Protein AF-A0A0X3P5H5-F1 (afdb_monomer_lite)

InterPro domains:
  IPR002921 Fungal lipase-type domain [PF01764] (223-357)
  IPR029058 Alpha/Beta hydrolase fold [G3DSA:3.40.50.1820] (111-381)
  IPR029058 Alpha/Beta hydrolase fold [SSF53474] (199-366)
  IPR052214 Diacylglycerol Lipase-Related [PTHR45792] (22-577)

Organism: Schistocephalus solidus (NCBI:txid70667)

Radius of gyration: 25.14 Å; chains: 1; bounding box: 70×56×68 Å

Secondary structure (DSSP, 8-state):
-HHHHHHHHHHHHHHHT-----TTHHHHHHHHHHHHHHHHHHHTT----HHHHHHHHHHHHHHHHHHTTT-SSB-HHHHHHHEEE--SSTT------TTS-HHHHHHHHTTSHHHHHHHHHHHHHTTTHHHHHHHSTT-HHHHHHHHTT--TTSPPP-SEEE-SSS------S-TTSTTHHHHHHHHHHH---GGGEEEEE---STT---EEEEEETTTTEEEEEE----SHHHHHHHH---EEESSTGGGGS-GGGS-EEEHHHHHHHHHHHHHHHHHTHHHHHHHHSTTPPEEEEEETHHHHHHHHHHHHHTTT-TT-EEEEES--TTSB-HHHHHHHTTTEEEEEETT-SGGG--HHHHHHHHHHHHHHHHH--S-HHHHHHHHHHHHHHHHH-TTS--TTTT-GGGTS-HHHHHHHHS-BTHHHHTSTTTHHHHTTGGG--S-BSB---B-SS--BTTB-B-TTTTS-B-PPPSS-TTT---SS----HHHHHHHSTT-BS-SSEEEEE-BSSPPP-TTPPPP--TT--PPPEEEEE-GGGGSS----TTHHHHTSHHHHHHHHHHHHHHHH-TTB---PPPTT-TT---PPPTT-B--GGGGSGGG-SEEEE-------

Foldseek 3Di:
DLVVQLVVQLVVLVVQADDPDDPCVVVSSVLSSQLSNAVSQLPVFAPDDPLLLVLLLLLLLVLLCVLAPNDLFAALALQLVFWAFDCQAQLDDDDDPPPDFLLVCCLRHVRHLVNVLLLLLLQQLLVFPVSLCVQCPPPPVSVVQLQVQEDQVFDADAQWFAALAQATTTHYNDCPGHCNRSRSRSCLLNVDDRSQWGIFHCDPDALEFGWTWGQDPVSLATEIETHADDGSNNVSLVSQQFKDFLDPVLVVDDPVPGKIFGPSLSSSLVVVLCVCVVVVSVVSNCVVPVRHAYEYEYAESSLLSQQSNQVVCCVVRVSYAYERELFAFQTTAPVSQVVCQSHYEYEAERQAQRLQDDLQQVQQSVLLSLQLSLLDPDDSVCLVVQQVQVVVCCVVPVPDPPVPRNPPVVRDDPVSSVCSNWPACVSQCPGPSNVLQVVQQVVDDQADRTFPFADPDDRRLQHGGDLVRLHHHHTGGSDHPVVPPDPPDRNYSRSSCVSRPSGFRHYQYKYKGFYPAANDDPPDDGDDDVQAGDQIAIERDDSSSSNHNSSHPCNVVSSNSQVVSQNSLSLVCCSVQVQFGFGRGRSRCSVPHGDTDPPDTDDPRCVDSSNRRYIYGDDDPPPD

Structure (mmCIF, N/CA/C/O backbone):
data_AF-A0A0X3P5H5-F1
#
_entry.id   AF-A0A0X3P5H5-F1
#
loop_
_atom_site.group_PDB
_atom_site.id
_atom_site.type_symbol
_atom_site.label_atom_id
_atom_site.label_alt_id
_atom_site.label_comp_id
_atom_site.label_asym_id
_atom_site.label_entity_id
_atom_site.label_seq_id
_atom_site.pdbx_PDB_ins_code
_atom_site.Cartn_x
_atom_site.Cartn_y
_atom_site.Cartn_z
_atom_site.occupancy
_atom_site.B_iso_or_equiv
_atom_site.auth_seq_id
_atom_site.auth_comp_id
_atom_site.auth_asym_id
_atom_site.auth_atom_id
_atom_site.pdbx_PDB_model_num
ATOM 1 N N . MET A 1 1 ? 37.372 -1.721 -7.064 1.00 61.34 1 MET A N 1
ATOM 2 C CA . MET A 1 1 ? 36.160 -0.915 -7.361 1.00 61.34 1 MET A CA 1
ATOM 3 C C . MET A 1 1 ? 35.028 -1.168 -6.368 1.00 61.34 1 MET A C 1
ATOM 5 O O . MET A 1 1 ? 34.572 -0.209 -5.760 1.00 61.34 1 MET A O 1
ATOM 9 N N . ARG A 1 2 ? 34.621 -2.424 -6.125 1.00 68.12 2 ARG A N 1
ATOM 10 C CA . ARG A 1 2 ? 33.544 -2.767 -5.174 1.00 68.12 2 ARG A CA 1
ATOM 11 C C . ARG A 1 2 ? 33.754 -2.261 -3.745 1.00 68.12 2 ARG A C 1
ATOM 13 O O . ARG A 1 2 ? 32.843 -1.664 -3.180 1.00 68.12 2 ARG A O 1
ATOM 20 N N . SER A 1 3 ? 34.965 -2.417 -3.206 1.00 74.19 3 SER A N 1
ATOM 21 C CA . SER A 1 3 ? 35.340 -1.876 -1.889 1.00 74.19 3 SER A CA 1
ATOM 22 C C . SER A 1 3 ? 35.204 -0.342 -1.815 1.00 74.19 3 SER A C 1
ATOM 24 O O . SER A 1 3 ? 34.553 0.168 -0.909 1.00 74.19 3 SER A O 1
ATOM 26 N N . LEU A 1 4 ? 35.684 0.394 -2.829 1.00 78.31 4 LEU A N 1
ATOM 27 C CA . LEU A 1 4 ? 35.549 1.860 -2.907 1.00 78.31 4 LEU A CA 1
ATOM 28 C C . LEU A 1 4 ? 34.082 2.313 -3.016 1.00 78.31 4 LEU A C 1
ATOM 30 O O . LEU A 1 4 ? 33.678 3.279 -2.372 1.00 78.31 4 LEU A O 1
ATOM 34 N N . SER A 1 5 ? 33.273 1.609 -3.817 1.00 77.56 5 SER A N 1
ATOM 35 C CA . SER A 1 5 ? 31.833 1.876 -3.935 1.00 77.56 5 SER A CA 1
ATOM 36 C C . SER A 1 5 ? 31.109 1.609 -2.610 1.00 77.56 5 SER A C 1
ATOM 38 O O . SER A 1 5 ? 30.337 2.450 -2.149 1.00 77.56 5 SER A O 1
ATOM 40 N N . LYS A 1 6 ? 31.433 0.499 -1.930 1.00 80.56 6 LYS A N 1
ATOM 41 C CA . LYS A 1 6 ? 30.914 0.186 -0.591 1.00 80.56 6 LYS A CA 1
ATOM 42 C C . LYS A 1 6 ? 31.295 1.279 0.406 1.00 80.56 6 LYS A C 1
ATOM 44 O O . LYS A 1 6 ? 30.422 1.781 1.097 1.00 80.56 6 LYS A O 1
ATOM 49 N N . GLU A 1 7 ? 32.556 1.707 0.445 1.00 83.56 7 GLU A N 1
ATOM 50 C CA . GLU A 1 7 ? 33.015 2.783 1.334 1.00 83.56 7 GLU A CA 1
ATOM 51 C C . GLU A 1 7 ? 32.267 4.103 1.077 1.00 83.56 7 GLU A C 1
ATOM 53 O O . GLU A 1 7 ? 31.836 4.771 2.022 1.00 83.56 7 GLU A O 1
ATOM 58 N N . LYS A 1 8 ? 32.052 4.460 -0.197 1.00 84.56 8 LYS A N 1
ATOM 59 C CA . LYS A 1 8 ? 31.248 5.626 -0.590 1.00 84.56 8 LYS A CA 1
ATOM 60 C C . LYS A 1 8 ? 29.822 5.523 -0.044 1.00 84.56 8 LYS A C 1
ATOM 62 O O . LYS A 1 8 ? 29.358 6.464 0.599 1.00 84.56 8 LYS A O 1
ATOM 67 N N . TRP A 1 9 ? 29.141 4.397 -0.260 1.00 82.88 9 TRP A N 1
ATOM 68 C CA . TRP A 1 9 ? 27.774 4.190 0.226 1.00 82.88 9 TRP A CA 1
ATOM 69 C C . TRP A 1 9 ? 27.691 4.153 1.753 1.00 82.88 9 TRP A C 1
ATOM 71 O O . TRP A 1 9 ? 26.794 4.775 2.315 1.00 82.88 9 TRP A O 1
ATOM 81 N N . THR A 1 10 ? 28.665 3.549 2.436 1.00 84.25 10 THR A N 1
ATOM 82 C CA . THR A 1 10 ? 28.774 3.584 3.901 1.00 84.25 10 THR A CA 1
ATOM 83 C C . THR A 1 10 ? 28.864 5.020 4.421 1.00 84.25 10 THR A C 1
ATOM 85 O O . THR A 1 10 ? 28.178 5.364 5.382 1.00 84.25 10 THR A O 1
ATOM 88 N N . LYS A 1 11 ? 29.659 5.892 3.781 1.00 84.06 11 LYS A N 1
ATOM 89 C CA . LYS A 1 11 ? 29.758 7.316 4.159 1.00 84.06 11 LYS A CA 1
ATOM 90 C C . LYS A 1 11 ? 28.444 8.067 3.927 1.00 84.06 11 LYS A C 1
ATOM 92 O O . LYS A 1 11 ? 28.026 8.829 4.797 1.00 84.06 11 LYS A O 1
ATOM 97 N N . VAL A 1 12 ? 27.787 7.843 2.785 1.00 82.19 12 VAL A N 1
ATOM 98 C CA . VAL A 1 12 ? 26.499 8.477 2.443 1.00 82.19 12 VAL A CA 1
ATOM 99 C C . VAL A 1 12 ? 25.408 8.072 3.437 1.00 82.19 12 VAL A C 1
ATOM 101 O O . VAL A 1 12 ? 24.757 8.936 4.022 1.00 82.19 12 VAL A O 1
ATOM 104 N N . LEU A 1 13 ? 25.253 6.771 3.688 1.00 81.06 13 LEU A N 1
ATOM 105 C CA . LEU A 1 13 ? 24.275 6.242 4.641 1.00 81.06 13 LEU A CA 1
ATOM 106 C C . LEU A 1 13 ? 24.602 6.675 6.076 1.00 81.06 13 LEU A C 1
ATOM 108 O O . LEU A 1 13 ? 23.718 7.109 6.807 1.00 81.06 13 LEU A O 1
ATOM 112 N N . GLY A 1 14 ? 25.877 6.653 6.472 1.00 79.75 14 GLY A N 1
ATOM 113 C CA . GLY A 1 14 ? 26.310 7.132 7.786 1.00 79.75 14 GLY A CA 1
ATOM 114 C C . GLY A 1 14 ? 25.994 8.614 8.024 1.00 79.75 14 GLY A C 1
ATOM 115 O O . GLY A 1 14 ? 25.640 8.997 9.139 1.00 79.75 14 GLY A O 1
ATOM 116 N N . ALA A 1 15 ? 26.066 9.453 6.984 1.00 78.25 15 ALA A N 1
ATOM 117 C CA . ALA A 1 15 ? 25.670 10.858 7.066 1.00 78.25 15 ALA A CA 1
ATOM 118 C C . ALA A 1 15 ? 24.147 11.035 7.199 1.00 78.25 15 ALA A C 1
ATOM 120 O O . ALA A 1 15 ? 23.707 11.892 7.965 1.00 78.25 15 ALA A O 1
ATOM 121 N N . PHE A 1 16 ? 23.360 10.207 6.506 1.00 70.56 16 PHE A N 1
ATOM 122 C CA . PHE A 1 16 ? 21.892 10.219 6.539 1.00 70.56 16 PHE A CA 1
ATOM 123 C C . PHE A 1 16 ? 21.307 9.803 7.904 1.00 70.56 16 PHE A C 1
ATOM 125 O O . PHE A 1 16 ? 20.221 10.233 8.286 1.00 70.56 16 PHE A O 1
ATOM 132 N N . VAL A 1 17 ? 22.039 8.986 8.668 1.00 67.25 17 VAL A N 1
ATOM 133 C CA . VAL A 1 17 ? 21.551 8.324 9.894 1.00 67.25 17 VAL A CA 1
ATOM 134 C C . VAL A 1 17 ? 21.927 9.074 11.180 1.00 67.25 17 VAL A C 1
ATOM 136 O O . VAL A 1 17 ? 21.569 8.629 12.269 1.00 67.25 17 VAL A O 1
ATOM 139 N N . LYS A 1 18 ? 22.630 10.215 11.103 1.00 60.31 18 LYS A N 1
ATOM 140 C CA . LYS A 1 18 ? 23.108 10.948 12.292 1.00 60.31 18 LYS A CA 1
ATOM 141 C C . LYS A 1 18 ? 21.967 11.260 13.274 1.00 60.31 18 LYS A C 1
ATOM 143 O O . LYS A 1 18 ? 21.222 12.214 13.090 1.00 60.31 18 LYS A O 1
ATOM 148 N N . ASN A 1 19 ? 21.885 10.466 14.344 1.00 56.72 19 ASN A N 1
ATOM 149 C CA . ASN A 1 19 ? 21.015 10.678 15.496 1.00 56.72 19 ASN A CA 1
ATOM 150 C C . ASN A 1 19 ? 21.761 10.230 16.778 1.00 56.72 19 ASN A C 1
ATOM 152 O O . ASN A 1 19 ? 22.368 9.157 16.771 1.00 56.72 19 ASN A O 1
ATOM 156 N N . PRO A 1 20 ? 21.754 11.019 17.868 1.00 43.41 20 PRO A N 1
ATOM 157 C CA . PRO A 1 20 ? 22.744 10.937 18.952 1.00 43.41 20 PRO A CA 1
ATOM 158 C C . PRO A 1 20 ? 22.491 9.881 20.052 1.00 43.41 20 PRO A C 1
ATOM 160 O O . PRO A 1 20 ? 23.192 9.898 21.062 1.00 43.41 20 PRO A O 1
ATOM 163 N N . LYS A 1 21 ? 21.517 8.965 19.923 1.00 52.59 21 LYS A N 1
ATOM 164 C CA . LYS A 1 21 ? 21.195 7.998 20.999 1.00 52.59 21 LYS A CA 1
ATOM 165 C C . LYS A 1 21 ? 21.976 6.678 20.870 1.00 52.59 21 LYS A C 1
ATOM 167 O O . LYS A 1 21 ? 21.910 6.007 19.843 1.00 52.59 21 LYS A O 1
ATOM 172 N N . ALA A 1 22 ? 22.681 6.306 21.943 1.00 50.50 22 ALA A N 1
ATOM 173 C CA . ALA A 1 22 ? 23.657 5.209 22.002 1.00 50.50 22 ALA A CA 1
ATOM 174 C C . ALA A 1 22 ? 23.068 3.782 21.934 1.00 50.50 22 ALA A C 1
ATOM 176 O O . ALA A 1 22 ? 23.772 2.847 21.563 1.00 50.50 22 ALA A O 1
ATOM 177 N N . THR A 1 23 ? 21.783 3.590 22.246 1.00 51.12 23 THR A N 1
ATOM 178 C CA . THR A 1 23 ? 21.167 2.275 22.539 1.00 51.12 23 THR A CA 1
ATOM 179 C C . THR A 1 23 ? 20.949 1.333 21.343 1.00 51.12 23 THR A C 1
ATOM 181 O O . THR A 1 23 ? 20.267 0.328 21.476 1.00 51.12 23 THR A O 1
ATOM 184 N N . SER A 1 24 ? 21.507 1.620 20.167 1.00 60.88 24 SER A N 1
ATOM 185 C CA . SER A 1 24 ? 21.408 0.746 18.976 1.00 60.88 24 SER A CA 1
ATOM 186 C C . SER A 1 24 ? 22.557 0.962 17.984 1.00 60.88 24 SER A C 1
ATOM 188 O O . SER A 1 24 ? 22.427 0.708 16.789 1.00 60.88 24 SER A O 1
ATOM 190 N N . GLN A 1 25 ? 23.683 1.511 18.448 1.00 71.19 25 GLN A N 1
ATOM 191 C CA . GLN A 1 25 ? 24.720 2.007 17.546 1.00 71.19 25 GLN A CA 1
ATOM 192 C C . GLN A 1 25 ? 25.409 0.889 16.748 1.00 71.19 25 GLN A C 1
ATOM 194 O O . GLN A 1 25 ? 25.756 1.112 15.589 1.00 71.19 25 GLN A O 1
ATOM 199 N N . ASP A 1 26 ? 25.576 -0.299 17.328 1.00 78.19 26 ASP A N 1
ATOM 200 C CA . ASP A 1 26 ? 26.258 -1.410 16.659 1.00 78.19 26 ASP A CA 1
ATOM 201 C C . ASP A 1 26 ? 25.353 -2.124 15.648 1.00 78.19 26 ASP A C 1
ATOM 203 O O . ASP A 1 26 ? 25.764 -2.296 14.500 1.00 78.19 26 ASP A O 1
ATOM 207 N N . ASP A 1 27 ? 24.088 -2.384 15.992 1.00 79.19 27 ASP A N 1
ATOM 208 C CA . ASP A 1 27 ? 23.087 -2.897 15.043 1.00 79.19 27 ASP A CA 1
ATOM 209 C C . ASP A 1 27 ? 22.894 -1.952 13.850 1.00 79.19 27 ASP A C 1
ATOM 211 O O . ASP A 1 27 ? 22.804 -2.388 12.701 1.00 79.19 27 ASP A O 1
ATOM 215 N N . LYS A 1 28 ? 22.885 -0.635 14.103 1.00 81.00 28 LYS A N 1
ATOM 216 C CA . LYS A 1 28 ? 22.827 0.380 13.042 1.00 81.00 28 LYS A CA 1
ATOM 217 C C . LYS A 1 28 ? 24.059 0.342 12.142 1.00 81.00 28 LYS A C 1
ATOM 219 O O . LYS A 1 28 ? 23.919 0.450 10.927 1.00 81.00 28 LYS A O 1
ATOM 224 N N . LYS A 1 29 ? 25.268 0.214 12.703 1.00 83.19 29 LYS A N 1
ATOM 225 C CA . LYS A 1 29 ? 26.504 0.107 11.905 1.00 83.19 29 LYS A CA 1
ATOM 226 C C . LYS A 1 29 ? 26.495 -1.151 11.038 1.00 83.19 29 LYS A C 1
ATOM 228 O O . LYS A 1 29 ? 26.856 -1.061 9.866 1.00 83.19 29 LYS A O 1
ATOM 233 N N . ALA A 1 30 ? 26.065 -2.285 11.594 1.00 83.94 30 ALA A N 1
ATOM 234 C CA . ALA A 1 30 ? 25.925 -3.537 10.857 1.00 83.94 30 ALA A CA 1
ATOM 235 C C . ALA A 1 30 ? 24.938 -3.377 9.689 1.00 83.94 30 ALA A C 1
ATOM 237 O O . ALA A 1 30 ? 25.303 -3.623 8.539 1.00 83.94 30 ALA A O 1
ATOM 238 N N . ALA A 1 31 ? 23.751 -2.823 9.958 1.00 83.69 31 ALA A N 1
ATOM 239 C CA . ALA A 1 31 ? 22.741 -2.535 8.944 1.00 83.69 31 ALA A CA 1
ATOM 240 C C . ALA A 1 31 ? 23.253 -1.608 7.830 1.00 83.69 31 ALA A C 1
ATOM 242 O O . ALA A 1 31 ? 23.069 -1.886 6.647 1.00 83.69 31 ALA A O 1
ATOM 243 N N . VAL A 1 32 ? 23.945 -0.520 8.186 1.00 84.75 32 VAL A N 1
ATOM 244 C CA . VAL A 1 32 ? 24.563 0.385 7.204 1.00 84.75 32 VAL A CA 1
ATOM 245 C C . VAL A 1 32 ? 25.577 -0.361 6.333 1.00 84.75 32 VAL A C 1
ATOM 247 O O . VAL A 1 32 ? 25.612 -0.144 5.123 1.00 84.75 32 VAL A O 1
ATOM 250 N N . GLY A 1 33 ? 26.377 -1.256 6.918 1.00 84.12 33 GLY A N 1
ATOM 251 C CA . GLY A 1 33 ? 27.329 -2.088 6.183 1.00 84.12 33 GLY A CA 1
ATOM 252 C C . GLY A 1 33 ? 26.662 -3.052 5.195 1.00 84.12 33 GLY A C 1
ATOM 253 O O . GLY A 1 33 ? 27.142 -3.191 4.066 1.00 84.12 33 GLY A O 1
ATOM 254 N N . GLU A 1 34 ? 25.553 -3.679 5.595 1.00 84.88 34 GLU A N 1
ATOM 255 C CA . GLU A 1 34 ? 24.737 -4.575 4.762 1.00 84.88 34 GLU A CA 1
ATOM 256 C C . GLU A 1 34 ? 24.092 -3.837 3.577 1.00 84.88 34 GLU A C 1
ATOM 258 O O . GLU A 1 34 ? 24.212 -4.263 2.422 1.00 84.88 34 GLU A O 1
ATOM 263 N N . ILE A 1 35 ? 23.463 -2.688 3.840 1.00 83.38 35 ILE A N 1
ATOM 264 C CA . ILE A 1 35 ? 22.815 -1.867 2.808 1.00 83.38 35 ILE A CA 1
ATOM 265 C C . ILE A 1 35 ? 23.863 -1.313 1.840 1.00 83.38 35 ILE A C 1
ATOM 267 O O . ILE A 1 35 ? 23.686 -1.390 0.624 1.00 83.38 35 ILE A O 1
ATOM 271 N N . ALA A 1 36 ? 24.987 -0.804 2.354 1.00 84.00 36 ALA A N 1
ATOM 272 C CA . ALA A 1 36 ? 26.075 -0.299 1.522 1.00 84.00 36 ALA A CA 1
ATOM 273 C C . ALA A 1 36 ? 26.652 -1.387 0.606 1.00 84.00 36 ALA A C 1
ATOM 275 O O . ALA A 1 36 ? 26.975 -1.104 -0.547 1.00 84.00 36 ALA A O 1
ATOM 276 N N . ALA A 1 37 ? 26.768 -2.628 1.093 1.00 84.06 37 ALA A N 1
ATOM 277 C CA . ALA A 1 37 ? 27.202 -3.758 0.276 1.00 84.06 37 ALA A CA 1
ATOM 278 C C . ALA A 1 37 ? 26.205 -4.061 -0.856 1.00 84.06 37 ALA A C 1
ATOM 280 O O . ALA A 1 37 ? 26.624 -4.201 -2.005 1.00 84.06 37 ALA A O 1
ATOM 281 N N . SER A 1 38 ? 24.904 -4.063 -0.555 1.00 83.56 38 SER A N 1
ATOM 282 C CA . SER A 1 38 ? 23.839 -4.324 -1.534 1.00 83.56 38 SER A CA 1
ATOM 283 C C . SER A 1 38 ? 23.739 -3.230 -2.601 1.00 83.56 38 SER A C 1
ATOM 285 O O . SER A 1 38 ? 23.683 -3.531 -3.791 1.00 83.56 38 SER A O 1
ATOM 287 N N . LEU A 1 39 ? 23.779 -1.953 -2.198 1.00 82.44 39 LEU A N 1
ATOM 288 C CA . LEU A 1 39 ? 23.779 -0.810 -3.122 1.00 82.44 39 LEU A CA 1
ATOM 289 C C . LEU A 1 39 ? 25.034 -0.778 -3.991 1.00 82.44 39 LEU A C 1
ATOM 291 O O . LEU A 1 39 ? 24.958 -0.461 -5.176 1.00 82.44 39 LEU A O 1
ATOM 295 N N . SER A 1 40 ? 26.183 -1.117 -3.403 1.00 82.81 40 SER A N 1
ATOM 296 C CA . SER A 1 40 ? 27.431 -1.267 -4.141 1.00 82.81 40 SER A CA 1
ATOM 297 C C . SER A 1 40 ? 27.272 -2.338 -5.221 1.00 82.81 40 SER A C 1
ATOM 299 O O . SER A 1 40 ? 27.496 -2.035 -6.386 1.00 82.81 40 SER A O 1
ATOM 301 N N . ASP A 1 41 ? 26.796 -3.538 -4.869 1.00 80.31 41 ASP A N 1
ATOM 302 C CA . ASP A 1 41 ? 26.561 -4.643 -5.813 1.00 80.31 41 ASP A CA 1
ATOM 303 C C . ASP A 1 41 ? 25.579 -4.268 -6.937 1.00 80.31 41 ASP A C 1
ATOM 305 O O . ASP A 1 41 ? 25.861 -4.527 -8.099 1.00 80.31 41 ASP A O 1
ATOM 309 N N . TYR A 1 42 ? 24.467 -3.601 -6.613 1.00 81.06 42 TYR A N 1
ATOM 310 C CA . TYR A 1 42 ? 23.442 -3.212 -7.589 1.00 81.06 42 TYR A CA 1
ATOM 311 C C . TYR A 1 42 ? 23.918 -2.153 -8.600 1.00 81.06 42 TYR A C 1
ATOM 313 O O . TYR A 1 42 ? 23.543 -2.191 -9.773 1.00 81.06 42 TYR A O 1
ATOM 321 N N . LEU A 1 43 ? 24.733 -1.191 -8.151 1.00 76.44 43 LEU A N 1
ATOM 322 C CA . LEU A 1 43 ? 25.130 -0.021 -8.947 1.00 76.44 43 LEU A CA 1
ATOM 323 C C . LEU A 1 43 ? 26.506 -0.147 -9.615 1.00 76.44 43 LEU A C 1
ATOM 325 O O . LEU A 1 43 ? 26.868 0.723 -10.400 1.00 76.44 43 LEU A O 1
ATOM 329 N N . LEU A 1 44 ? 27.285 -1.186 -9.308 1.00 70.44 44 LEU A N 1
ATOM 330 C CA . LEU A 1 44 ? 28.630 -1.380 -9.869 1.00 70.44 44 LEU A CA 1
ATOM 331 C C . LEU A 1 44 ? 28.639 -1.763 -11.350 1.00 70.44 44 LEU A C 1
ATOM 333 O O . LEU A 1 44 ? 29.638 -1.525 -12.023 1.00 70.44 44 LEU A O 1
ATOM 337 N N . ASP A 1 45 ? 27.562 -2.374 -11.834 1.00 64.50 45 ASP A N 1
ATOM 338 C CA . ASP A 1 45 ? 27.589 -3.120 -13.094 1.00 64.50 45 ASP A CA 1
ATOM 339 C C . ASP A 1 45 ? 27.250 -2.282 -14.335 1.00 64.50 45 ASP A C 1
ATOM 341 O O . ASP A 1 45 ? 27.391 -2.779 -15.449 1.00 64.50 45 ASP A O 1
ATOM 345 N N . LEU A 1 46 ? 26.780 -1.040 -14.170 1.00 67.12 46 LEU A N 1
ATOM 346 C CA . LEU A 1 46 ? 26.268 -0.223 -15.273 1.00 67.12 46 LEU A CA 1
ATOM 347 C C . LEU A 1 46 ? 26.958 1.142 -15.316 1.00 67.12 46 LEU A C 1
ATOM 349 O O . LEU A 1 46 ? 26.785 1.959 -14.411 1.00 67.12 46 LEU A O 1
ATOM 353 N N . ASP A 1 47 ? 27.696 1.406 -16.395 1.00 73.69 47 ASP A N 1
ATOM 354 C CA . ASP A 1 47 ? 28.271 2.725 -16.687 1.00 73.69 47 ASP A CA 1
ATOM 355 C C . ASP A 1 47 ? 27.187 3.662 -17.249 1.00 73.69 47 ASP A C 1
ATOM 357 O O . ASP A 1 47 ? 27.123 3.951 -18.443 1.00 73.69 47 ASP A O 1
ATOM 361 N N . ILE A 1 48 ? 26.247 4.055 -16.384 1.00 78.75 48 ILE A N 1
ATOM 362 C CA . ILE A 1 48 ? 25.111 4.922 -16.724 1.00 78.75 48 ILE A CA 1
ATOM 363 C C . ILE A 1 48 ? 25.170 6.234 -15.948 1.00 78.75 48 ILE A C 1
ATOM 365 O O . ILE A 1 48 ? 25.379 6.268 -14.733 1.00 78.75 48 ILE A O 1
ATOM 369 N N . THR A 1 49 ? 24.926 7.348 -16.638 1.00 86.25 49 THR A N 1
ATOM 370 C CA . THR A 1 49 ? 24.835 8.659 -15.989 1.00 86.25 49 THR A CA 1
ATOM 371 C C . THR A 1 49 ? 23.431 8.883 -15.408 1.00 86.25 49 THR A C 1
ATOM 373 O O . THR A 1 49 ? 22.453 8.311 -15.898 1.00 86.25 49 THR A O 1
ATOM 376 N N . PRO A 1 50 ? 23.251 9.795 -14.430 1.00 86.38 50 PRO A N 1
ATOM 377 C CA . PRO A 1 50 ? 21.918 10.152 -13.923 1.00 86.38 50 PRO A CA 1
ATOM 378 C C . PRO A 1 50 ? 20.941 10.597 -15.019 1.00 86.38 50 PRO A C 1
ATOM 380 O O . PRO A 1 50 ? 19.737 10.363 -14.949 1.00 86.38 50 PRO A O 1
ATOM 383 N N . SER A 1 51 ? 21.473 11.230 -16.064 1.00 89.00 51 SER A N 1
ATOM 384 C CA . SER A 1 51 ? 20.679 11.676 -17.204 1.00 89.00 51 SER A CA 1
ATOM 385 C C . SER A 1 51 ? 20.294 10.533 -18.158 1.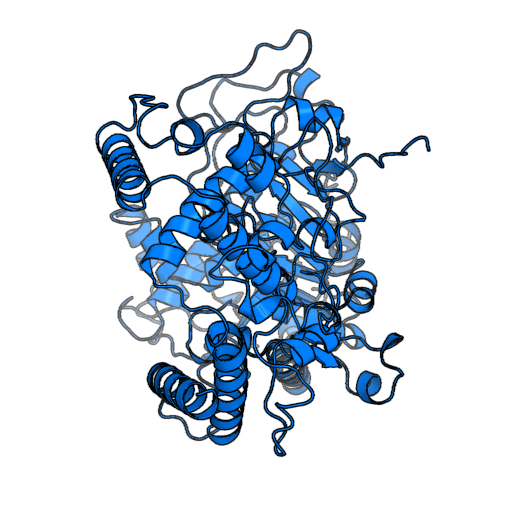00 89.00 51 SER A C 1
ATOM 387 O O . SER A 1 51 ? 19.274 10.652 -18.832 1.00 89.00 51 SER A O 1
ATOM 389 N N . ASP A 1 52 ? 21.040 9.420 -18.186 1.00 90.62 52 ASP A N 1
ATOM 390 C CA . ASP A 1 52 ? 20.615 8.186 -18.870 1.00 90.62 52 ASP A CA 1
ATOM 391 C C . ASP A 1 52 ? 19.507 7.492 -18.088 1.00 90.62 52 ASP A C 1
ATOM 393 O O . ASP A 1 52 ? 18.513 7.088 -18.678 1.00 90.62 52 ASP A O 1
ATOM 397 N N . ILE A 1 53 ? 19.611 7.448 -16.754 1.00 90.12 53 ILE A N 1
ATOM 398 C CA . ILE A 1 53 ? 18.540 6.919 -15.899 1.00 90.12 53 ILE A CA 1
ATOM 399 C C . ILE A 1 53 ? 17.235 7.679 -16.155 1.00 90.12 53 ILE A C 1
ATOM 401 O O . ILE A 1 53 ? 16.197 7.066 -16.384 1.00 90.12 53 ILE A O 1
ATOM 405 N N . LEU A 1 54 ? 17.283 9.015 -16.171 1.00 89.94 54 LEU A N 1
ATOM 406 C CA . LEU A 1 54 ? 16.103 9.840 -16.431 1.00 89.94 54 L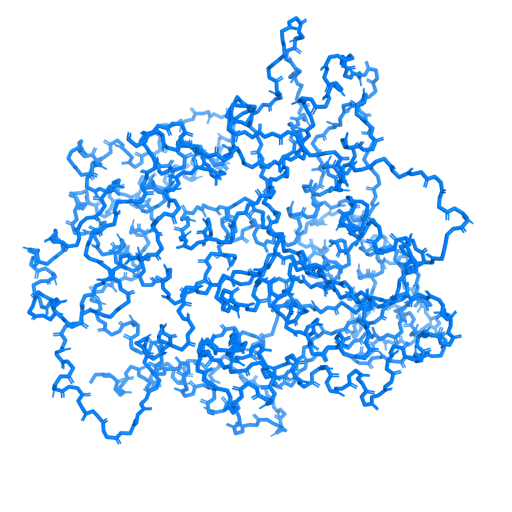EU A CA 1
ATOM 407 C C . LEU A 1 54 ? 15.513 9.598 -17.830 1.00 89.94 54 LEU A C 1
ATOM 409 O O . LEU A 1 54 ? 14.297 9.460 -17.968 1.00 89.94 54 LEU A O 1
ATOM 413 N N . MET A 1 55 ? 16.363 9.505 -18.858 1.00 91.56 55 MET A N 1
ATOM 414 C CA . MET A 1 55 ? 15.932 9.174 -20.220 1.00 91.56 55 MET A CA 1
ATOM 415 C C . MET A 1 55 ? 15.284 7.786 -20.283 1.00 91.56 55 MET A C 1
ATOM 417 O O . MET A 1 55 ? 14.189 7.644 -20.825 1.00 91.56 55 MET A O 1
ATOM 421 N N . GLY A 1 56 ? 15.925 6.786 -19.676 1.00 93.44 56 GLY A N 1
ATOM 422 C CA . GLY A 1 56 ? 15.413 5.427 -19.558 1.00 93.44 56 GLY A CA 1
ATOM 423 C C . GLY A 1 56 ? 14.052 5.401 -18.874 1.00 93.44 56 GLY A C 1
ATOM 424 O O . GLY A 1 56 ? 13.115 4.829 -19.415 1.00 93.44 56 GLY A O 1
ATOM 425 N N . LEU A 1 57 ? 13.877 6.109 -17.756 1.00 92.81 57 LEU A N 1
ATOM 426 C CA . LEU A 1 57 ? 12.584 6.216 -17.073 1.00 92.81 57 LEU A CA 1
ATOM 427 C C . LEU A 1 57 ? 11.497 6.853 -17.952 1.00 92.81 57 LEU A C 1
ATOM 429 O O . LEU A 1 57 ? 10.353 6.407 -17.904 1.00 92.81 57 LEU A O 1
ATOM 433 N N . PHE A 1 58 ? 11.816 7.841 -18.795 1.00 91.88 58 PHE A N 1
ATOM 434 C CA . PHE A 1 58 ? 10.841 8.372 -19.756 1.00 91.88 58 PHE A CA 1
ATOM 435 C C . PHE A 1 58 ? 10.440 7.350 -20.825 1.00 91.88 58 PHE A C 1
ATOM 437 O O . PHE A 1 58 ? 9.260 7.280 -21.177 1.00 91.88 58 PHE A O 1
ATOM 444 N N . ILE A 1 59 ? 11.386 6.544 -21.312 1.00 94.50 59 ILE A N 1
ATOM 445 C CA . ILE A 1 59 ? 11.108 5.455 -22.258 1.00 94.50 59 ILE A CA 1
ATOM 446 C C . ILE A 1 59 ? 10.276 4.361 -21.588 1.00 94.50 59 ILE A C 1
ATOM 448 O O . ILE A 1 59 ? 9.254 3.938 -22.126 1.00 94.50 59 ILE A O 1
ATOM 452 N N . LEU A 1 60 ? 10.643 3.961 -20.372 1.00 95.56 60 LEU A N 1
ATOM 453 C CA . LEU A 1 60 ? 9.912 2.962 -19.600 1.00 95.56 60 LEU A CA 1
ATOM 454 C C . LEU A 1 60 ? 8.525 3.441 -19.175 1.00 95.56 60 LEU A C 1
ATOM 456 O O . LEU A 1 60 ? 7.615 2.626 -19.037 1.00 95.56 60 LEU A O 1
ATOM 460 N N . GLN A 1 61 ? 8.324 4.749 -19.013 1.00 93.19 61 GLN A N 1
ATOM 461 C CA . GLN A 1 61 ? 6.993 5.313 -18.820 1.00 93.19 61 GLN A CA 1
ATOM 462 C C . GLN A 1 61 ? 6.117 5.093 -20.057 1.00 93.19 61 GLN A C 1
ATOM 464 O O . GLN A 1 61 ? 4.949 4.725 -19.930 1.00 93.19 61 GLN A O 1
ATOM 469 N N . TRP A 1 62 ? 6.669 5.303 -21.257 1.00 93.00 62 TRP A N 1
ATOM 470 C CA . TRP A 1 62 ? 5.965 4.991 -22.499 1.00 93.00 62 TRP A CA 1
ATOM 471 C C . TRP A 1 62 ? 5.687 3.484 -22.615 1.00 93.00 62 TRP A C 1
ATOM 473 O O . TRP A 1 62 ? 4.544 3.114 -22.872 1.00 93.00 62 TRP A O 1
ATOM 483 N N . GLN A 1 63 ? 6.678 2.626 -22.337 1.00 94.88 63 GLN A N 1
ATOM 484 C CA . GLN A 1 63 ? 6.525 1.161 -22.320 1.00 94.88 63 GLN A CA 1
ATOM 485 C C . GLN A 1 63 ? 5.402 0.727 -21.371 1.00 94.88 63 GLN A C 1
ATOM 487 O O . GLN A 1 63 ? 4.492 0.009 -21.775 1.00 94.88 63 GLN A O 1
ATOM 492 N N . SER A 1 64 ? 5.433 1.206 -20.125 1.00 94.81 64 SER A N 1
ATOM 493 C CA . SER A 1 64 ? 4.446 0.875 -19.092 1.00 94.81 64 SER A CA 1
ATOM 494 C C . SER A 1 64 ? 3.029 1.244 -19.532 1.00 94.81 64 SER A C 1
ATOM 496 O O . SER A 1 64 ? 2.098 0.471 -19.327 1.00 94.81 64 SER A O 1
ATOM 498 N N . LEU A 1 65 ? 2.872 2.385 -20.213 1.00 92.19 65 LEU A N 1
ATOM 499 C CA . LEU A 1 65 ? 1.593 2.793 -20.785 1.00 92.19 65 LEU A CA 1
ATOM 500 C C . LEU A 1 65 ? 1.130 1.840 -21.900 1.00 92.19 65 LEU A C 1
ATOM 502 O O . LEU A 1 65 ? -0.052 1.517 -21.958 1.00 92.19 65 LEU A O 1
ATOM 506 N N . GLN A 1 66 ? 2.029 1.359 -22.767 1.00 93.31 66 GLN A N 1
ATOM 507 C CA . GLN A 1 66 ? 1.681 0.372 -23.804 1.00 93.31 66 GLN A CA 1
ATOM 508 C C . GLN A 1 66 ? 1.313 -0.998 -23.216 1.00 93.31 66 GLN A C 1
ATOM 510 O O . GLN A 1 66 ? 0.421 -1.687 -23.729 1.00 93.31 66 GLN A O 1
ATOM 515 N N . TRP A 1 67 ? 1.974 -1.393 -22.128 1.00 93.69 67 TRP A N 1
ATOM 516 C CA . TRP A 1 67 ? 1.653 -2.615 -21.400 1.00 93.69 67 TRP A CA 1
ATOM 517 C C . TRP A 1 67 ? 0.245 -2.553 -20.818 1.00 93.69 67 TRP A C 1
ATOM 519 O O . TRP A 1 67 ? -0.523 -3.482 -21.025 1.00 93.69 67 TRP A O 1
ATOM 529 N N . THR A 1 68 ? -0.157 -1.437 -20.210 1.00 91.88 68 THR A N 1
ATOM 530 C CA . THR A 1 68 ? -1.486 -1.289 -19.590 1.00 91.88 68 THR A CA 1
ATOM 531 C C . THR A 1 68 ? -2.590 -0.821 -20.548 1.00 91.88 68 THR A C 1
ATOM 533 O O . THR A 1 68 ? -3.618 -0.323 -20.093 1.00 91.88 68 THR A O 1
ATOM 536 N N . GLY A 1 69 ? -2.407 -0.954 -21.867 1.00 86.56 69 GLY A N 1
ATOM 537 C CA . GLY A 1 69 ? -3.453 -0.658 -22.861 1.00 86.56 69 GLY A CA 1
ATOM 538 C C . GLY A 1 69 ? -3.618 0.822 -23.224 1.00 86.56 69 GLY A C 1
ATOM 539 O O . GLY A 1 69 ? -4.683 1.245 -23.666 1.00 86.56 69 GLY A O 1
ATOM 540 N N . GLY A 1 70 ? -2.579 1.635 -23.033 1.00 84.00 70 GLY A N 1
ATOM 541 C CA . GLY A 1 70 ? -2.535 3.033 -23.468 1.00 84.00 70 GLY A CA 1
ATOM 542 C C . GLY A 1 70 ? -3.135 4.037 -22.479 1.00 84.00 70 GLY A C 1
ATOM 543 O O . GLY A 1 70 ? -3.108 5.239 -22.741 1.00 84.00 70 GLY A O 1
ATOM 544 N N . LYS A 1 71 ? -3.674 3.573 -21.344 1.00 82.62 71 LYS A N 1
ATOM 545 C CA . LYS A 1 71 ? -4.305 4.404 -20.309 1.00 82.62 71 LYS A CA 1
ATOM 546 C C . LYS A 1 71 ? -3.796 4.023 -18.916 1.00 82.62 71 LYS A C 1
ATOM 548 O O . LYS A 1 71 ? -3.426 2.879 -18.663 1.00 82.62 71 LYS A O 1
ATOM 553 N N . SER A 1 72 ? -3.808 4.996 -18.006 1.00 76.44 72 SER A N 1
ATOM 554 C CA . SER A 1 72 ? -3.481 4.820 -16.579 1.00 76.44 72 SER A CA 1
ATOM 555 C C . SER A 1 72 ? -4.703 4.552 -15.696 1.00 76.44 72 SER A C 1
ATOM 557 O O . SER A 1 72 ? -4.576 4.368 -14.488 1.00 76.44 72 SER A O 1
ATOM 559 N N . VAL A 1 73 ? -5.886 4.530 -16.305 1.00 87.31 73 VAL A N 1
ATOM 560 C CA . VAL A 1 73 ? -7.171 4.196 -15.689 1.00 87.31 73 VAL A CA 1
ATOM 561 C C . VAL A 1 73 ? -7.778 3.013 -16.434 1.00 87.31 73 VAL A C 1
ATOM 563 O O . VAL A 1 73 ? -7.468 2.790 -17.608 1.00 87.31 73 VAL A O 1
ATOM 566 N N . VAL A 1 74 ? -8.625 2.246 -15.759 1.00 91.06 74 VAL A N 1
ATOM 567 C CA . VAL A 1 74 ? -9.269 1.069 -16.349 1.00 91.06 74 VAL A CA 1
ATOM 568 C C . VAL A 1 74 ? -10.409 1.518 -17.262 1.00 91.06 74 VAL A C 1
ATOM 570 O O . VAL A 1 74 ? -11.180 2.408 -16.909 1.00 91.06 74 VAL A O 1
ATOM 573 N N . ASN A 1 75 ? -10.521 0.904 -18.439 1.00 91.81 75 ASN A N 1
ATOM 574 C CA . ASN A 1 75 ? -11.676 1.122 -19.301 1.00 91.81 75 ASN A CA 1
ATOM 575 C C . ASN A 1 75 ? -12.919 0.499 -18.651 1.00 91.81 75 ASN A C 1
ATOM 577 O O . ASN A 1 75 ? -12.903 -0.696 -18.352 1.00 91.81 75 ASN A O 1
ATOM 581 N N . ALA A 1 76 ? -13.983 1.280 -18.463 1.00 91.75 76 ALA A N 1
ATOM 582 C CA . ALA A 1 76 ? -15.234 0.819 -17.855 1.00 91.75 76 ALA A CA 1
ATOM 583 C C . ALA A 1 76 ? -15.799 -0.457 -18.515 1.00 91.75 76 ALA A C 1
ATOM 585 O O . ALA A 1 76 ? -16.294 -1.343 -17.818 1.00 91.75 76 ALA A O 1
ATOM 586 N N . LYS A 1 77 ? -15.649 -0.598 -19.838 1.00 91.44 77 LYS A N 1
ATOM 587 C CA . LYS A 1 77 ? -16.043 -1.800 -20.584 1.00 91.44 77 LYS A CA 1
ATOM 588 C C . LYS A 1 77 ? -15.260 -3.039 -20.137 1.00 91.44 77 LYS A C 1
ATOM 590 O O . LYS A 1 77 ? -15.852 -4.075 -19.855 1.00 91.44 77 LYS A O 1
ATOM 595 N N . TYR A 1 78 ? -13.938 -2.921 -20.000 1.00 91.69 78 TYR A N 1
ATOM 596 C CA . TYR A 1 78 ? -13.088 -4.039 -19.575 1.00 91.69 78 TYR A CA 1
ATOM 597 C C . TYR A 1 78 ? -13.391 -4.502 -18.155 1.00 91.69 78 TYR A C 1
ATOM 599 O O . TYR A 1 78 ? -13.199 -5.675 -17.855 1.00 91.69 78 TYR A O 1
ATOM 607 N N . VAL A 1 79 ? -13.906 -3.620 -17.295 1.00 92.62 79 VAL A N 1
ATOM 608 C CA . VAL A 1 79 ? -14.391 -4.035 -15.975 1.00 92.62 79 VAL A CA 1
ATOM 609 C C . VAL A 1 79 ? -15.504 -5.068 -16.137 1.00 92.62 79 VAL A C 1
ATOM 611 O O . VAL A 1 79 ? -15.387 -6.168 -15.613 1.00 92.62 79 VAL A O 1
ATOM 614 N N . LEU A 1 80 ? -16.553 -4.762 -16.901 1.00 91.94 80 LEU A N 1
ATOM 615 C CA . LEU A 1 80 ? -17.687 -5.676 -17.085 1.00 91.94 80 LEU A CA 1
ATOM 616 C C . LEU A 1 80 ? -17.301 -6.952 -17.850 1.00 91.94 80 LEU A C 1
ATOM 618 O O . LEU A 1 80 ? -17.776 -8.047 -17.537 1.00 91.94 80 LEU A O 1
ATOM 622 N N . ASP A 1 81 ? -16.418 -6.821 -18.838 1.00 91.62 81 ASP A N 1
ATOM 623 C CA . ASP A 1 81 ? -16.020 -7.939 -19.691 1.00 91.62 81 ASP A CA 1
ATOM 624 C C . ASP A 1 81 ? -15.110 -8.931 -18.948 1.00 91.62 81 ASP A C 1
ATOM 626 O O . ASP A 1 81 ? -15.258 -10.141 -19.121 1.00 91.62 81 ASP A O 1
ATOM 630 N N . GLN A 1 82 ? -14.217 -8.450 -18.077 1.00 91.25 82 GLN A N 1
ATOM 631 C CA . GLN A 1 82 ? -13.148 -9.258 -17.469 1.00 91.25 82 GLN A CA 1
ATOM 632 C C . GLN A 1 82 ? -13.375 -9.600 -15.991 1.00 91.25 82 GLN A C 1
ATOM 634 O O . GLN A 1 82 ? -12.576 -10.340 -15.417 1.00 91.25 82 GLN A O 1
ATOM 639 N N . THR A 1 83 ? -14.426 -9.075 -15.355 1.00 94.06 83 THR A N 1
ATOM 640 C CA . THR A 1 83 ? -14.674 -9.283 -13.919 1.00 94.06 83 THR A CA 1
ATOM 641 C C . THR A 1 83 ? -16.109 -9.685 -13.605 1.00 94.06 83 THR A C 1
ATOM 643 O O . THR A 1 83 ? -17.027 -9.380 -14.366 1.00 94.06 83 THR A O 1
ATOM 646 N N . ASP A 1 84 ? -16.288 -10.355 -12.469 1.00 94.62 84 ASP A N 1
ATOM 647 C CA . ASP A 1 84 ? -17.587 -10.732 -11.913 1.00 94.62 84 ASP A CA 1
ATOM 648 C C . ASP A 1 84 ? -17.917 -9.907 -10.655 1.00 94.62 84 ASP A C 1
ATOM 650 O O . ASP A 1 84 ? -16.998 -9.538 -9.912 1.00 94.62 84 ASP A O 1
ATOM 654 N N . PRO A 1 85 ? -19.209 -9.634 -10.372 1.00 94.88 85 PRO A N 1
ATOM 655 C CA . PRO A 1 85 ? -19.653 -9.031 -9.116 1.00 94.88 85 PRO A CA 1
ATOM 656 C C . PRO A 1 85 ? -19.204 -9.781 -7.875 1.00 94.88 85 PRO A C 1
ATOM 658 O O . PRO A 1 85 ? -19.231 -11.010 -7.843 1.00 94.88 85 PRO A O 1
ATOM 661 N N . VAL A 1 86 ? -18.910 -9.024 -6.818 1.00 94.12 86 VAL A N 1
ATOM 662 C CA . VAL A 1 86 ? -18.863 -9.554 -5.456 1.00 94.12 86 VAL A CA 1
ATOM 663 C C . VAL A 1 86 ? -19.690 -8.647 -4.548 1.00 94.12 86 VAL A C 1
ATOM 665 O O . VAL A 1 86 ? -19.430 -7.451 -4.452 1.00 94.12 86 VAL A O 1
ATOM 668 N N . THR A 1 87 ? -20.721 -9.213 -3.925 1.00 89.88 87 THR A N 1
ATOM 669 C CA . THR A 1 87 ? -21.665 -8.510 -3.034 1.00 89.88 87 THR A CA 1
ATOM 670 C C . THR A 1 87 ? -21.696 -9.106 -1.629 1.00 89.88 87 THR A C 1
ATOM 672 O O . THR A 1 87 ? -22.471 -8.666 -0.796 1.00 89.88 87 THR A O 1
ATOM 675 N N . THR A 1 88 ? -20.857 -10.106 -1.352 1.00 88.75 88 THR A N 1
ATOM 676 C CA . THR A 1 88 ? -20.890 -10.896 -0.111 1.00 88.75 88 THR A CA 1
ATOM 677 C C . THR A 1 88 ? -19.839 -10.478 0.918 1.00 88.75 88 THR A C 1
ATOM 679 O O . THR A 1 88 ? -19.770 -11.081 1.982 1.00 88.75 88 THR A O 1
ATOM 682 N N . ASP A 1 89 ? -18.972 -9.513 0.598 1.00 91.75 89 ASP A N 1
ATOM 683 C CA . ASP A 1 89 ? -17.859 -9.085 1.454 1.00 91.75 89 ASP A CA 1
ATOM 684 C C . ASP A 1 89 ? -17.822 -7.560 1.687 1.00 91.75 89 ASP A C 1
ATOM 686 O O . ASP A 1 89 ? -18.465 -7.043 2.596 1.00 91.75 89 ASP A O 1
ATOM 690 N N . ILE A 1 90 ? -17.079 -6.816 0.868 1.00 93.88 90 ILE A N 1
ATOM 691 C CA . ILE A 1 90 ? -16.887 -5.368 0.941 1.00 93.88 90 ILE A CA 1
ATOM 692 C C . ILE A 1 90 ? -18.212 -4.642 0.712 1.00 93.88 90 ILE A C 1
ATOM 694 O O . ILE A 1 90 ? -18.480 -3.640 1.375 1.00 93.88 90 ILE A O 1
ATOM 698 N N . ALA A 1 91 ? -19.020 -5.152 -0.220 1.00 91.19 91 ALA A N 1
ATOM 699 C CA . ALA A 1 91 ? -20.332 -4.621 -0.581 1.00 91.19 91 ALA A CA 1
ATOM 700 C C . ALA A 1 91 ? -21.500 -5.388 0.067 1.00 91.19 91 ALA A C 1
ATOM 702 O O . ALA A 1 91 ? -22.627 -5.294 -0.421 1.00 91.19 91 ALA A O 1
ATOM 703 N N . ASP A 1 92 ? -21.239 -6.152 1.133 1.00 89.88 92 ASP A N 1
ATOM 704 C CA . ASP A 1 92 ? -22.294 -6.845 1.873 1.00 89.88 92 ASP A CA 1
ATOM 705 C C . ASP A 1 92 ? -23.296 -5.861 2.492 1.00 89.88 92 ASP A C 1
ATOM 707 O O . ASP A 1 92 ? -22.952 -4.748 2.897 1.00 89.88 92 ASP A O 1
ATOM 711 N N . LYS A 1 93 ? -24.558 -6.280 2.590 1.00 83.62 93 LYS A N 1
ATOM 712 C CA . LYS A 1 93 ? -25.610 -5.488 3.227 1.00 83.62 93 LYS A CA 1
ATOM 713 C C . LYS A 1 93 ? -25.513 -5.678 4.736 1.00 83.62 93 LYS A C 1
ATOM 715 O O . LYS A 1 93 ? -25.938 -6.697 5.276 1.00 83.62 93 LYS A O 1
ATOM 720 N N . MET A 1 94 ? -24.980 -4.677 5.433 1.00 72.62 94 MET A N 1
ATOM 721 C CA . MET A 1 94 ? -24.968 -4.650 6.896 1.00 72.62 94 MET A CA 1
ATOM 722 C C . MET A 1 94 ? -26.406 -4.656 7.454 1.00 72.62 94 MET A C 1
ATOM 724 O O . MET A 1 94 ? -27.110 -3.652 7.399 1.00 72.62 94 MET A O 1
ATOM 728 N N . THR A 1 95 ? -26.859 -5.792 7.990 1.00 62.62 95 THR A N 1
ATOM 729 C CA . THR A 1 95 ? -28.105 -5.901 8.771 1.00 62.62 95 THR A CA 1
ATOM 730 C C . THR A 1 95 ? -27.870 -5.427 10.207 1.00 62.62 95 THR A C 1
ATOM 732 O O . THR A 1 95 ? -26.820 -5.745 10.758 1.00 62.62 95 THR A O 1
ATOM 735 N N . ASN A 1 96 ? -28.835 -4.722 10.816 1.00 56.00 96 ASN A N 1
ATOM 736 C CA . ASN A 1 96 ? -28.713 -4.110 12.151 1.00 56.00 96 ASN A CA 1
ATOM 737 C C . ASN A 1 96 ? -28.014 -5.020 13.181 1.00 56.00 96 ASN A C 1
ATOM 739 O O . ASN A 1 96 ? -28.491 -6.106 13.506 1.00 56.00 96 ASN A O 1
ATOM 743 N N . PHE A 1 97 ? -26.874 -4.535 13.681 1.00 56.66 97 PHE A N 1
ATOM 744 C CA . PHE A 1 97 ? -25.912 -5.255 14.523 1.00 56.66 97 PHE A CA 1
ATOM 745 C C . PHE A 1 97 ? -26.227 -5.269 16.011 1.00 56.66 97 PHE A C 1
ATOM 747 O O . PHE A 1 97 ? -25.484 -5.878 16.774 1.00 56.66 97 PHE A O 1
ATOM 754 N N . GLU A 1 98 ? -27.304 -4.610 16.428 1.00 54.59 98 GLU A N 1
ATOM 755 C CA . GLU A 1 98 ? -27.564 -4.286 17.835 1.00 54.59 98 GLU A CA 1
ATOM 756 C C . GLU A 1 98 ? -27.687 -5.520 18.754 1.00 54.59 98 GLU A C 1
ATOM 758 O O . GLU A 1 98 ? -27.650 -5.370 19.970 1.00 54.59 98 GLU A O 1
ATOM 763 N N . ALA A 1 99 ? -27.779 -6.737 18.198 1.00 62.22 99 ALA A N 1
ATOM 764 C CA . ALA A 1 99 ? -27.901 -7.989 18.948 1.00 62.22 99 ALA A CA 1
ATOM 765 C C . ALA A 1 99 ? -26.647 -8.897 18.969 1.00 62.22 99 ALA A C 1
ATOM 767 O O . ALA A 1 99 ? -26.677 -9.910 19.663 1.00 62.22 99 ALA A O 1
ATOM 768 N N . ASN A 1 100 ? -25.566 -8.589 18.236 1.00 78.12 100 ASN A N 1
ATOM 769 C CA . ASN A 1 100 ? -24.401 -9.487 18.116 1.00 78.12 100 ASN A CA 1
ATOM 770 C C . ASN A 1 100 ? -23.186 -8.979 18.906 1.00 78.12 100 ASN A C 1
ATOM 772 O O . ASN A 1 100 ? -22.963 -7.774 18.998 1.00 78.12 100 ASN A O 1
ATOM 776 N N . ALA A 1 101 ? -22.362 -9.891 19.436 1.00 89.38 101 ALA A N 1
ATOM 777 C CA . ALA A 1 101 ? -21.136 -9.508 20.134 1.00 89.38 101 ALA A CA 1
ATOM 778 C C . ALA A 1 101 ? -20.125 -8.857 19.160 1.00 89.38 101 ALA A C 1
ATOM 780 O O . ALA A 1 101 ? -20.025 -9.301 18.010 1.00 89.38 101 ALA A O 1
ATOM 781 N N . PRO A 1 102 ? -19.318 -7.862 19.591 1.00 92.81 102 PRO A N 1
ATOM 782 C CA . PRO A 1 102 ? -18.355 -7.169 18.722 1.00 92.81 102 PRO A CA 1
ATOM 783 C C . PRO A 1 102 ? -17.414 -8.101 17.950 1.00 92.81 102 PRO A C 1
ATOM 785 O O . PRO A 1 102 ? -17.097 -7.860 16.782 1.00 92.81 102 PRO A O 1
ATOM 788 N N . LYS A 1 103 ? -17.007 -9.206 18.581 1.00 91.69 103 LYS A N 1
ATOM 789 C CA . LYS A 1 103 ? -16.195 -10.251 17.955 1.00 91.69 103 LYS A CA 1
ATOM 790 C C . LYS A 1 103 ? -16.906 -10.929 16.780 1.00 91.69 103 LYS A C 1
ATOM 792 O O . LYS A 1 103 ? -16.308 -11.047 15.715 1.00 91.69 103 LYS A O 1
ATOM 797 N N . ASP A 1 104 ? -18.172 -11.308 16.936 1.00 91.19 104 ASP A N 1
ATOM 798 C CA . ASP A 1 104 ? -18.952 -11.958 15.873 1.00 91.19 104 ASP A CA 1
ATOM 799 C C . ASP A 1 104 ? -19.188 -11.000 14.697 1.00 91.19 104 ASP A C 1
ATOM 801 O O . ASP A 1 104 ? -19.148 -11.392 13.528 1.00 91.19 104 ASP A O 1
ATOM 805 N N . ILE A 1 105 ? -19.381 -9.710 15.000 1.00 91.31 105 ILE A N 1
ATOM 806 C CA . ILE A 1 105 ? -19.492 -8.650 13.993 1.00 91.31 105 ILE A CA 1
ATOM 807 C C . ILE A 1 105 ? -18.186 -8.532 13.205 1.00 91.31 105 ILE A C 1
ATOM 809 O O . ILE A 1 105 ? -18.222 -8.431 11.975 1.00 91.31 105 ILE A O 1
ATOM 813 N N . LEU A 1 106 ? -17.037 -8.530 13.889 1.00 94.00 106 LEU A N 1
ATOM 814 C CA . LEU A 1 106 ? -15.737 -8.507 13.225 1.00 94.00 106 LEU A CA 1
ATOM 815 C C . LEU A 1 106 ? -15.553 -9.761 12.364 1.00 94.00 106 LEU A C 1
ATOM 817 O O . LEU A 1 106 ? -15.253 -9.632 11.183 1.00 94.00 106 LEU A O 1
ATOM 821 N N . ASP A 1 107 ? -15.785 -10.958 12.896 1.00 92.00 107 ASP A N 1
ATOM 822 C CA . ASP A 1 107 ? -15.581 -12.201 12.147 1.00 92.00 107 ASP A CA 1
ATOM 823 C C . ASP A 1 107 ? -16.428 -12.265 10.869 1.00 92.00 107 ASP A C 1
ATOM 825 O O . ASP A 1 107 ? -15.923 -12.678 9.820 1.00 92.00 107 ASP A O 1
ATOM 829 N N . LYS A 1 108 ? -17.671 -11.770 10.915 1.00 91.06 108 LYS A N 1
ATOM 830 C CA . LYS A 1 108 ? -18.563 -11.740 9.751 1.00 91.06 108 LYS A CA 1
ATOM 831 C C . LYS A 1 108 ? -18.250 -10.606 8.768 1.00 91.06 108 LYS A C 1
ATOM 833 O O . LYS A 1 108 ? -18.268 -10.829 7.562 1.00 91.06 108 LYS A O 1
ATOM 838 N N . HIS A 1 109 ? -17.964 -9.398 9.257 1.00 92.94 109 HIS A N 1
ATOM 839 C CA . HIS A 1 109 ? -17.924 -8.184 8.427 1.00 92.94 109 HIS A CA 1
ATOM 840 C C . HIS A 1 109 ? -16.580 -7.447 8.444 1.00 92.94 109 HIS A C 1
ATOM 842 O O . HIS A 1 109 ? -16.534 -6.260 8.122 1.00 92.94 109 HIS A O 1
ATOM 848 N N . TRP A 1 110 ? -15.470 -8.105 8.791 1.00 95.19 110 TRP A N 1
ATOM 849 C CA . TRP A 1 110 ? -14.150 -7.459 8.796 1.00 95.19 110 TRP A CA 1
ATOM 850 C C . TRP A 1 110 ? -13.765 -6.857 7.432 1.00 95.19 110 TRP A C 1
ATOM 852 O O . TRP A 1 110 ? -13.145 -5.804 7.377 1.00 95.19 110 TRP A O 1
ATOM 862 N N . LEU A 1 111 ? -14.193 -7.446 6.314 1.00 96.50 111 LEU A N 1
ATOM 863 C CA . LEU A 1 111 ? -13.910 -6.899 4.978 1.00 96.50 111 LEU A CA 1
ATOM 864 C C . LEU A 1 111 ? -14.851 -5.778 4.535 1.00 96.50 111 LEU A C 1
ATOM 866 O O . LEU A 1 111 ? -14.617 -5.182 3.486 1.00 96.50 111 LEU A O 1
ATOM 870 N N . HIS A 1 112 ? -15.910 -5.490 5.291 1.00 95.94 112 HIS A N 1
ATOM 871 C CA . HIS A 1 112 ? -16.916 -4.530 4.863 1.00 95.94 112 HIS A CA 1
ATOM 872 C C . HIS A 1 112 ? -16.308 -3.134 4.649 1.00 95.94 112 HIS A C 1
ATOM 874 O O . HIS A 1 112 ? -15.439 -2.682 5.405 1.00 95.94 112 HIS A O 1
ATOM 880 N N . ILE A 1 113 ? -16.800 -2.418 3.633 1.00 95.50 113 ILE A N 1
ATOM 881 C CA . ILE A 1 113 ? -16.242 -1.129 3.209 1.00 95.50 113 ILE A CA 1
ATOM 882 C C . ILE A 1 113 ? -16.189 -0.081 4.333 1.00 95.50 113 ILE A C 1
ATOM 884 O O . ILE A 1 113 ? -15.288 0.755 4.345 1.00 95.50 113 ILE A O 1
ATOM 888 N N . SER A 1 114 ? -17.102 -0.134 5.311 1.00 94.44 114 SER A N 1
ATOM 889 C CA . SER A 1 114 ? -17.091 0.778 6.467 1.00 94.44 114 SER A CA 1
ATOM 890 C C . SER A 1 114 ? -15.839 0.623 7.336 1.00 94.44 114 SER A C 1
ATOM 892 O O . SER A 1 114 ? -15.262 1.629 7.744 1.00 94.44 114 SER A O 1
ATOM 894 N N . ARG A 1 115 ? -15.373 -0.612 7.569 1.00 95.81 115 ARG A N 1
ATOM 895 C CA . ARG A 1 115 ? -14.154 -0.894 8.344 1.00 95.81 115 ARG A CA 1
ATOM 896 C C . ARG A 1 115 ? -12.906 -0.512 7.561 1.00 95.81 115 ARG A C 1
ATOM 898 O O . ARG A 1 115 ? -12.049 0.186 8.094 1.00 95.81 115 ARG A O 1
ATOM 905 N N . LEU A 1 116 ? -12.845 -0.880 6.276 1.00 96.62 116 LEU A N 1
ATOM 906 C CA . LEU A 1 116 ? -11.766 -0.446 5.379 1.00 96.62 116 LEU A CA 1
ATOM 907 C C . LEU A 1 116 ? -11.633 1.081 5.367 1.00 96.62 116 LEU A C 1
ATOM 909 O O . LEU A 1 116 ? -10.528 1.596 5.502 1.00 96.62 116 LEU A O 1
ATOM 913 N N . ARG A 1 117 ? -12.757 1.803 5.270 1.00 95.62 117 ARG A N 1
ATOM 914 C CA . ARG A 1 117 ? -12.803 3.268 5.341 1.00 95.62 117 ARG A CA 1
ATOM 915 C C . ARG A 1 117 ? -12.296 3.800 6.678 1.00 95.62 117 ARG A C 1
ATOM 917 O O . ARG A 1 117 ? -11.441 4.681 6.677 1.00 95.62 117 ARG A O 1
ATOM 924 N N . GLN A 1 118 ? -12.800 3.281 7.796 1.00 95.81 118 GLN A N 1
ATOM 925 C CA . GLN A 1 118 ? -12.410 3.744 9.129 1.00 95.81 118 GLN A CA 1
ATOM 926 C C . GLN A 1 118 ? -10.901 3.582 9.358 1.00 95.81 118 GLN A C 1
ATOM 928 O O . GLN A 1 118 ? -10.208 4.538 9.708 1.00 95.81 118 GLN A O 1
ATOM 933 N N . TYR A 1 119 ? -10.360 2.395 9.079 1.00 97.75 119 TYR A N 1
ATOM 934 C CA . TYR A 1 119 ? -8.943 2.119 9.305 1.00 97.75 119 TYR A CA 1
ATOM 935 C C . TYR A 1 119 ? -8.034 2.814 8.283 1.00 97.75 119 TYR A C 1
ATOM 937 O O . TYR A 1 119 ? -6.911 3.177 8.633 1.00 97.75 119 TYR A O 1
ATOM 945 N N . ALA A 1 120 ? -8.520 3.091 7.066 1.00 96.44 120 ALA A N 1
ATOM 946 C CA . ALA A 1 120 ? -7.821 3.954 6.114 1.00 96.44 120 ALA A CA 1
ATOM 947 C C . ALA A 1 120 ? -7.644 5.378 6.686 1.00 96.44 120 ALA A C 1
ATOM 949 O O . ALA A 1 120 ? -6.540 5.927 6.660 1.00 96.44 120 ALA A O 1
ATOM 950 N N . HIS A 1 121 ? -8.690 5.955 7.295 1.00 95.62 121 HIS A N 1
ATOM 951 C CA . HIS A 1 121 ? -8.589 7.265 7.957 1.00 95.62 121 HIS A CA 1
ATOM 952 C C . HIS A 1 121 ? -7.622 7.248 9.143 1.00 95.62 121 HIS A C 1
ATOM 954 O O . HIS A 1 121 ? -6.852 8.193 9.299 1.00 95.62 121 HIS A O 1
ATOM 960 N N . PHE A 1 122 ? -7.575 6.170 9.929 1.00 96.94 122 PHE A N 1
ATOM 961 C CA . PHE A 1 122 ? -6.601 6.030 11.020 1.00 96.94 122 PHE A CA 1
ATOM 962 C C . PHE A 1 122 ? -5.153 5.995 10.528 1.00 96.94 122 PHE A C 1
ATOM 964 O O . PHE A 1 122 ? -4.303 6.710 11.067 1.00 96.94 122 PHE A O 1
ATOM 971 N N . VAL A 1 123 ? -4.852 5.222 9.480 1.00 95.44 123 VAL A N 1
ATOM 972 C CA . VAL A 1 123 ? -3.486 5.195 8.934 1.00 95.44 123 VAL A CA 1
ATOM 973 C C . VAL A 1 123 ? -3.116 6.521 8.273 1.00 95.44 123 VAL A C 1
ATOM 975 O O . VAL A 1 123 ? -1.979 6.962 8.414 1.00 95.44 123 VAL A O 1
ATOM 978 N N . ASN A 1 124 ? -4.060 7.216 7.637 1.00 94.12 124 ASN A N 1
ATOM 979 C CA . ASN A 1 124 ? -3.855 8.568 7.114 1.00 94.12 124 ASN A CA 1
ATOM 980 C C . ASN A 1 124 ? -3.557 9.563 8.253 1.00 94.12 124 ASN A C 1
ATOM 982 O O . ASN A 1 124 ? -2.558 10.283 8.223 1.00 94.12 124 ASN A O 1
ATOM 986 N N . ALA A 1 125 ? -4.364 9.533 9.318 1.00 94.94 125 ALA A N 1
ATOM 987 C CA . ALA A 1 125 ? -4.192 10.355 10.514 1.00 94.94 125 ALA A CA 1
ATOM 988 C C . ALA A 1 125 ? -2.847 10.113 11.212 1.00 94.94 125 ALA A C 1
ATOM 990 O O . ALA A 1 125 ? -2.278 11.048 11.779 1.00 94.94 125 ALA A O 1
ATOM 991 N N . SER A 1 126 ? -2.297 8.895 11.132 1.00 94.81 126 SER A N 1
ATOM 992 C CA . SER A 1 126 ? -1.012 8.538 11.750 1.00 94.81 126 SER A CA 1
ATOM 993 C C . SER A 1 126 ? 0.177 9.373 11.256 1.00 94.81 126 SER A C 1
ATOM 995 O O . SER A 1 126 ? 1.190 9.433 11.946 1.00 94.81 126 SER A O 1
ATOM 997 N N . TYR A 1 127 ? 0.058 10.053 10.108 1.00 92.25 127 TYR A N 1
ATOM 998 C CA . TYR A 1 127 ? 1.064 10.984 9.581 1.00 92.25 127 TYR A CA 1
ATOM 999 C C . TYR A 1 127 ? 0.919 12.424 10.107 1.00 92.25 127 TYR A C 1
ATOM 1001 O O . TYR A 1 127 ? 1.828 13.245 9.933 1.00 92.25 127 TYR A O 1
ATOM 1009 N N . GLY A 1 128 ? -0.202 12.725 10.765 1.00 92.62 128 GLY A N 1
ATOM 1010 C CA . GLY A 1 128 ? -0.471 13.968 11.475 1.00 92.62 128 GLY A CA 1
ATOM 1011 C C . GLY A 1 128 ? -0.372 15.222 10.611 1.00 92.62 128 GLY A C 1
ATOM 1012 O O . GLY A 1 128 ? -0.781 15.269 9.448 1.00 92.62 128 GLY A O 1
ATOM 1013 N N . TRP A 1 129 ? 0.183 16.280 11.204 1.00 90.69 129 TRP A N 1
ATOM 1014 C CA . TRP A 1 129 ? 0.117 17.629 10.643 1.00 90.69 129 TRP A CA 1
ATOM 1015 C C . TRP A 1 129 ? 0.817 17.776 9.287 1.00 90.69 129 TRP A C 1
ATOM 1017 O O . TRP A 1 129 ? 0.403 18.614 8.492 1.00 90.69 129 TRP A O 1
ATOM 1027 N N . ILE A 1 130 ? 1.849 16.971 9.000 1.00 87.50 130 ILE A N 1
ATOM 1028 C CA . ILE A 1 130 ? 2.606 17.052 7.739 1.00 87.50 130 ILE A CA 1
ATOM 1029 C C . ILE A 1 130 ? 1.664 16.802 6.563 1.00 87.50 130 ILE A C 1
ATOM 1031 O O . ILE A 1 130 ? 1.603 17.602 5.629 1.00 87.50 130 ILE A O 1
ATOM 1035 N N . GLN A 1 131 ? 0.886 15.722 6.636 1.00 87.62 131 GLN A N 1
ATOM 1036 C CA . GLN A 1 131 ? -0.101 15.409 5.610 1.00 87.62 131 GLN A CA 1
ATOM 1037 C C . GLN A 1 131 ? -1.287 16.364 5.656 1.00 87.62 131 GLN A C 1
ATOM 1039 O O . GLN A 1 131 ? -1.728 16.821 4.602 1.00 87.62 131 GLN A O 1
ATOM 1044 N N . TYR A 1 132 ? -1.756 16.725 6.854 1.00 90.62 132 TYR A N 1
ATOM 1045 C CA . TYR A 1 132 ? -2.866 17.663 6.999 1.00 90.62 132 TYR A CA 1
ATOM 1046 C C . TYR A 1 132 ? -2.593 18.996 6.294 1.00 90.62 132 TYR A C 1
ATOM 1048 O O . TYR A 1 132 ? -3.417 19.472 5.516 1.00 90.62 132 TYR A O 1
ATOM 1056 N N . ILE A 1 133 ? -1.418 19.589 6.516 1.00 88.62 133 ILE A N 1
ATOM 1057 C CA . ILE A 1 133 ? -1.043 20.863 5.896 1.00 88.62 133 ILE A CA 1
ATOM 1058 C C . ILE A 1 133 ? -0.789 20.691 4.397 1.00 88.62 133 ILE A C 1
ATOM 1060 O O . ILE A 1 133 ? -1.238 21.534 3.623 1.00 88.62 133 ILE A O 1
ATOM 1064 N N . ALA A 1 134 ? -0.133 19.604 3.973 1.00 85.31 134 ALA A N 1
ATOM 1065 C CA . ALA A 1 134 ? 0.218 19.379 2.568 1.00 85.31 134 ALA A CA 1
ATOM 1066 C C . ALA A 1 134 ? -0.991 19.409 1.618 1.00 85.31 134 ALA A C 1
ATOM 1068 O O . ALA A 1 134 ? -0.852 19.843 0.476 1.00 85.31 134 ALA A O 1
ATOM 1069 N N . VAL A 1 135 ? -2.177 18.998 2.078 1.00 87.06 135 VAL A N 1
ATOM 1070 C CA . VAL A 1 135 ? -3.407 19.019 1.261 1.00 87.06 135 VAL A CA 1
ATOM 1071 C C . VAL A 1 135 ? -4.415 20.099 1.659 1.00 87.06 135 VAL A C 1
ATOM 1073 O O . VAL A 1 135 ? -5.457 20.222 1.021 1.00 87.06 135 VAL A O 1
ATOM 1076 N N . ASN A 1 136 ? -4.107 20.917 2.670 1.00 86.44 136 ASN A N 1
ATOM 1077 C CA . ASN A 1 136 ? -4.926 22.060 3.094 1.00 86.44 136 ASN A CA 1
ATOM 1078 C C . ASN A 1 136 ? -4.142 23.379 3.053 1.00 86.44 136 ASN A C 1
ATOM 1080 O O . ASN A 1 136 ? -4.387 24.284 3.853 1.00 86.44 136 ASN A O 1
ATOM 1084 N N . ILE A 1 137 ? -3.204 23.493 2.108 1.00 83.81 137 ILE A N 1
ATOM 1085 C CA . ILE A 1 137 ? -2.413 24.706 1.891 1.00 83.81 137 ILE A CA 1
ATOM 1086 C C . ILE A 1 137 ? -3.366 25.894 1.703 1.00 83.81 137 ILE A C 1
ATOM 1088 O O . ILE A 1 137 ? -4.257 25.860 0.855 1.00 83.81 137 ILE A O 1
ATOM 1092 N N . CYS A 1 138 ? -3.177 26.934 2.518 1.00 82.12 138 CYS A N 1
ATOM 1093 C CA . CYS A 1 138 ? -3.985 28.159 2.509 1.00 82.12 138 CYS A CA 1
ATOM 1094 C C . CYS A 1 138 ? -5.487 27.963 2.821 1.00 82.12 138 CYS A C 1
ATOM 1096 O O . CYS A 1 138 ? -6.294 28.831 2.494 1.00 82.12 138 CYS A O 1
ATOM 1098 N N . ASN A 1 139 ? -5.886 26.872 3.486 1.00 86.56 139 ASN A N 1
ATOM 1099 C CA . ASN A 1 139 ? -7.271 26.658 3.917 1.00 86.56 139 ASN A CA 1
ATOM 1100 C C . ASN A 1 139 ? -7.481 27.107 5.376 1.00 86.56 139 ASN A C 1
ATOM 1102 O O . ASN A 1 139 ? -7.278 26.337 6.315 1.00 86.56 139 ASN A O 1
ATOM 1106 N N . CYS A 1 140 ? -7.925 28.352 5.576 1.00 87.88 140 CYS A N 1
ATOM 1107 C CA . CYS A 1 140 ? -8.146 28.936 6.907 1.00 87.88 140 CYS A CA 1
ATOM 1108 C C . CYS A 1 140 ? -9.109 28.119 7.783 1.00 87.88 140 CYS A C 1
ATOM 1110 O O . CYS A 1 140 ? -8.865 27.964 8.978 1.00 87.88 140 CYS A O 1
ATOM 1112 N N . THR A 1 141 ? -10.164 27.542 7.200 1.00 88.88 141 THR A N 1
ATOM 1113 C CA . THR A 1 141 ? -11.109 26.688 7.935 1.00 88.88 141 THR A CA 1
ATOM 1114 C C . THR A 1 141 ? -10.424 25.420 8.441 1.00 88.88 141 THR A C 1
ATOM 1116 O O . THR A 1 141 ? -10.698 24.970 9.548 1.00 88.88 141 THR A O 1
ATOM 1119 N N . ALA A 1 142 ? -9.501 24.852 7.661 1.00 88.62 142 ALA A N 1
ATOM 1120 C CA . ALA A 1 142 ? -8.726 23.696 8.091 1.00 88.62 142 ALA A CA 1
ATOM 1121 C C . ALA A 1 142 ? -7.786 24.004 9.252 1.00 88.62 142 ALA A C 1
ATOM 1123 O O . ALA A 1 142 ? -7.685 23.188 10.166 1.00 88.62 142 ALA A O 1
ATOM 1124 N N . TYR A 1 143 ? -7.149 25.172 9.250 1.00 89.25 143 TYR A N 1
ATOM 1125 C CA . TYR A 1 143 ? -6.334 25.598 10.383 1.00 89.25 143 TYR A CA 1
ATOM 1126 C C . TYR A 1 143 ? -7.189 25.869 11.623 1.00 89.25 143 TYR A C 1
ATOM 1128 O O . TYR A 1 143 ? -6.820 25.402 12.695 1.00 89.25 143 TYR A O 1
ATOM 1136 N N . SER A 1 144 ? -8.350 26.525 11.480 1.00 91.75 144 SER A N 1
ATOM 1137 C CA . SER A 1 144 ? -9.290 26.762 12.591 1.00 91.75 144 SER A CA 1
ATOM 1138 C C . SER A 1 144 ? -9.638 25.470 13.329 1.00 91.75 144 SER A C 1
ATOM 1140 O O . SER A 1 144 ? -9.514 25.413 14.544 1.00 91.75 144 SER A O 1
ATOM 1142 N N . ARG A 1 145 ? -9.951 24.395 12.595 1.00 91.69 145 ARG A N 1
ATOM 1143 C CA . ARG A 1 145 ? -10.284 23.100 13.208 1.00 91.69 145 ARG A CA 1
ATOM 1144 C C . ARG A 1 145 ? -9.140 22.481 14.007 1.00 91.69 145 ARG A C 1
ATOM 1146 O O . ARG A 1 145 ? -9.395 21.794 14.986 1.00 91.69 145 ARG A O 1
ATOM 1153 N N . LEU A 1 146 ? -7.881 22.731 13.633 1.00 91.81 146 LEU A N 1
ATOM 1154 C CA . LEU A 1 146 ? -6.744 22.301 14.455 1.00 91.81 146 LEU A CA 1
ATOM 1155 C C . LEU A 1 146 ? -6.667 23.089 15.763 1.00 91.81 146 LEU A C 1
ATOM 1157 O O . LEU A 1 146 ? -6.354 22.504 16.798 1.00 91.81 146 LEU A O 1
ATOM 1161 N N . TYR A 1 147 ? -6.947 24.395 15.720 1.00 91.25 147 TYR A N 1
ATOM 1162 C CA . TYR A 1 147 ? -7.013 25.224 16.925 1.00 91.25 147 TYR A CA 1
ATOM 1163 C C . TYR A 1 147 ? -8.144 24.777 17.855 1.00 91.25 147 TYR A C 1
ATOM 1165 O O . TYR A 1 147 ? -7.931 24.744 19.063 1.00 91.25 147 TYR A O 1
ATOM 1173 N N . ASP A 1 148 ? -9.276 24.331 17.304 1.00 92.69 148 ASP A N 1
ATOM 1174 C CA . ASP A 1 148 ? -10.412 23.811 18.081 1.00 92.69 148 ASP A CA 1
ATOM 1175 C C . ASP A 1 148 ? -10.070 22.536 18.876 1.00 92.69 148 ASP A C 1
ATOM 1177 O O . ASP A 1 148 ? -10.776 22.188 19.821 1.00 92.69 148 ASP A O 1
ATOM 1181 N N . LYS A 1 149 ? -8.985 21.826 18.526 1.00 93.62 149 LYS A N 1
ATOM 1182 C CA . LYS A 1 149 ? -8.511 20.654 19.285 1.00 93.62 149 LYS A CA 1
ATOM 1183 C C . LYS A 1 149 ? -7.611 21.016 20.467 1.00 93.62 149 LYS A C 1
ATOM 1185 O O . LYS A 1 149 ? -7.343 20.143 21.289 1.00 93.62 149 LYS A O 1
ATOM 1190 N N . LEU A 1 150 ? -7.106 22.248 20.545 1.00 93.38 150 LEU A N 1
ATOM 1191 C CA . LEU A 1 150 ? -6.159 22.677 21.577 1.00 93.38 150 LEU A CA 1
ATOM 1192 C C . LEU A 1 150 ? -6.867 23.035 22.880 1.00 93.38 150 LEU A C 1
ATOM 1194 O O . LEU A 1 150 ? -7.981 23.548 22.884 1.00 93.38 150 LEU A O 1
ATOM 1198 N N . SER A 1 151 ? -6.172 22.850 24.000 1.00 92.00 151 SER A N 1
ATOM 1199 C CA . SER A 1 151 ? -6.651 23.319 25.299 1.00 92.00 151 SER A CA 1
ATOM 1200 C C . SER A 1 151 ? -5.516 23.881 26.144 1.00 92.00 151 SER A C 1
ATOM 1202 O O . SER A 1 151 ? -4.476 23.249 26.316 1.00 92.00 151 SER A O 1
ATOM 1204 N N . CYS A 1 152 ? -5.729 25.065 26.725 1.00 89.00 152 CYS A N 1
ATOM 1205 C CA . CYS A 1 152 ? -4.788 25.674 27.671 1.00 89.00 152 CYS A CA 1
ATOM 1206 C C . CYS A 1 152 ? -4.725 24.956 29.021 1.00 89.00 152 CYS A C 1
ATOM 1208 O O . CYS A 1 152 ? -3.779 25.176 29.772 1.00 89.00 152 CYS A O 1
ATOM 1210 N N . CYS A 1 153 ? -5.697 24.093 29.318 1.00 90.06 153 CYS A N 1
ATOM 1211 C CA . CYS A 1 153 ? -5.679 23.258 30.515 1.00 90.06 153 CYS A CA 1
ATOM 1212 C C . CYS A 1 153 ? -4.748 22.045 30.357 1.00 90.06 153 CYS A C 1
ATOM 1214 O O . CYS A 1 153 ? -4.359 21.434 31.351 1.00 90.06 153 CYS A O 1
ATOM 1216 N N . ASN A 1 154 ? -4.384 21.696 29.119 1.00 90.00 154 ASN A N 1
ATOM 1217 C CA . ASN A 1 154 ? -3.491 20.584 28.829 1.00 90.00 154 ASN A CA 1
ATOM 1218 C C . ASN A 1 154 ? -2.030 21.037 28.807 1.00 90.00 154 ASN A C 1
ATOM 1220 O O . ASN A 1 154 ? -1.686 22.134 28.360 1.00 90.00 154 ASN A O 1
ATOM 1224 N N . MET A 1 155 ? -1.146 20.141 29.240 1.00 89.12 155 MET A N 1
ATOM 1225 C CA . MET A 1 155 ? 0.291 20.315 29.061 1.00 89.12 155 MET A CA 1
ATOM 1226 C C . MET A 1 155 ? 0.678 20.139 27.589 1.00 89.12 155 MET A C 1
ATOM 1228 O O . MET A 1 155 ? -0.054 19.557 26.791 1.00 89.12 155 MET A O 1
ATOM 1232 N N . THR A 1 156 ? 1.867 20.617 27.231 1.00 91.00 156 THR A N 1
ATOM 1233 C CA . THR A 1 156 ? 2.465 20.326 25.927 1.00 91.00 156 THR A CA 1
ATOM 1234 C C . THR A 1 156 ? 2.603 18.817 25.728 1.00 91.00 156 THR A C 1
ATOM 1236 O O . THR A 1 156 ? 3.237 18.150 26.546 1.00 91.00 156 THR A O 1
ATOM 1239 N N . ALA A 1 157 ? 2.056 18.299 24.627 1.00 91.00 157 ALA A N 1
ATOM 1240 C CA . ALA A 1 157 ? 2.123 16.886 24.279 1.00 91.00 157 ALA A CA 1
ATOM 1241 C C . ALA A 1 157 ? 3.592 16.445 24.092 1.00 91.00 157 ALA A C 1
ATOM 1243 O O . ALA A 1 157 ? 4.296 17.019 23.242 1.00 91.00 157 ALA A O 1
ATOM 1244 N N . PRO A 1 158 ? 4.078 15.460 24.871 1.00 91.38 158 PRO A N 1
ATOM 1245 C CA . PRO A 1 158 ? 5.428 14.920 24.735 1.00 91.38 158 PRO A CA 1
ATOM 1246 C C . PRO A 1 158 ? 5.560 14.009 23.502 1.00 91.38 158 PRO A C 1
ATOM 1248 O O . PRO A 1 158 ? 4.594 13.712 22.804 1.00 91.38 158 PRO A O 1
ATOM 1251 N N . GLU A 1 159 ? 6.778 13.533 23.225 1.00 86.38 159 GLU A N 1
ATOM 1252 C CA . GLU A 1 159 ? 7.023 12.555 22.147 1.00 86.38 159 GLU A CA 1
ATOM 1253 C C . GLU A 1 159 ? 6.440 11.168 22.429 1.00 86.38 159 GLU A C 1
ATOM 1255 O O . GLU A 1 159 ? 6.164 10.403 21.507 1.00 86.38 159 GLU A O 1
ATOM 1260 N N . ARG A 1 160 ? 6.289 10.827 23.706 1.00 89.81 160 ARG A N 1
ATOM 1261 C CA . ARG A 1 160 ? 5.734 9.555 24.151 1.00 89.81 160 ARG A CA 1
ATOM 1262 C C . ARG A 1 160 ? 4.753 9.838 25.268 1.00 89.81 160 ARG A C 1
ATOM 1264 O O . ARG A 1 160 ? 5.128 10.406 26.291 1.00 89.81 160 ARG A O 1
ATOM 1271 N N . GLN A 1 161 ? 3.509 9.452 25.049 1.00 91.88 161 GLN A N 1
ATOM 1272 C CA . GLN A 1 161 ? 2.415 9.623 25.995 1.00 91.88 161 GLN A CA 1
ATOM 1273 C C . GLN A 1 161 ? 1.619 8.321 26.026 1.00 91.88 161 GLN A C 1
ATOM 1275 O O . GLN A 1 161 ? 1.317 7.733 24.984 1.00 91.88 161 GLN A O 1
ATOM 1280 N N . ARG A 1 162 ? 1.355 7.852 27.244 1.00 92.31 162 ARG A N 1
ATOM 1281 C CA . ARG A 1 162 ? 0.661 6.602 27.533 1.00 92.31 162 ARG A CA 1
ATOM 1282 C C . ARG A 1 162 ? -0.243 6.826 28.721 1.00 92.31 162 ARG A C 1
ATOM 1284 O O . ARG A 1 162 ? 0.234 7.293 29.752 1.00 92.31 162 ARG A O 1
ATOM 1291 N N . ASP A 1 163 ? -1.489 6.438 28.564 1.00 93.06 163 ASP A N 1
ATOM 1292 C CA . ASP A 1 163 ? -2.433 6.289 29.653 1.00 93.06 163 ASP A CA 1
ATOM 1293 C C . ASP A 1 163 ? -3.440 5.224 29.214 1.00 93.06 163 ASP A C 1
ATOM 1295 O O . ASP A 1 163 ? -4.283 5.451 28.349 1.00 93.06 163 ASP A O 1
ATOM 1299 N N . LEU A 1 164 ? -3.239 4.009 29.723 1.00 90.25 164 LEU A N 1
ATOM 1300 C CA . LEU A 1 164 ? -4.035 2.841 29.348 1.00 90.25 164 LEU A CA 1
ATOM 1301 C C . LEU A 1 164 ? -5.269 2.678 30.251 1.00 90.25 164 LEU A C 1
ATOM 1303 O O . LEU A 1 164 ? -6.011 1.718 30.060 1.00 90.25 164 LEU A O 1
ATOM 1307 N N . GLU A 1 165 ? -5.444 3.567 31.234 1.00 86.94 165 GLU A N 1
ATOM 1308 C CA . GLU A 1 165 ? -6.546 3.546 32.198 1.00 86.94 165 GLU A CA 1
ATOM 1309 C C . GLU A 1 165 ? -7.592 4.599 31.834 1.00 86.94 165 GLU A C 1
ATOM 1311 O O . GLU A 1 165 ? -8.747 4.247 31.629 1.00 86.94 165 GLU A O 1
ATOM 1316 N N . ASP A 1 166 ? -7.189 5.859 31.667 1.00 87.62 166 ASP A N 1
ATOM 1317 C CA . ASP A 1 166 ? -8.129 6.962 31.423 1.00 87.62 166 ASP A CA 1
ATOM 1318 C C . ASP A 1 166 ? -8.041 7.532 29.998 1.00 87.62 166 ASP A C 1
ATOM 1320 O O . ASP A 1 166 ? -8.927 8.270 29.575 1.00 87.62 166 ASP A O 1
ATOM 1324 N N . GLY A 1 167 ? -7.007 7.167 29.234 1.00 92.25 167 GLY A N 1
ATOM 1325 C CA . GLY A 1 167 ? -6.699 7.769 27.936 1.00 92.25 167 GLY A CA 1
ATOM 1326 C C . GLY A 1 167 ? -5.743 8.959 28.053 1.00 92.25 167 GLY A C 1
ATOM 1327 O O . GLY A 1 167 ? -5.601 9.605 29.092 1.00 92.25 167 GLY A O 1
ATOM 1328 N N . ILE A 1 168 ? -4.984 9.224 26.988 1.00 94.19 168 ILE A N 1
ATOM 1329 C CA . ILE A 1 168 ? -3.921 10.234 27.022 1.00 94.19 168 ILE A CA 1
ATOM 1330 C C . ILE A 1 168 ? -4.492 11.646 27.170 1.00 94.19 168 ILE A C 1
ATOM 1332 O O . ILE A 1 168 ? -5.612 11.957 26.773 1.00 94.19 168 ILE A O 1
ATOM 1336 N N . ARG A 1 169 ? -3.668 12.571 27.665 1.00 91.56 169 ARG A N 1
ATOM 1337 C CA . ARG A 1 169 ? -4.036 13.991 27.677 1.00 91.56 169 ARG A CA 1
ATOM 1338 C C . ARG A 1 169 ? -4.045 14.570 26.263 1.00 91.56 169 ARG A C 1
ATOM 1340 O O . ARG A 1 169 ? -3.216 14.227 25.421 1.00 91.56 169 ARG A O 1
ATOM 1347 N N . GLY A 1 170 ? -4.973 15.495 26.031 1.00 91.06 170 GLY A N 1
ATOM 1348 C CA . GLY A 1 170 ? -5.093 16.209 24.761 1.00 91.06 170 GLY A CA 1
ATOM 1349 C C . GLY A 1 170 ? -3.951 17.193 24.505 1.00 91.06 170 GLY A C 1
ATOM 1350 O O . GLY A 1 170 ? -3.108 17.422 25.374 1.00 91.06 170 GLY A O 1
ATOM 1351 N N . PRO A 1 171 ? -3.921 17.815 23.315 1.00 93.88 171 PRO A N 1
ATOM 1352 C CA . PRO A 1 171 ? -2.879 18.773 22.975 1.00 93.88 171 PRO A CA 1
ATOM 1353 C C . PRO A 1 171 ? -3.021 20.059 23.807 1.00 93.88 171 PRO A C 1
ATOM 1355 O O . PRO A 1 171 ? -4.130 20.494 24.134 1.00 93.88 171 PRO A O 1
ATOM 1358 N N . GLY A 1 172 ? -1.878 20.660 24.146 1.00 92.62 172 GLY A N 1
ATOM 1359 C CA . GLY A 1 172 ? -1.773 21.928 24.878 1.00 92.62 172 GLY A CA 1
ATOM 1360 C C . GLY A 1 172 ? -2.128 23.164 24.037 1.00 92.62 172 GLY A C 1
ATOM 1361 O O . GLY A 1 172 ? -2.594 23.055 22.908 1.00 92.62 172 GLY A O 1
ATOM 1362 N N . CYS A 1 173 ? -1.858 24.365 24.558 1.00 90.44 173 CYS A N 1
ATOM 1363 C CA . CYS A 1 173 ? -2.335 25.633 23.976 1.00 90.44 173 CYS A CA 1
ATOM 1364 C C . CYS A 1 173 ? -1.662 26.116 22.677 1.00 90.44 173 CYS A C 1
ATOM 1366 O O . CYS A 1 173 ? -2.248 26.942 21.981 1.00 90.44 173 CYS A O 1
ATOM 1368 N N . CYS A 1 174 ? -0.444 25.667 22.340 1.00 90.12 174 CYS A N 1
ATOM 1369 C CA . CYS A 1 174 ? 0.241 26.073 21.100 1.00 90.12 174 CYS A CA 1
ATOM 1370 C C . CYS A 1 174 ? 0.475 24.884 20.176 1.00 90.12 174 CYS A C 1
ATOM 1372 O O . CYS A 1 174 ? 1.145 23.933 20.578 1.00 90.12 174 CYS A O 1
ATOM 1374 N N . LEU A 1 175 ? 0.065 24.991 18.904 1.00 89.81 175 LEU A N 1
ATOM 1375 C CA . LEU A 1 175 ? 0.434 24.034 17.845 1.00 89.81 175 LEU A CA 1
ATOM 1376 C C . LEU A 1 175 ? 1.954 23.858 17.726 1.00 89.81 175 LEU A C 1
ATOM 1378 O O . LEU A 1 175 ? 2.438 22.759 17.476 1.00 89.81 175 LEU A O 1
ATOM 1382 N N . CYS A 1 176 ? 2.694 24.946 17.936 1.00 87.88 176 CYS A N 1
ATOM 1383 C CA . CYS A 1 176 ? 4.146 25.014 17.835 1.00 87.88 176 CYS A CA 1
ATOM 1384 C C . CYS A 1 176 ? 4.899 24.238 18.926 1.00 87.88 176 CYS A C 1
ATOM 1386 O O . CYS A 1 176 ? 6.090 23.968 18.775 1.00 87.88 176 CYS A O 1
ATOM 1388 N N . ALA A 1 177 ? 4.236 23.929 20.042 1.00 87.69 177 ALA A N 1
ATOM 1389 C CA . ALA A 1 177 ? 4.877 23.345 21.208 1.00 87.69 177 ALA A CA 1
ATOM 1390 C C . ALA A 1 177 ? 4.812 21.812 21.160 1.00 87.69 177 ALA A C 1
ATOM 1392 O O . ALA A 1 177 ? 3.738 21.223 21.017 1.00 87.69 177 ALA A O 1
ATOM 1393 N N . GLY A 1 178 ? 5.970 21.168 21.329 1.00 88.00 178 GLY A N 1
ATOM 1394 C CA . GLY A 1 178 ? 6.087 19.710 21.403 1.00 88.00 178 GLY A CA 1
ATOM 1395 C C . GLY A 1 178 ? 5.416 19.001 20.226 1.00 88.00 178 GLY A C 1
ATOM 1396 O O . GLY A 1 178 ? 5.699 19.296 19.064 1.00 88.00 178 GLY A O 1
ATOM 1397 N N . ARG A 1 179 ? 4.524 18.052 20.527 1.00 91.75 179 ARG A N 1
ATOM 1398 C CA . ARG A 1 179 ? 3.756 17.288 19.530 1.00 91.75 179 ARG A CA 1
ATOM 1399 C C . ARG A 1 179 ? 2.296 17.733 19.406 1.00 91.75 179 ARG A C 1
ATOM 1401 O O . ARG A 1 179 ? 1.510 17.023 18.782 1.00 91.75 179 ARG A O 1
ATOM 1408 N N . ASN A 1 180 ? 1.934 18.912 19.920 1.00 94.31 180 ASN A N 1
ATOM 1409 C CA . ASN A 1 180 ? 0.550 19.400 19.916 1.00 94.31 180 ASN A CA 1
ATOM 1410 C C . ASN A 1 180 ? -0.057 19.449 18.509 1.00 94.31 180 ASN A C 1
ATOM 1412 O O . ASN A 1 180 ? -1.145 18.921 18.311 1.00 94.31 180 ASN A O 1
ATOM 1416 N N . ALA A 1 181 ? 0.648 20.011 17.515 1.00 94.56 181 ALA A N 1
ATOM 1417 C CA . ALA A 1 181 ? 0.161 20.024 16.131 1.00 94.56 181 ALA A CA 1
ATOM 1418 C C . ALA A 1 181 ? -0.082 18.616 15.573 1.00 94.56 181 ALA A C 1
ATOM 1420 O O . ALA A 1 181 ? -1.039 18.401 14.834 1.00 94.56 181 ALA A O 1
ATOM 1421 N N . TYR A 1 182 ? 0.773 17.655 15.929 1.00 95.00 182 TYR A N 1
ATOM 1422 C CA . TYR A 1 182 ? 0.641 16.281 15.458 1.00 95.00 182 TYR A CA 1
ATOM 1423 C C . TYR A 1 182 ? -0.588 15.609 16.066 1.00 95.00 182 TYR A C 1
ATOM 1425 O O . TYR A 1 182 ? -1.382 15.037 15.328 1.00 95.00 182 TYR A O 1
ATOM 1433 N N . LEU A 1 183 ? -0.764 15.719 17.385 1.00 95.31 183 LEU A N 1
ATOM 1434 C CA . LEU A 1 183 ? -1.912 15.149 18.084 1.00 95.31 183 LEU A CA 1
ATOM 1435 C C . LEU A 1 183 ? -3.224 15.825 17.663 1.00 95.31 183 LEU A C 1
ATOM 1437 O O . LEU A 1 183 ? -4.192 15.134 17.376 1.00 95.31 183 LEU A O 1
ATOM 1441 N N . ALA A 1 184 ? -3.248 17.156 17.537 1.00 95.50 184 ALA A N 1
ATOM 1442 C CA . ALA A 1 184 ? -4.412 17.893 17.044 1.00 95.50 184 ALA A CA 1
ATOM 1443 C C . ALA A 1 184 ? -4.815 17.445 15.630 1.00 95.50 184 ALA A C 1
ATOM 1445 O O . ALA A 1 184 ? -5.987 17.176 15.378 1.00 95.50 184 ALA A O 1
ATOM 1446 N N . ALA A 1 185 ? -3.842 17.307 14.721 1.00 95.31 185 ALA A N 1
ATOM 1447 C CA . ALA A 1 185 ? -4.097 16.800 13.376 1.00 95.31 185 ALA A CA 1
ATOM 1448 C C . ALA A 1 185 ? -4.550 15.336 13.385 1.00 95.31 185 ALA A C 1
ATOM 1450 O O . ALA A 1 185 ? -5.462 14.992 12.645 1.00 95.31 185 ALA A O 1
ATOM 1451 N N . PHE A 1 186 ? -3.967 14.488 14.238 1.00 95.69 186 PHE A N 1
ATOM 1452 C CA . PHE A 1 186 ? -4.393 13.098 14.389 1.00 95.69 186 PHE A CA 1
ATOM 1453 C C . PHE A 1 186 ? -5.862 13.005 14.824 1.00 95.69 186 PHE A C 1
ATOM 1455 O O . PHE A 1 186 ? -6.629 12.290 14.186 1.00 95.69 186 PHE A O 1
ATOM 1462 N N . LEU A 1 187 ? -6.277 13.758 15.848 1.00 95.38 187 LEU A N 1
ATOM 1463 C CA . LEU A 1 187 ? -7.668 13.783 16.325 1.00 95.38 187 LEU A CA 1
ATOM 1464 C C . LEU A 1 187 ? -8.627 14.328 15.257 1.00 95.38 187 LEU A C 1
ATOM 1466 O O . LEU A 1 187 ? -9.683 13.755 15.018 1.00 95.38 187 LEU A O 1
ATOM 1470 N N . GLU A 1 188 ? -8.249 15.413 14.577 1.00 93.94 188 GLU A N 1
ATOM 1471 C CA . GLU A 1 188 ? -9.046 15.985 13.484 1.00 93.94 188 GLU A CA 1
ATOM 1472 C C . GLU A 1 188 ? -9.196 15.020 12.301 1.00 93.94 188 GLU A C 1
ATOM 1474 O O . GLU A 1 188 ? -10.267 14.942 11.708 1.00 93.94 188 GLU A O 1
ATOM 1479 N N . MET A 1 189 ? -8.136 14.290 11.944 1.00 93.75 189 MET A N 1
ATOM 1480 C CA . MET A 1 189 ? -8.140 13.392 10.788 1.00 93.75 189 MET A CA 1
ATOM 1481 C C . MET A 1 189 ? -8.818 12.048 11.064 1.00 93.75 189 MET A C 1
ATOM 1483 O O . MET A 1 189 ? -9.458 11.500 10.171 1.00 93.75 189 MET A O 1
ATOM 1487 N N . SER A 1 190 ? -8.646 11.512 12.275 1.00 94.25 190 SER A N 1
ATOM 1488 C CA . SER A 1 190 ? -9.227 10.229 12.693 1.00 94.25 190 SER A CA 1
ATOM 1489 C C . SER A 1 190 ? -10.684 10.351 13.132 1.00 94.25 190 SER A C 1
ATOM 1491 O O . SER A 1 190 ? -11.406 9.359 13.099 1.00 94.25 190 SER A O 1
ATOM 1493 N N . GLY A 1 191 ? -11.114 11.543 13.559 1.00 92.88 191 GLY A N 1
ATOM 1494 C CA . GLY A 1 191 ? -12.427 11.744 14.169 1.00 92.88 191 GLY A CA 1
ATOM 1495 C C . GLY A 1 191 ? -12.555 11.131 15.568 1.00 92.88 191 GLY A C 1
ATOM 1496 O O . GLY A 1 191 ? -13.668 11.047 16.075 1.00 92.88 191 GLY A O 1
ATOM 1497 N N . LEU A 1 192 ? -11.447 10.697 16.179 1.00 94.31 192 LEU A N 1
ATOM 1498 C CA . LEU A 1 192 ? -11.440 10.118 17.519 1.00 94.31 192 LEU A CA 1
ATOM 1499 C C . LEU A 1 192 ? -11.534 11.193 18.599 1.00 94.31 192 LEU A C 1
ATOM 1501 O O . LEU A 1 192 ? -10.919 12.262 18.506 1.00 94.31 192 LEU A O 1
ATOM 1505 N N . ASP A 1 193 ? -12.221 10.839 19.679 1.00 93.31 193 ASP A N 1
ATOM 1506 C CA . ASP A 1 193 ? -12.137 11.570 20.933 1.00 93.31 193 ASP A CA 1
ATOM 1507 C C . ASP A 1 193 ? -10.822 11.261 21.644 1.00 93.31 193 ASP A C 1
ATOM 1509 O O . ASP A 1 193 ? -10.295 10.149 21.587 1.00 93.31 193 ASP A O 1
ATOM 1513 N N . ILE A 1 194 ? -10.294 12.244 22.370 1.00 93.50 194 ILE A N 1
ATOM 1514 C CA . ILE A 1 194 ? -8.996 12.107 23.035 1.00 93.50 194 ILE A CA 1
ATOM 1515 C C . ILE A 1 194 ? -8.955 10.951 24.049 1.00 93.50 194 ILE A C 1
ATOM 1517 O O . ILE A 1 194 ? -7.952 10.248 24.113 1.00 93.50 194 ILE A O 1
ATOM 1521 N N . GLN A 1 195 ? -10.059 10.697 24.760 1.00 92.75 195 GLN A N 1
ATOM 1522 C CA . GLN A 1 195 ? -10.170 9.604 25.742 1.00 92.75 195 GLN A CA 1
ATOM 1523 C C . GLN A 1 195 ? -10.096 8.217 25.094 1.00 92.75 195 GLN A C 1
ATOM 1525 O O . GLN A 1 195 ? -9.782 7.226 25.741 1.00 92.75 195 GLN A O 1
ATOM 1530 N N . SER A 1 196 ? -10.372 8.144 23.791 1.00 95.38 196 SER A N 1
ATOM 1531 C CA . SER A 1 196 ? -10.259 6.910 23.021 1.00 95.38 196 SER A CA 1
ATOM 1532 C C . SER A 1 196 ? -8.820 6.617 22.593 1.00 95.38 196 SER A C 1
ATOM 1534 O O . SER A 1 196 ? -8.548 5.545 22.064 1.00 95.38 196 SER A O 1
ATOM 1536 N N . VAL A 1 197 ? -7.875 7.539 22.798 1.00 97.31 197 VAL A N 1
ATOM 1537 C CA . VAL A 1 197 ? -6.459 7.330 22.489 1.00 97.31 197 VAL A CA 1
ATOM 1538 C C . VAL A 1 197 ? -5.746 6.926 23.774 1.00 97.31 197 VAL A C 1
ATOM 1540 O O . VAL A 1 197 ? -5.659 7.707 24.710 1.00 97.31 197 VAL A O 1
ATOM 1543 N N . LEU A 1 198 ? -5.209 5.710 23.828 1.00 97.25 198 LEU A N 1
ATOM 1544 C CA . LEU A 1 198 ? -4.545 5.176 25.025 1.00 97.25 198 LEU A CA 1
ATOM 1545 C C . LEU A 1 198 ? -3.017 5.290 24.944 1.00 97.25 198 LEU A C 1
ATOM 1547 O O . LEU A 1 198 ? -2.308 5.409 25.946 1.00 97.25 198 LEU A O 1
ATOM 1551 N N . LEU A 1 199 ? -2.483 5.249 23.725 1.00 96.12 199 LEU A N 1
ATOM 1552 C CA . LEU A 1 199 ? -1.051 5.302 23.468 1.00 96.12 199 LEU A CA 1
ATOM 1553 C C . LEU A 1 199 ? -0.786 6.132 22.224 1.00 96.12 199 LEU A C 1
ATOM 1555 O O . LEU A 1 199 ? -1.433 5.948 21.194 1.00 96.12 199 LEU A O 1
ATOM 1559 N N . PHE A 1 200 ? 0.197 7.022 22.315 1.00 94.88 200 PHE A N 1
ATOM 1560 C CA . PHE A 1 200 ? 0.673 7.810 21.187 1.00 94.88 200 PHE A CA 1
ATOM 1561 C C . PHE A 1 200 ? 2.190 7.997 21.315 1.00 94.88 200 PHE A C 1
ATOM 1563 O O . PHE A 1 200 ? 2.679 8.844 22.068 1.00 94.88 200 PHE A O 1
ATOM 1570 N N . GLU A 1 201 ? 2.944 7.142 20.622 1.00 92.19 201 GLU A N 1
ATOM 1571 C CA . GLU A 1 201 ? 4.398 7.039 20.754 1.00 92.19 201 GLU A CA 1
ATOM 1572 C C . GLU A 1 201 ? 5.116 7.193 19.427 1.00 92.19 201 GLU A C 1
ATOM 1574 O O . GLU A 1 201 ? 4.953 6.379 18.518 1.00 92.19 201 GLU A O 1
ATOM 1579 N N . PHE A 1 202 ? 6.016 8.172 19.367 1.00 87.19 202 PHE A N 1
ATOM 1580 C CA . PHE A 1 202 ? 6.995 8.262 18.295 1.00 87.19 202 PHE A CA 1
ATOM 1581 C C . PHE A 1 202 ? 8.232 7.435 18.618 1.00 87.19 202 PHE A C 1
ATOM 1583 O O . PHE A 1 202 ? 8.823 7.555 19.698 1.00 87.19 202 PHE A O 1
ATOM 1590 N N . SER A 1 203 ? 8.640 6.629 17.640 1.00 79.62 203 SER A N 1
ATOM 1591 C CA . SER A 1 203 ? 9.911 5.926 17.709 1.00 79.62 203 SER A CA 1
ATOM 1592 C C . SER A 1 203 ? 11.054 6.795 17.194 1.00 79.62 203 SER A C 1
ATOM 1594 O O . SER A 1 203 ? 10.954 7.475 16.171 1.00 79.62 203 SER A O 1
ATOM 1596 N N . ASP A 1 204 ? 12.160 6.748 17.920 1.00 71.56 204 ASP A N 1
ATOM 1597 C CA . ASP A 1 204 ? 13.439 7.385 17.618 1.00 71.56 204 ASP A CA 1
ATOM 1598 C C . ASP A 1 204 ? 14.613 6.385 17.685 1.00 71.56 204 ASP A C 1
ATOM 1600 O O . ASP A 1 204 ? 15.768 6.729 17.399 1.00 71.56 204 ASP A O 1
ATOM 1604 N N . THR A 1 205 ? 14.323 5.126 18.024 1.00 73.56 205 THR A N 1
ATOM 1605 C CA . THR A 1 205 ? 15.282 4.021 18.118 1.00 73.56 205 THR A CA 1
ATOM 1606 C C . THR A 1 205 ? 15.322 3.200 16.831 1.00 73.56 205 THR A C 1
ATOM 1608 O O . THR A 1 205 ? 14.442 3.298 15.979 1.00 73.56 205 THR A O 1
ATOM 1611 N N . PHE A 1 206 ? 16.395 2.429 16.638 1.00 73.06 206 PHE A N 1
ATOM 1612 C CA . PHE A 1 206 ? 16.430 1.450 15.550 1.00 73.06 206 PHE A CA 1
ATOM 1613 C C . PHE A 1 206 ? 15.542 0.253 15.880 1.00 73.06 206 PHE A C 1
ATOM 1615 O O . PHE A 1 206 ? 15.355 -0.047 17.055 1.00 73.06 206 PHE A O 1
ATOM 1622 N N . TYR A 1 207 ? 15.054 -0.444 14.854 1.00 78.50 207 TYR A N 1
ATOM 1623 C CA . TYR A 1 207 ? 14.175 -1.609 14.995 1.00 78.50 207 TYR A CA 1
ATOM 1624 C C . TYR A 1 207 ? 12.951 -1.394 15.903 1.00 78.50 207 TYR A C 1
ATOM 1626 O O . TYR A 1 207 ? 12.546 -2.291 16.645 1.00 78.50 207 TYR A O 1
ATOM 1634 N N . ASP A 1 208 ? 12.364 -0.205 15.823 1.00 82.19 208 ASP A N 1
ATOM 1635 C CA . ASP A 1 208 ? 11.145 0.188 16.524 1.00 82.19 208 ASP A CA 1
ATOM 1636 C C . ASP A 1 208 ? 10.297 1.074 15.591 1.00 82.19 208 ASP A C 1
ATOM 1638 O O . ASP A 1 208 ? 10.793 1.542 14.561 1.00 82.19 208 ASP A O 1
ATOM 1642 N N . ALA A 1 209 ? 9.014 1.251 15.906 1.00 85.88 209 ALA A N 1
ATOM 1643 C CA . ALA A 1 209 ? 8.056 1.930 15.034 1.00 85.88 209 ALA A CA 1
ATOM 1644 C C . ALA A 1 209 ? 7.177 2.918 15.804 1.00 85.88 209 ALA A C 1
ATOM 1646 O O . ALA A 1 209 ? 6.877 2.732 16.982 1.00 85.88 209 ALA A O 1
ATOM 1647 N N . THR A 1 210 ? 6.751 3.983 15.121 1.00 91.31 210 THR A N 1
ATOM 1648 C CA . THR A 1 210 ? 5.748 4.903 15.673 1.00 91.31 210 THR A CA 1
ATOM 1649 C C . THR A 1 210 ? 4.392 4.207 15.709 1.00 91.31 210 THR A C 1
ATOM 1651 O O . THR A 1 210 ? 3.922 3.712 14.681 1.00 91.31 210 THR A O 1
ATOM 1654 N N . VAL A 1 211 ? 3.771 4.175 16.886 1.00 95.56 211 VAL A N 1
ATOM 1655 C CA . VAL A 1 211 ? 2.571 3.382 17.154 1.00 95.56 211 VAL A CA 1
ATOM 1656 C C . VAL A 1 211 ? 1.550 4.175 17.961 1.00 95.56 211 VAL A C 1
ATOM 1658 O O . VAL A 1 211 ? 1.898 4.975 18.836 1.00 95.56 211 VAL A O 1
ATOM 1661 N N . MET A 1 212 ? 0.279 3.934 17.660 1.00 97.31 212 MET A N 1
ATOM 1662 C CA . MET A 1 212 ? -0.855 4.422 18.430 1.00 97.31 212 MET A CA 1
ATOM 1663 C C . MET A 1 212 ? -1.740 3.242 18.838 1.00 97.31 212 MET A C 1
ATOM 1665 O O . MET A 1 212 ? -1.937 2.319 18.050 1.00 97.31 212 MET A O 1
ATOM 1669 N N . LEU A 1 213 ? -2.279 3.280 20.056 1.00 98.12 213 LEU A N 1
ATOM 1670 C CA . LEU A 1 213 ? -3.315 2.355 20.528 1.00 98.12 213 LEU A CA 1
ATOM 1671 C C . LEU A 1 213 ? -4.576 3.166 20.779 1.00 98.12 213 LEU A C 1
ATOM 1673 O O . LEU A 1 213 ? -4.540 4.122 21.559 1.00 98.12 213 LEU A O 1
ATOM 1677 N N . VAL A 1 214 ? -5.668 2.786 20.127 1.00 98.25 214 VAL A N 1
ATOM 1678 C CA . VAL A 1 214 ? -6.947 3.486 20.236 1.00 98.25 214 VAL A CA 1
ATOM 1679 C C . VAL A 1 214 ? -8.092 2.507 20.480 1.00 98.25 214 VAL A C 1
ATOM 1681 O O . VAL A 1 214 ? -8.036 1.352 20.058 1.00 98.25 214 VAL A O 1
ATOM 1684 N N . ILE A 1 215 ? -9.135 2.976 21.151 1.00 98.00 215 ILE A N 1
ATOM 1685 C CA . ILE A 1 215 ? -10.440 2.325 21.235 1.00 98.00 215 ILE A CA 1
ATOM 1686 C C . ILE A 1 215 ? -11.317 2.954 20.157 1.00 98.00 215 ILE A C 1
ATOM 1688 O O . ILE A 1 215 ? -11.537 4.158 20.155 1.00 98.00 215 ILE A O 1
ATOM 1692 N N . ASP A 1 216 ? -11.811 2.156 19.222 1.00 97.12 216 ASP A N 1
ATOM 1693 C CA . ASP A 1 216 ? -12.705 2.631 18.173 1.00 97.12 216 ASP A CA 1
ATOM 1694 C C . ASP A 1 216 ? -14.121 2.131 18.439 1.00 97.12 216 ASP A C 1
ATOM 1696 O O . ASP A 1 216 ? -14.483 1.014 18.065 1.00 97.12 216 ASP A O 1
ATOM 1700 N N . ASP A 1 217 ? -14.930 2.965 19.090 1.00 94.94 217 ASP A N 1
ATOM 1701 C CA . ASP A 1 217 ? -16.323 2.642 19.408 1.00 94.94 217 ASP A CA 1
ATOM 1702 C C . ASP A 1 217 ? -17.206 2.546 18.145 1.00 94.94 217 ASP A C 1
ATOM 1704 O O . ASP A 1 217 ? -18.227 1.862 18.168 1.00 94.94 217 ASP A O 1
ATOM 1708 N N . VAL A 1 218 ? -16.792 3.136 17.011 1.00 92.81 218 VAL A N 1
ATOM 1709 C CA . VAL A 1 218 ? -17.522 3.037 15.730 1.00 92.81 218 VAL A CA 1
ATOM 1710 C C . VAL A 1 218 ? -17.480 1.615 15.177 1.00 92.81 218 VAL A C 1
ATOM 1712 O O . VAL A 1 218 ? -18.487 1.104 14.690 1.00 92.81 218 VAL A O 1
ATOM 1715 N N . THR A 1 219 ? -16.316 0.965 15.234 1.00 94.31 219 THR A N 1
ATOM 1716 C CA . THR A 1 219 ? -16.146 -0.416 14.756 1.00 94.31 219 THR A CA 1
ATOM 1717 C C . THR A 1 219 ? -16.098 -1.448 15.882 1.00 94.31 219 THR A C 1
ATOM 1719 O O . THR A 1 219 ? -15.911 -2.642 15.606 1.00 94.31 219 THR A O 1
ATOM 1722 N N . GLN A 1 220 ? -16.294 -0.980 17.119 1.00 95.69 220 GLN A N 1
ATOM 1723 C CA . GLN A 1 220 ? -16.232 -1.728 18.370 1.00 95.69 220 GLN A CA 1
ATOM 1724 C C . GLN A 1 220 ? -14.956 -2.567 18.475 1.00 95.69 220 GLN A C 1
ATOM 1726 O O . GLN A 1 220 ? -15.024 -3.779 18.646 1.00 95.69 220 GLN A O 1
ATOM 1731 N N . ALA A 1 221 ? -13.790 -1.944 18.296 1.00 97.75 221 ALA A N 1
ATOM 1732 C CA . ALA A 1 221 ? -12.502 -2.637 18.271 1.00 97.75 221 ALA A CA 1
ATOM 1733 C C . ALA A 1 221 ? -11.415 -1.885 19.049 1.00 97.75 221 ALA A C 1
ATOM 1735 O O . ALA A 1 221 ? -11.424 -0.659 19.144 1.00 97.75 221 ALA A O 1
ATOM 1736 N N . ILE A 1 222 ? -10.438 -2.630 19.564 1.00 98.50 222 ILE A N 1
ATOM 1737 C CA . ILE A 1 222 ? -9.167 -2.083 20.046 1.00 98.50 222 ILE A CA 1
ATOM 1738 C C . ILE A 1 222 ? -8.206 -2.097 18.863 1.00 98.50 222 ILE A C 1
ATOM 1740 O O . ILE A 1 222 ? -7.923 -3.158 18.309 1.00 98.50 222 ILE A O 1
ATOM 1744 N N . VAL A 1 223 ? -7.705 -0.932 18.460 1.00 98.69 223 VAL A N 1
ATOM 1745 C CA . VAL A 1 223 ? -6.935 -0.780 17.225 1.00 98.69 223 VAL A CA 1
ATOM 1746 C C . VAL A 1 223 ? -5.504 -0.355 17.525 1.00 98.69 223 VAL A C 1
ATOM 1748 O O . VAL A 1 223 ? -5.259 0.684 18.139 1.00 98.69 223 VAL A O 1
ATOM 1751 N N . VAL A 1 224 ? -4.545 -1.145 17.043 1.00 98.69 224 VAL A N 1
ATOM 1752 C CA . VAL A 1 224 ? -3.129 -0.769 16.997 1.00 98.69 224 VAL A CA 1
ATOM 1753 C C . VAL A 1 224 ? -2.821 -0.216 15.611 1.00 98.69 224 VAL A C 1
ATOM 1755 O O . VAL A 1 224 ? -2.897 -0.928 14.607 1.00 98.69 224 VAL A O 1
ATOM 1758 N N . ILE A 1 225 ? -2.450 1.059 15.567 1.00 98.50 225 ILE A N 1
ATOM 1759 C CA . ILE A 1 225 ? -2.084 1.773 14.347 1.00 98.50 225 ILE A CA 1
ATOM 1760 C C . ILE A 1 225 ? -0.562 1.852 14.288 1.00 98.50 225 ILE A C 1
ATOM 1762 O O . ILE A 1 225 ? 0.062 2.424 15.181 1.00 98.50 225 ILE A O 1
ATOM 1766 N N . VAL A 1 226 ? 0.042 1.312 13.230 1.00 97.44 226 VAL A N 1
ATOM 1767 C CA . VAL A 1 226 ? 1.489 1.411 12.996 1.00 97.44 226 VAL A CA 1
ATOM 1768 C C . VAL A 1 226 ? 1.742 2.340 11.814 1.00 97.44 226 VAL A C 1
ATOM 1770 O O . VAL A 1 226 ? 1.299 2.082 10.691 1.00 97.44 226 VAL A O 1
ATOM 1773 N N . ARG A 1 227 ? 2.453 3.441 12.064 1.00 94.19 227 ARG A N 1
ATOM 1774 C CA . ARG A 1 227 ? 2.768 4.447 11.041 1.00 94.19 227 ARG A CA 1
ATOM 1775 C C . ARG A 1 227 ? 3.828 3.921 10.067 1.00 94.19 227 ARG A C 1
ATOM 1777 O O . ARG A 1 227 ? 4.728 3.184 10.462 1.00 94.19 227 ARG A O 1
ATOM 1784 N N . GLY A 1 228 ? 3.759 4.346 8.805 1.00 86.69 228 GLY A N 1
ATOM 1785 C CA . GLY A 1 228 ? 4.834 4.125 7.833 1.00 86.69 228 GLY A CA 1
ATOM 1786 C C . GLY A 1 228 ? 6.043 5.059 8.005 1.00 86.69 228 GLY A C 1
ATOM 1787 O O . GLY A 1 228 ? 6.109 5.877 8.929 1.00 86.69 228 GLY A O 1
ATOM 1788 N N . THR A 1 229 ? 6.990 4.947 7.071 1.00 80.06 229 THR A N 1
ATOM 1789 C CA . THR A 1 229 ? 8.310 5.597 7.096 1.00 80.06 229 THR A CA 1
ATOM 1790 C C . THR A 1 229 ? 8.234 7.128 7.075 1.00 80.06 229 THR A C 1
ATOM 1792 O O . THR A 1 229 ? 7.771 7.727 6.106 1.00 80.06 229 THR A O 1
ATOM 1795 N N . LEU A 1 230 ? 8.736 7.773 8.134 1.00 72.06 230 LEU A N 1
ATOM 1796 C CA . LEU A 1 230 ? 8.990 9.223 8.223 1.00 72.06 230 LEU A CA 1
ATOM 1797 C C . LEU A 1 230 ? 10.345 9.561 8.873 1.00 72.06 230 LEU A C 1
ATOM 1799 O O . LEU A 1 230 ? 10.692 10.735 9.004 1.00 72.06 230 LEU A O 1
ATOM 1803 N N . SER A 1 231 ? 11.110 8.556 9.296 1.00 71.56 231 SER A N 1
ATOM 1804 C CA . SER A 1 231 ? 12.428 8.709 9.910 1.00 71.56 231 SER A CA 1
ATOM 1805 C C . SER A 1 231 ? 13.516 7.973 9.129 1.00 71.56 231 SER A C 1
ATOM 1807 O O . SER A 1 231 ? 13.263 7.018 8.391 1.00 71.56 231 SER A O 1
ATOM 1809 N N . SER A 1 232 ? 14.765 8.391 9.331 1.00 65.00 232 SER A N 1
ATOM 1810 C CA . SER A 1 232 ? 15.927 7.734 8.729 1.00 65.00 232 SER A CA 1
ATOM 1811 C C . SER A 1 232 ? 16.135 6.305 9.243 1.00 65.00 232 SER A C 1
ATOM 1813 O O . SER A 1 232 ? 16.578 5.454 8.478 1.00 65.00 232 SER A O 1
ATOM 1815 N N . ASN A 1 233 ? 15.772 6.008 10.498 1.00 70.81 233 ASN A N 1
ATOM 1816 C CA . ASN A 1 233 ? 15.810 4.641 11.032 1.00 70.81 233 ASN A CA 1
ATOM 1817 C C . ASN A 1 233 ? 14.798 3.735 10.308 1.00 70.81 233 ASN A C 1
ATOM 1819 O O . ASN A 1 233 ? 15.158 2.632 9.915 1.00 70.81 233 ASN A O 1
ATOM 1823 N N . GLU A 1 234 ? 13.561 4.202 10.104 1.00 75.00 234 GLU A N 1
ATOM 1824 C CA . GLU A 1 234 ? 12.533 3.476 9.338 1.00 75.00 234 GLU A CA 1
ATOM 1825 C C . GLU A 1 234 ? 12.979 3.285 7.873 1.00 75.00 234 GLU A C 1
ATOM 1827 O O . GLU A 1 234 ? 12.844 2.199 7.323 1.00 75.00 234 GLU A O 1
ATOM 1832 N N . THR A 1 235 ? 13.645 4.283 7.277 1.00 75.69 235 THR A N 1
ATOM 1833 C CA . THR A 1 235 ? 14.226 4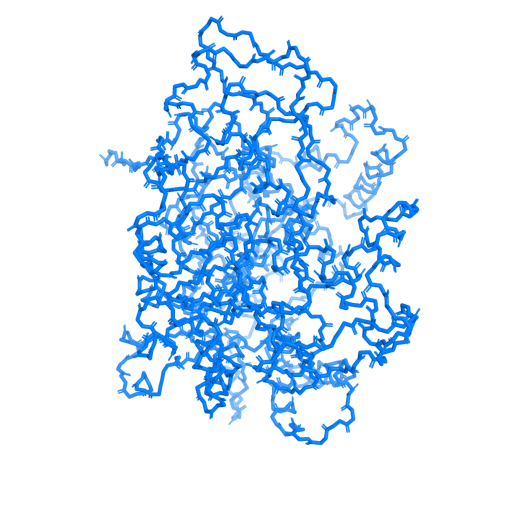.156 5.924 1.00 75.69 235 THR A CA 1
ATOM 1834 C C . THR A 1 235 ? 15.312 3.074 5.855 1.00 75.69 235 THR A C 1
ATOM 1836 O O . THR A 1 235 ? 15.398 2.346 4.870 1.00 75.69 235 THR A O 1
ATOM 1839 N N . LEU A 1 236 ? 16.158 2.944 6.886 1.00 72.50 236 LEU A N 1
ATOM 1840 C CA . LEU A 1 236 ? 17.138 1.853 6.943 1.00 72.50 236 LEU A CA 1
ATOM 1841 C C . LEU A 1 236 ? 16.453 0.487 7.040 1.00 72.50 236 LEU A C 1
ATOM 1843 O O . LEU A 1 236 ? 16.912 -0.462 6.412 1.00 72.50 236 LEU A O 1
ATOM 1847 N N . VAL A 1 237 ? 15.368 0.387 7.814 1.00 72.44 237 VAL A N 1
ATOM 1848 C CA . VAL A 1 237 ? 14.577 -0.845 7.923 1.00 72.44 237 VAL A CA 1
ATOM 1849 C C . VAL A 1 237 ? 14.053 -1.269 6.553 1.00 72.44 237 VAL A C 1
ATOM 1851 O O . VAL A 1 237 ? 14.209 -2.438 6.215 1.00 72.44 237 VAL A O 1
ATOM 1854 N N . ASP A 1 238 ? 13.527 -0.336 5.753 1.00 80.31 238 ASP A N 1
ATOM 1855 C CA . ASP A 1 238 ? 13.042 -0.598 4.387 1.00 80.31 238 ASP A CA 1
ATOM 1856 C C . ASP A 1 238 ? 14.137 -1.134 3.449 1.00 80.31 238 ASP A C 1
ATOM 1858 O O . ASP A 1 238 ? 13.857 -1.864 2.503 1.00 80.31 238 ASP A O 1
ATOM 1862 N N . MET A 1 239 ? 15.401 -0.785 3.697 1.00 79.94 239 MET A N 1
ATOM 1863 C CA . MET A 1 239 ? 16.528 -1.208 2.859 1.00 79.94 239 MET A CA 1
ATOM 1864 C C . MET A 1 239 ? 17.127 -2.564 3.275 1.00 79.94 239 MET A C 1
ATOM 1866 O O . MET A 1 239 ? 17.897 -3.152 2.513 1.00 79.94 239 MET A O 1
ATOM 1870 N N . LEU A 1 240 ? 16.783 -3.088 4.457 1.00 80.00 240 LEU A N 1
ATOM 1871 C CA . LEU A 1 240 ? 17.251 -4.387 4.961 1.00 80.00 240 LEU A CA 1
ATOM 1872 C C . LEU A 1 240 ? 16.389 -5.543 4.440 1.00 80.00 240 LEU A C 1
ATOM 1874 O O . LEU A 1 240 ? 15.696 -6.225 5.199 1.00 80.00 240 LEU A O 1
ATOM 1878 N N . ALA A 1 241 ? 16.445 -5.758 3.128 1.00 83.69 241 ALA A N 1
ATOM 1879 C CA . ALA A 1 241 ? 15.554 -6.663 2.404 1.00 83.69 241 ALA A CA 1
ATOM 1880 C C . ALA A 1 241 ? 15.969 -8.145 2.404 1.00 83.69 241 ALA A C 1
ATOM 1882 O O . ALA A 1 241 ? 15.382 -8.941 1.673 1.00 83.69 241 ALA A O 1
ATOM 1883 N N . LEU A 1 242 ? 16.976 -8.541 3.191 1.00 90.38 242 LEU A N 1
ATOM 1884 C CA . LEU A 1 242 ? 17.360 -9.951 3.304 1.00 90.38 242 LEU A CA 1
ATOM 1885 C C . LEU A 1 242 ? 16.216 -10.742 3.947 1.00 90.38 242 LEU A C 1
ATOM 1887 O O . LEU A 1 242 ? 15.746 -10.379 5.020 1.00 90.38 242 LEU A O 1
ATOM 1891 N N . GLY A 1 243 ? 15.772 -11.813 3.295 1.00 93.00 243 GLY A N 1
ATOM 1892 C CA . GLY A 1 243 ? 14.717 -12.681 3.799 1.00 93.00 243 GLY A CA 1
ATOM 1893 C C . GLY A 1 243 ? 15.125 -13.376 5.096 1.00 93.00 243 GLY A C 1
ATOM 1894 O O . GLY A 1 243 ? 16.171 -14.021 5.165 1.00 93.00 243 GLY A O 1
ATOM 1895 N N . GLU A 1 244 ? 14.272 -13.286 6.113 1.00 94.94 244 GLU A N 1
ATOM 1896 C CA . GLU A 1 244 ? 14.458 -13.939 7.406 1.00 94.94 244 GLU A CA 1
ATOM 1897 C C . GLU A 1 244 ? 13.243 -14.785 7.800 1.00 94.94 244 GLU A C 1
ATOM 1899 O O . GLU A 1 244 ? 12.109 -14.425 7.468 1.00 94.94 244 GLU A O 1
ATOM 1904 N N . PRO A 1 245 ? 13.448 -15.878 8.561 1.00 96.88 245 PRO A N 1
ATOM 1905 C CA . PRO A 1 245 ? 12.348 -16.601 9.189 1.00 96.88 245 PRO A CA 1
ATOM 1906 C C . PRO A 1 245 ? 11.569 -15.663 10.113 1.00 96.88 245 PRO A C 1
ATOM 1908 O O . PRO A 1 245 ? 12.200 -14.942 10.888 1.00 96.88 245 PRO A O 1
ATOM 1911 N N . LEU A 1 246 ? 10.234 -15.685 10.078 1.00 97.06 246 LEU A N 1
ATOM 1912 C CA . LEU A 1 246 ? 9.370 -14.808 10.877 1.00 97.06 246 LEU A CA 1
ATOM 1913 C C . LEU A 1 246 ? 9.243 -15.282 12.329 1.00 97.06 246 LEU A C 1
ATOM 1915 O O . LEU A 1 246 ? 9.404 -14.491 13.260 1.00 97.06 246 LEU A O 1
ATOM 1919 N N . ARG A 1 247 ? 9.015 -16.575 12.562 1.00 95.75 247 ARG A N 1
ATOM 1920 C CA . ARG A 1 247 ? 8.868 -17.142 13.911 1.00 95.75 247 ARG A CA 1
ATOM 1921 C C . ARG A 1 247 ? 10.171 -17.803 14.359 1.00 95.75 247 ARG A C 1
ATOM 1923 O O . ARG A 1 247 ? 11.076 -18.021 13.552 1.00 95.75 247 ARG A O 1
ATOM 1930 N N . GLN A 1 248 ? 10.326 -18.063 15.656 1.00 91.50 248 GLN A N 1
ATOM 1931 C CA . GLN A 1 248 ? 11.564 -18.683 16.153 1.00 91.50 248 GLN A CA 1
ATOM 1932 C C . GLN A 1 248 ? 11.640 -20.158 15.744 1.00 91.50 248 GLN A C 1
ATOM 1934 O O . GLN A 1 248 ? 12.716 -20.653 15.411 1.00 91.50 248 GLN A O 1
ATOM 1939 N N . GLU A 1 249 ? 10.498 -20.842 15.710 1.00 92.44 249 GLU A N 1
ATOM 1940 C CA . GLU A 1 249 ? 10.354 -22.217 15.240 1.00 92.44 249 GLU A CA 1
ATOM 1941 C C . GLU A 1 249 ? 10.720 -22.379 13.759 1.00 92.44 249 GLU A C 1
ATOM 1943 O O . GLU A 1 249 ? 11.346 -23.377 13.406 1.00 92.44 249 GLU A O 1
ATOM 1948 N N . ASP A 1 250 ? 10.458 -21.370 12.917 1.00 94.56 250 ASP A N 1
ATOM 1949 C CA . ASP A 1 250 ? 10.788 -21.409 11.485 1.00 94.56 250 ASP A CA 1
ATOM 1950 C C . ASP A 1 250 ? 12.295 -21.593 11.247 1.00 94.56 250 ASP A C 1
ATOM 1952 O O . ASP A 1 250 ? 12.701 -22.183 10.251 1.00 94.56 250 ASP A O 1
ATOM 1956 N N . LYS A 1 251 ? 13.156 -21.160 12.179 1.00 92.31 251 LYS A N 1
ATOM 1957 C CA . LYS A 1 251 ? 14.615 -21.350 12.068 1.00 92.31 251 LYS A CA 1
ATOM 1958 C C . LYS A 1 251 ? 15.028 -22.825 12.049 1.00 92.31 251 LYS A C 1
ATOM 1960 O O . LYS A 1 251 ? 16.100 -23.138 11.536 1.00 92.31 251 LYS A O 1
ATOM 1965 N N . LYS A 1 252 ? 14.209 -23.709 12.625 1.00 94.12 252 LYS A N 1
ATOM 1966 C CA . LYS A 1 252 ? 14.478 -25.151 12.734 1.00 94.12 252 LYS A CA 1
ATOM 1967 C C . LYS A 1 252 ? 13.844 -25.966 11.604 1.00 94.12 252 LYS A C 1
ATOM 1969 O O . LYS A 1 252 ? 14.218 -27.119 11.430 1.00 94.12 252 LYS A O 1
ATOM 1974 N N . LEU A 1 253 ? 12.903 -25.385 10.859 1.00 93.44 253 LEU A N 1
ATOM 1975 C CA . LEU A 1 253 ? 12.191 -26.063 9.775 1.00 93.44 253 LEU A CA 1
ATOM 1976 C C . LEU A 1 253 ? 13.020 -26.087 8.477 1.00 93.44 253 LEU A C 1
ATOM 1978 O O . LEU A 1 253 ? 13.903 -25.238 8.310 1.00 93.44 253 LEU A O 1
ATOM 1982 N N . PRO A 1 254 ? 12.749 -27.006 7.536 1.00 92.88 254 PRO A N 1
ATOM 1983 C CA . PRO A 1 254 ? 13.220 -26.905 6.151 1.00 92.88 254 PRO A CA 1
ATOM 1984 C C . PRO A 1 254 ? 12.760 -25.596 5.491 1.00 92.88 254 PRO A C 1
ATOM 1986 O O . PRO A 1 254 ? 11.725 -25.059 5.876 1.00 92.88 254 PRO A O 1
ATOM 1989 N N . LEU A 1 255 ? 13.516 -25.060 4.522 1.00 86.62 255 LEU A N 1
ATOM 1990 C CA . LEU A 1 255 ? 13.284 -23.724 3.936 1.00 86.62 255 LEU A CA 1
ATOM 1991 C C . LEU A 1 255 ? 11.865 -23.569 3.358 1.00 86.62 255 LEU A C 1
ATOM 1993 O O . LEU A 1 255 ? 11.225 -22.539 3.549 1.00 86.62 255 LEU A O 1
ATOM 1997 N N . GLU A 1 256 ? 11.376 -24.613 2.704 1.00 88.00 256 GLU A N 1
ATOM 1998 C CA . GLU A 1 256 ? 10.058 -24.748 2.084 1.00 88.00 256 GLU A CA 1
ATOM 1999 C C . GLU A 1 256 ? 8.885 -24.727 3.083 1.00 88.00 256 GLU A C 1
ATOM 2001 O O . GLU A 1 256 ? 7.739 -24.439 2.721 1.00 88.00 256 GLU A O 1
ATOM 2006 N N . GLU A 1 257 ? 9.158 -24.995 4.360 1.00 92.38 257 GLU A N 1
ATOM 2007 C CA . GLU A 1 257 ? 8.166 -24.979 5.437 1.00 92.38 257 GLU A CA 1
ATOM 2008 C C . GLU A 1 257 ? 8.163 -23.670 6.233 1.00 92.38 257 GLU A C 1
ATOM 2010 O O . GLU A 1 257 ? 7.231 -23.420 7.002 1.00 92.38 257 GLU A O 1
ATOM 2015 N N . ARG A 1 258 ? 9.169 -22.810 6.035 1.00 95.31 258 ARG A N 1
ATOM 2016 C CA . ARG A 1 258 ? 9.330 -21.571 6.803 1.00 95.31 258 ARG A CA 1
ATOM 2017 C C . ARG A 1 258 ? 8.360 -20.496 6.351 1.00 95.31 258 ARG A C 1
ATOM 2019 O O . ARG A 1 258 ? 8.142 -20.269 5.157 1.00 95.31 258 ARG A O 1
ATOM 2026 N N . PHE A 1 259 ? 7.892 -19.717 7.315 1.00 97.38 259 PHE A N 1
ATOM 2027 C CA . PHE A 1 259 ? 7.416 -18.371 7.029 1.00 97.38 259 PHE A CA 1
ATOM 2028 C C . PHE A 1 259 ? 8.617 -17.442 6.897 1.00 97.38 259 PHE A C 1
ATOM 2030 O O . PHE A 1 259 ? 9.325 -17.191 7.871 1.00 97.38 259 PHE A O 1
ATOM 2037 N N . MET A 1 260 ? 8.856 -16.960 5.679 1.00 97.12 260 MET A N 1
ATOM 2038 C CA . MET A 1 260 ? 9.959 -16.057 5.354 1.00 97.12 260 MET A CA 1
ATOM 2039 C C . MET A 1 260 ? 9.404 -14.676 5.022 1.00 97.12 260 MET A C 1
ATOM 2041 O O . MET A 1 260 ? 8.391 -14.562 4.327 1.00 97.12 260 MET A O 1
ATOM 2045 N N . ALA A 1 261 ? 10.071 -13.633 5.504 1.00 96.94 261 ALA A N 1
ATOM 2046 C CA . ALA A 1 261 ? 9.669 -12.252 5.278 1.00 96.94 261 ALA A CA 1
ATOM 2047 C C . ALA A 1 261 ? 10.865 -11.292 5.267 1.00 96.94 261 ALA A C 1
ATOM 2049 O O . ALA A 1 261 ? 11.991 -11.671 5.582 1.00 96.94 261 ALA A O 1
ATOM 2050 N N . HIS A 1 262 ? 10.611 -10.040 4.900 1.00 95.69 262 HIS A N 1
ATOM 2051 C CA . HIS A 1 262 ? 11.593 -8.962 4.850 1.00 95.69 262 HIS A CA 1
ATOM 2052 C C . HIS A 1 262 ? 12.315 -8.770 6.197 1.00 95.69 262 HIS A C 1
ATOM 2054 O O . HIS A 1 262 ? 11.698 -8.365 7.184 1.00 95.69 262 HIS A O 1
ATOM 2060 N N . GLY A 1 263 ? 13.630 -8.997 6.249 1.00 93.31 263 GLY A N 1
ATOM 2061 C CA . GLY A 1 263 ? 14.403 -9.097 7.494 1.00 93.31 263 GLY A CA 1
ATOM 2062 C C . GLY A 1 263 ? 14.318 -7.873 8.400 1.00 93.31 263 GLY A C 1
ATOM 2063 O O . GLY A 1 263 ? 14.041 -8.005 9.592 1.00 93.31 263 GLY A O 1
ATOM 2064 N N . GLY A 1 264 ? 14.453 -6.664 7.842 1.00 91.62 264 GLY A N 1
ATOM 2065 C CA . GLY A 1 264 ? 14.266 -5.430 8.612 1.00 91.62 264 GLY A CA 1
ATOM 2066 C C . GLY A 1 264 ? 12.904 -5.366 9.317 1.00 91.62 264 GLY A C 1
ATOM 2067 O O . GLY A 1 264 ? 12.828 -5.043 10.504 1.00 91.62 264 GLY A O 1
ATOM 2068 N N . MET A 1 265 ? 11.832 -5.733 8.611 1.00 95.44 265 MET A N 1
ATOM 2069 C CA . MET A 1 265 ? 10.460 -5.692 9.119 1.00 95.44 265 MET A CA 1
ATOM 2070 C C . MET A 1 265 ? 10.185 -6.833 10.098 1.00 95.44 265 MET A C 1
ATOM 2072 O O . MET A 1 265 ? 9.502 -6.614 11.091 1.00 95.44 265 MET A O 1
ATOM 2076 N N . VAL A 1 266 ? 10.762 -8.021 9.883 1.00 96.69 266 VAL A N 1
ATOM 2077 C CA . VAL A 1 266 ? 10.696 -9.151 10.826 1.00 96.69 266 VAL A CA 1
ATOM 2078 C C . VAL A 1 266 ? 11.254 -8.753 12.192 1.00 96.69 266 VAL A C 1
ATOM 2080 O O . VAL A 1 266 ? 10.626 -9.024 13.216 1.00 96.69 266 VAL A O 1
ATOM 2083 N N . ARG A 1 267 ? 12.418 -8.094 12.221 1.00 94.44 267 ARG A N 1
ATOM 2084 C CA . ARG A 1 267 ? 13.073 -7.658 13.466 1.00 94.44 267 ARG A CA 1
ATOM 2085 C C . ARG A 1 267 ? 12.203 -6.656 14.233 1.00 94.44 267 ARG A C 1
ATOM 2087 O O . ARG A 1 267 ? 11.972 -6.842 15.425 1.00 94.44 267 ARG A O 1
ATOM 2094 N N . VAL A 1 268 ? 11.645 -5.657 13.544 1.00 94.50 268 VAL A N 1
ATOM 2095 C CA . VAL A 1 268 ? 10.718 -4.680 14.151 1.00 94.50 268 VAL A CA 1
ATOM 2096 C C . VAL A 1 268 ? 9.422 -5.349 14.620 1.00 94.50 268 VAL A C 1
ATOM 2098 O O . VAL A 1 268 ? 8.986 -5.120 15.745 1.00 94.50 268 VAL A O 1
ATOM 2101 N N . ALA A 1 269 ? 8.808 -6.196 13.788 1.00 97.31 269 ALA A N 1
ATOM 2102 C CA . ALA A 1 269 ? 7.540 -6.853 14.097 1.00 97.31 269 ALA A CA 1
ATOM 2103 C C . ALA A 1 269 ? 7.650 -7.762 15.328 1.00 97.31 269 ALA A C 1
ATOM 2105 O O . ALA A 1 269 ? 6.742 -7.765 16.159 1.00 97.31 269 ALA A O 1
ATOM 2106 N N . ARG A 1 270 ? 8.768 -8.485 15.485 1.00 96.56 270 ARG A N 1
ATOM 2107 C CA . ARG A 1 270 ? 9.074 -9.264 16.696 1.00 96.56 270 ARG A CA 1
ATOM 2108 C C . ARG A 1 270 ? 9.175 -8.371 17.923 1.00 96.56 270 ARG A C 1
ATOM 2110 O O . ARG A 1 270 ? 8.420 -8.577 18.868 1.00 96.56 270 ARG A O 1
ATOM 2117 N N . ASN A 1 271 ? 10.026 -7.346 17.867 1.00 94.69 271 ASN A N 1
ATOM 2118 C CA . ASN A 1 271 ? 10.230 -6.420 18.982 1.00 94.69 271 ASN A CA 1
ATOM 2119 C C . ASN A 1 271 ? 8.913 -5.780 19.442 1.00 94.69 271 ASN A C 1
ATOM 2121 O O . ASN A 1 271 ? 8.628 -5.729 20.639 1.00 94.69 271 ASN A O 1
ATOM 2125 N N . LEU A 1 272 ? 8.097 -5.304 18.496 1.00 95.50 272 LEU A N 1
ATOM 2126 C CA . LEU A 1 272 ? 6.837 -4.636 18.803 1.00 95.50 272 LEU A CA 1
ATOM 2127 C C . LEU A 1 272 ? 5.770 -5.618 19.305 1.00 95.50 272 LEU A C 1
ATOM 2129 O O . LEU A 1 272 ? 5.080 -5.305 20.272 1.00 95.50 272 LEU A O 1
ATOM 2133 N N . SER A 1 273 ? 5.666 -6.817 18.720 1.00 97.62 273 SER A N 1
ATOM 2134 C CA . SER A 1 273 ? 4.731 -7.849 19.199 1.00 97.62 273 SER A CA 1
ATOM 2135 C C . SER A 1 273 ? 5.084 -8.300 20.618 1.00 97.62 273 SER A C 1
ATOM 2137 O O . SER A 1 273 ? 4.217 -8.345 21.485 1.00 97.62 273 SER A O 1
ATOM 2139 N N . GLU A 1 274 ? 6.366 -8.554 20.895 1.00 96.12 274 GLU A N 1
ATOM 2140 C CA . GLU A 1 274 ? 6.845 -8.891 22.240 1.0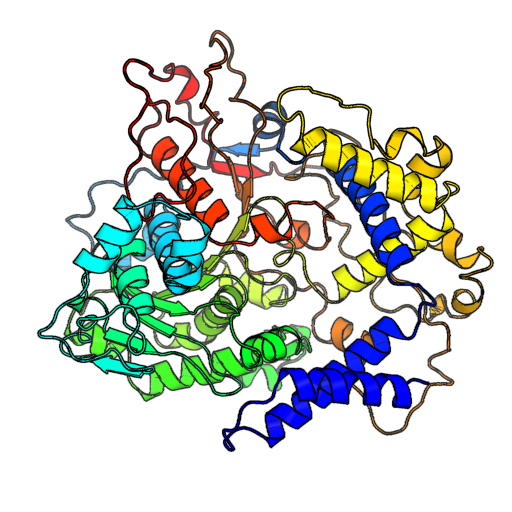0 96.12 274 GLU A CA 1
ATOM 2141 C C . GLU A 1 274 ? 6.582 -7.759 23.239 1.00 96.12 274 GLU A C 1
ATOM 2143 O O . GLU A 1 274 ? 6.208 -8.021 24.380 1.00 96.12 274 GLU A O 1
ATOM 2148 N N . LYS A 1 275 ? 6.742 -6.496 22.820 1.00 94.50 275 LYS A N 1
ATOM 2149 C CA . LYS A 1 275 ? 6.435 -5.318 23.643 1.00 94.50 275 LYS A CA 1
ATOM 2150 C C . LYS A 1 275 ? 4.945 -5.237 23.987 1.00 94.50 275 LYS A C 1
ATOM 2152 O O . LYS A 1 275 ? 4.633 -5.078 25.163 1.00 94.50 275 LYS A O 1
ATOM 2157 N N . ILE A 1 276 ? 4.056 -5.389 22.999 1.00 96.00 276 ILE A N 1
ATOM 2158 C CA . ILE A 1 276 ? 2.590 -5.371 23.174 1.00 96.00 276 ILE A CA 1
ATOM 2159 C C . ILE A 1 276 ? 2.160 -6.399 24.223 1.00 96.00 276 ILE A C 1
ATOM 2161 O O . ILE A 1 276 ? 1.443 -6.058 25.163 1.00 96.00 276 ILE A O 1
ATOM 2165 N N . VAL A 1 277 ? 2.658 -7.630 24.085 1.00 97.19 277 VAL A N 1
ATOM 2166 C CA . VAL A 1 277 ? 2.359 -8.750 24.984 1.00 97.19 277 VAL A CA 1
ATOM 2167 C C . VAL A 1 277 ? 2.928 -8.504 26.378 1.00 97.19 277 VAL A C 1
ATOM 2169 O O . VAL A 1 277 ? 2.211 -8.570 27.372 1.00 97.19 277 VAL A O 1
ATOM 2172 N N . ARG A 1 278 ? 4.228 -8.196 26.470 1.00 96.94 278 ARG A N 1
ATOM 2173 C CA . ARG A 1 278 ? 4.930 -8.013 27.750 1.00 96.94 278 ARG A CA 1
ATOM 2174 C C . ARG A 1 278 ? 4.321 -6.889 28.582 1.00 96.94 278 ARG A C 1
ATOM 2176 O O . ARG A 1 278 ? 4.309 -6.968 29.805 1.00 96.94 278 ARG A O 1
ATOM 2183 N N . GLU A 1 279 ? 3.869 -5.824 27.931 1.00 94.94 279 GLU A N 1
ATOM 2184 C CA . GLU A 1 279 ? 3.303 -4.654 28.601 1.00 94.94 279 GLU A CA 1
ATOM 2185 C C . GLU A 1 279 ? 1.775 -4.740 28.794 1.00 94.94 279 GLU A C 1
ATOM 2187 O O . GLU A 1 279 ? 1.208 -3.856 29.450 1.00 94.94 279 GLU A O 1
ATOM 2192 N N . GLY A 1 280 ? 1.123 -5.783 28.262 1.00 96.06 280 GLY A N 1
ATOM 2193 C CA . GLY A 1 280 ? -0.313 -6.047 28.395 1.00 96.06 280 GLY A CA 1
ATOM 2194 C C . GLY A 1 280 ? -1.193 -4.954 27.791 1.00 96.06 280 GLY A C 1
ATOM 2195 O O . GLY A 1 280 ? -2.134 -4.494 28.439 1.00 96.06 280 GLY A O 1
ATOM 2196 N N . TRP A 1 281 ? -0.836 -4.440 26.608 1.00 96.50 281 TRP A N 1
ATOM 2197 C CA . TRP A 1 281 ? -1.533 -3.293 26.005 1.00 96.50 281 TRP A CA 1
ATOM 2198 C C . TRP A 1 281 ? -3.006 -3.591 25.727 1.00 96.50 281 TRP A C 1
ATOM 2200 O O . TRP A 1 281 ? -3.872 -2.769 26.018 1.00 96.50 281 TRP A O 1
ATOM 2210 N N . VAL A 1 282 ? -3.283 -4.772 25.175 1.00 96.50 282 VAL A N 1
ATOM 2211 C CA . VAL A 1 282 ? -4.632 -5.166 24.757 1.00 96.50 282 VAL A CA 1
ATOM 2212 C C . VAL A 1 282 ? -5.491 -5.475 25.975 1.00 96.50 282 VAL A C 1
ATOM 2214 O O . VAL A 1 282 ? -6.640 -5.067 26.042 1.00 96.50 282 VAL A O 1
ATOM 2217 N N . GLU A 1 283 ? -4.921 -6.143 26.967 1.00 96.12 283 GLU A N 1
ATOM 2218 C CA . GLU A 1 283 ? -5.550 -6.525 28.226 1.00 96.12 283 GLU A CA 1
ATOM 2219 C C . GLU A 1 283 ? -5.970 -5.285 29.013 1.00 96.12 283 GLU A C 1
ATOM 2221 O O . GLU A 1 283 ? -7.094 -5.213 29.502 1.00 96.12 283 GLU A O 1
ATOM 2226 N N . LYS A 1 284 ? -5.101 -4.269 29.069 1.00 95.69 284 LYS A N 1
ATOM 2227 C CA . LYS A 1 284 ? -5.427 -2.992 29.711 1.00 95.69 284 LYS A CA 1
ATOM 2228 C C . LYS A 1 284 ? -6.538 -2.252 28.974 1.00 95.69 284 LYS A C 1
ATOM 2230 O O . LYS A 1 284 ? -7.485 -1.814 29.614 1.00 95.69 284 LYS A O 1
ATOM 2235 N N . ALA A 1 285 ? -6.488 -2.199 27.643 1.00 96.31 285 ALA A N 1
ATOM 2236 C CA . ALA A 1 285 ? -7.580 -1.635 26.850 1.00 96.31 285 ALA A CA 1
ATOM 2237 C C . ALA A 1 285 ? -8.900 -2.419 27.032 1.00 96.31 285 ALA A C 1
ATOM 2239 O O . ALA A 1 285 ? -9.975 -1.821 27.093 1.00 96.31 285 ALA A O 1
ATOM 2240 N N . LYS A 1 286 ? -8.831 -3.747 27.207 1.00 95.75 286 LYS A N 1
ATOM 2241 C CA . LYS A 1 286 ? -9.991 -4.601 27.506 1.00 95.75 286 LYS A CA 1
ATOM 2242 C C . LYS A 1 286 ? -10.596 -4.333 28.888 1.00 95.75 286 LYS A C 1
ATOM 2244 O O . LYS A 1 286 ? -11.777 -4.601 29.062 1.00 95.75 286 LYS A O 1
ATOM 2249 N N . HIS A 1 287 ? -9.888 -3.735 29.850 1.00 94.56 287 HIS A N 1
ATOM 2250 C CA . HIS A 1 287 ? -10.546 -3.272 31.083 1.00 94.56 287 HIS A CA 1
ATOM 2251 C C . HIS A 1 287 ? -11.590 -2.176 30.810 1.00 94.56 287 HIS A C 1
ATOM 2253 O O . HIS A 1 287 ? -12.603 -2.115 31.501 1.00 94.56 287 HIS A O 1
ATOM 2259 N N . LEU A 1 288 ? -11.374 -1.346 29.781 1.00 93.38 288 LEU A N 1
ATOM 2260 C CA . LEU A 1 288 ? -12.299 -0.283 29.371 1.00 93.38 288 LEU A CA 1
ATOM 2261 C C . LEU A 1 288 ? -13.379 -0.777 28.405 1.00 93.38 288 LEU A C 1
ATOM 2263 O O . LEU A 1 288 ? -14.492 -0.244 28.394 1.00 93.38 288 LEU A O 1
ATOM 2267 N N . ARG A 1 289 ? -13.046 -1.769 27.572 1.00 95.00 289 ARG A N 1
ATOM 2268 C CA . ARG A 1 289 ? -13.949 -2.407 26.602 1.00 95.00 289 ARG A CA 1
ATOM 2269 C C . ARG A 1 289 ? -13.707 -3.926 26.552 1.00 95.00 289 ARG A C 1
ATOM 2271 O O . ARG A 1 289 ? -12.972 -4.388 25.678 1.00 95.00 289 ARG A O 1
ATOM 2278 N N . PRO A 1 290 ? -14.313 -4.714 27.462 1.00 94.38 290 PRO A N 1
ATOM 2279 C CA . PRO A 1 290 ? -14.010 -6.144 27.613 1.00 94.38 290 PRO A CA 1
ATOM 2280 C C . PRO A 1 290 ? -14.220 -6.988 26.355 1.00 94.38 290 PRO A C 1
ATOM 2282 O O . PRO A 1 290 ? -13.411 -7.869 26.059 1.00 94.38 290 PRO A O 1
ATOM 2285 N N . ASP A 1 291 ? -15.268 -6.683 25.590 1.00 93.38 291 ASP A N 1
ATOM 2286 C CA . ASP A 1 291 ? -15.698 -7.496 24.449 1.00 93.38 291 ASP A CA 1
ATOM 2287 C C . ASP A 1 291 ? -15.079 -7.065 23.110 1.00 93.38 291 ASP A C 1
ATOM 2289 O O . ASP A 1 291 ? -15.373 -7.663 22.073 1.00 93.38 291 ASP A O 1
ATOM 2293 N N . TYR A 1 292 ? -14.236 -6.025 23.097 1.00 96.94 292 TYR A N 1
ATOM 2294 C CA . TYR A 1 292 ? -13.691 -5.491 21.849 1.00 96.94 292 TYR A CA 1
ATOM 2295 C C . TYR A 1 292 ? -12.539 -6.373 21.331 1.00 96.94 292 TYR A C 1
ATOM 2297 O O . TYR A 1 292 ? -11.560 -6.605 22.053 1.00 96.94 292 TYR A O 1
ATOM 2305 N N . PRO A 1 293 ? -12.610 -6.861 20.078 1.00 97.50 293 PRO A N 1
ATOM 2306 C CA . PRO A 1 293 ? -11.519 -7.588 19.447 1.00 97.50 293 PRO A CA 1
ATOM 2307 C C . PRO A 1 293 ? -10.328 -6.677 19.128 1.00 97.50 293 PRO A C 1
ATOM 2309 O O . PRO A 1 293 ? -10.469 -5.463 18.956 1.00 97.50 293 PRO A O 1
ATOM 2312 N N . LEU A 1 294 ? -9.151 -7.291 18.989 1.00 98.44 294 LEU A N 1
ATOM 2313 C CA . LEU A 1 294 ? -7.948 -6.611 18.516 1.00 98.44 294 LEU A CA 1
ATOM 2314 C C . LEU A 1 294 ? -7.950 -6.478 16.984 1.00 98.44 294 LEU A C 1
ATOM 2316 O O . LEU A 1 294 ? -8.173 -7.446 16.255 1.00 98.44 294 LEU A O 1
ATOM 2320 N N . VAL A 1 295 ? -7.615 -5.288 16.495 1.00 98.75 295 VAL A N 1
ATOM 2321 C CA . VAL A 1 295 ? -7.387 -4.990 15.080 1.00 98.75 295 VAL A CA 1
ATOM 2322 C C . VAL A 1 295 ? -6.031 -4.312 14.904 1.00 98.75 295 VAL A C 1
ATOM 2324 O O . VAL A 1 295 ? -5.643 -3.456 15.697 1.00 98.75 295 VAL A O 1
ATOM 2327 N N . LEU A 1 296 ? -5.309 -4.670 13.842 1.00 98.88 296 LEU A N 1
ATOM 2328 C CA . LEU A 1 296 ? -4.091 -3.970 13.430 1.00 98.88 296 LEU A CA 1
ATOM 2329 C C . LEU A 1 296 ? -4.331 -3.229 12.116 1.00 98.88 296 LEU A C 1
ATOM 2331 O O . LEU A 1 296 ? -4.906 -3.791 11.185 1.00 98.88 296 LEU A O 1
ATOM 2335 N N . CYS A 1 297 ? -3.826 -2.007 11.987 1.00 98.75 297 CYS A N 1
ATOM 2336 C CA . CYS A 1 297 ? -3.786 -1.331 10.695 1.00 98.75 297 CYS A CA 1
ATOM 2337 C C . CYS A 1 297 ? -2.496 -0.538 10.497 1.00 98.75 297 CYS A C 1
ATOM 2339 O O . CYS A 1 297 ? -1.945 0.038 11.436 1.00 98.75 297 CYS A O 1
ATOM 2341 N N . GLY A 1 298 ? -2.018 -0.491 9.259 1.00 98.12 298 GLY A N 1
ATOM 2342 C CA . GLY A 1 298 ? -0.808 0.245 8.917 1.00 98.12 298 GLY A CA 1
ATOM 2343 C C . GLY A 1 298 ? -0.741 0.577 7.436 1.00 98.12 298 GLY A C 1
ATOM 2344 O O . GLY A 1 298 ? -1.437 -0.033 6.628 1.00 98.12 298 GLY A O 1
ATOM 2345 N N . HIS A 1 299 ? 0.103 1.551 7.098 1.00 96.69 299 HIS A N 1
ATOM 2346 C CA . HIS A 1 299 ? 0.368 1.981 5.725 1.00 96.69 299 HIS A CA 1
ATOM 2347 C C . HIS A 1 299 ? 1.859 1.840 5.376 1.00 96.69 299 HIS A C 1
ATOM 2349 O O . HIS A 1 299 ? 2.702 2.101 6.240 1.00 96.69 299 HIS A O 1
ATOM 2355 N N . SER A 1 300 ? 2.205 1.477 4.134 1.00 95.06 300 SER A N 1
ATOM 2356 C CA . SER A 1 300 ? 3.602 1.361 3.669 1.00 95.06 300 SER A CA 1
ATOM 2357 C C . SER A 1 300 ? 4.429 0.418 4.564 1.00 95.06 300 SER A C 1
ATOM 2359 O O . SER A 1 300 ? 3.991 -0.703 4.821 1.00 95.06 300 SER A O 1
ATOM 2361 N N . LEU A 1 301 ? 5.573 0.844 5.121 1.00 94.69 301 LEU A N 1
ATOM 2362 C CA . LEU A 1 301 ? 6.305 0.080 6.148 1.00 94.69 301 LEU A CA 1
ATOM 2363 C C . LEU A 1 301 ? 5.378 -0.420 7.269 1.00 94.69 301 LEU A C 1
ATOM 2365 O O . LEU A 1 301 ? 5.423 -1.593 7.629 1.00 94.69 301 LEU A O 1
ATOM 2369 N N . GLY A 1 302 ? 4.484 0.434 7.776 1.00 96.88 302 GLY A N 1
ATOM 2370 C CA . GLY A 1 302 ? 3.519 0.068 8.812 1.00 96.88 302 GLY A CA 1
ATOM 2371 C C . GLY A 1 302 ? 2.570 -1.048 8.372 1.00 96.88 302 GLY A C 1
ATOM 2372 O O . GLY A 1 302 ? 2.253 -1.920 9.174 1.00 96.88 302 GLY A O 1
ATOM 2373 N N . ALA A 1 303 ? 2.178 -1.081 7.092 1.00 98.06 303 ALA A N 1
ATOM 2374 C CA . ALA A 1 303 ? 1.377 -2.161 6.511 1.00 98.06 303 ALA A CA 1
ATOM 2375 C C . ALA A 1 303 ? 2.152 -3.490 6.496 1.00 98.06 303 ALA A C 1
ATOM 2377 O O . ALA A 1 303 ? 1.600 -4.539 6.836 1.00 98.06 303 ALA A O 1
ATOM 2378 N N . GLY A 1 304 ? 3.449 -3.438 6.176 1.00 97.50 304 GLY A N 1
ATOM 2379 C CA . GLY A 1 304 ? 4.351 -4.583 6.296 1.00 97.50 304 GLY A CA 1
ATOM 2380 C C . GLY A 1 304 ? 4.461 -5.087 7.735 1.00 97.50 304 GLY A C 1
ATOM 2381 O O . GLY A 1 304 ? 4.291 -6.278 7.992 1.00 97.50 304 GLY A O 1
ATOM 2382 N N . LEU A 1 305 ? 4.652 -4.177 8.694 1.00 98.25 305 LEU A N 1
ATOM 2383 C CA . LEU A 1 305 ? 4.753 -4.519 10.113 1.00 98.25 305 LEU A CA 1
ATOM 2384 C C . LEU A 1 305 ? 3.476 -5.170 10.642 1.00 98.25 305 LEU A C 1
ATOM 2386 O O . LEU A 1 305 ? 3.564 -6.259 11.204 1.00 98.25 305 LEU A O 1
ATOM 2390 N N . VAL A 1 306 ? 2.295 -4.582 10.420 1.00 98.50 306 VAL A N 1
ATOM 2391 C CA . VAL A 1 306 ? 1.037 -5.177 10.912 1.00 98.50 306 VAL A CA 1
ATOM 2392 C C . VAL A 1 306 ? 0.729 -6.520 10.262 1.00 98.50 306 VAL A C 1
ATOM 2394 O O . VAL A 1 306 ? 0.182 -7.400 10.924 1.00 98.50 306 VAL A O 1
ATOM 2397 N N . SER A 1 307 ? 1.139 -6.723 9.007 1.00 98.56 307 SER A N 1
ATOM 2398 C CA . SER A 1 307 ? 1.013 -8.018 8.335 1.00 98.56 307 SER A CA 1
ATOM 2399 C C . SER A 1 307 ? 1.807 -9.101 9.068 1.00 98.56 307 SER A C 1
ATOM 2401 O O . SER A 1 307 ? 1.272 -10.167 9.362 1.00 98.56 307 SER A O 1
ATOM 2403 N N . LEU A 1 308 ? 3.059 -8.819 9.440 1.00 98.69 308 LEU A N 1
ATOM 2404 C CA . LEU A 1 308 ? 3.914 -9.768 10.163 1.00 98.69 308 LEU A CA 1
ATOM 2405 C C . LEU A 1 308 ? 3.508 -9.917 11.637 1.00 98.69 308 LEU A C 1
ATOM 2407 O O . LEU A 1 308 ? 3.442 -11.033 12.152 1.00 98.69 308 LEU A O 1
ATOM 2411 N N . MET A 1 309 ? 3.182 -8.810 12.307 1.00 98.62 309 MET A N 1
ATOM 2412 C CA . MET A 1 309 ? 2.685 -8.802 13.687 1.00 98.62 309 MET A CA 1
ATOM 2413 C C . MET A 1 309 ? 1.393 -9.603 13.820 1.00 98.62 309 MET A C 1
ATOM 2415 O O . MET A 1 309 ? 1.210 -10.281 14.826 1.00 98.62 309 MET A O 1
ATOM 2419 N N . SER A 1 310 ? 0.520 -9.581 12.806 1.00 98.50 310 SER A N 1
ATOM 2420 C CA . SER A 1 310 ? -0.729 -10.344 12.839 1.00 98.50 310 SER A CA 1
ATOM 2421 C C . SER A 1 310 ? -0.485 -11.837 13.050 1.00 98.50 310 SER A C 1
ATOM 2423 O O . SER A 1 310 ? -1.201 -12.469 13.815 1.00 98.50 310 SER A O 1
ATOM 2425 N N . VAL A 1 311 ? 0.581 -12.394 12.472 1.00 98.50 311 VAL A N 1
ATOM 2426 C CA . VAL A 1 311 ? 0.960 -13.800 12.665 1.00 98.50 311 VAL A CA 1
ATOM 2427 C C . VAL A 1 311 ? 1.547 -14.047 14.049 1.00 98.50 311 VAL A C 1
ATOM 2429 O O . VAL A 1 311 ? 1.257 -15.076 14.654 1.00 98.50 311 VAL A O 1
ATOM 2432 N N . LEU A 1 312 ? 2.350 -13.112 14.557 1.00 98.50 312 LEU A N 1
ATOM 2433 C CA . LEU A 1 312 ? 3.015 -13.230 15.858 1.00 98.50 312 LEU A CA 1
ATOM 2434 C C . LEU A 1 312 ? 2.046 -13.062 17.039 1.00 98.50 312 LEU A C 1
ATOM 2436 O O . LEU A 1 312 ? 2.231 -13.697 18.074 1.00 98.50 312 LEU A O 1
ATOM 2440 N N . LEU A 1 313 ? 1.015 -12.227 16.886 1.00 98.44 313 LEU A N 1
ATOM 2441 C CA . LEU A 1 313 ? 0.036 -11.909 17.930 1.00 98.44 313 LEU A CA 1
ATOM 2442 C C . LEU A 1 313 ? -1.183 -12.842 17.914 1.00 98.44 313 LEU A C 1
ATOM 2444 O O . LEU A 1 313 ? -1.794 -13.066 18.957 1.00 98.44 313 LEU A O 1
ATOM 2448 N N . ARG A 1 314 ? -1.524 -13.439 16.765 1.00 96.62 314 ARG A N 1
ATOM 2449 C CA . ARG A 1 314 ? -2.689 -14.332 16.622 1.00 96.62 314 ARG A CA 1
ATOM 2450 C C . ARG A 1 314 ? -2.740 -15.514 17.603 1.00 96.62 314 ARG A C 1
ATOM 2452 O O . ARG A 1 314 ? -3.848 -15.844 18.015 1.00 96.62 314 ARG A O 1
ATOM 2459 N N . PRO A 1 315 ? -1.624 -16.145 18.027 1.00 96.50 315 PRO A N 1
ATOM 2460 C CA . PRO A 1 315 ? -1.674 -17.180 19.061 1.00 96.50 315 PRO A CA 1
ATOM 2461 C C . PRO A 1 315 ? -2.283 -16.706 20.389 1.00 96.50 315 PRO A C 1
ATOM 2463 O O . PRO A 1 315 ? -2.862 -17.515 21.106 1.00 96.50 315 PRO A O 1
ATOM 2466 N N . GLN A 1 316 ? -2.163 -15.414 20.713 1.00 96.75 316 GLN A N 1
ATOM 2467 C CA . GLN A 1 316 ? -2.736 -14.814 21.924 1.00 96.75 316 GLN A CA 1
ATOM 2468 C C . GLN A 1 316 ? -4.091 -14.149 21.672 1.00 96.75 316 GLN A C 1
ATOM 2470 O O . GLN A 1 316 ? -4.942 -14.145 22.557 1.00 96.75 316 GLN A O 1
ATOM 2475 N N . TYR A 1 317 ? -4.309 -13.640 20.457 1.00 97.19 317 TYR A N 1
ATOM 2476 C CA . TYR A 1 317 ? -5.551 -12.988 20.039 1.00 97.19 317 TYR A CA 1
ATOM 2477 C C . TYR A 1 317 ? -6.094 -13.661 18.762 1.00 97.19 317 TYR A C 1
ATOM 2479 O O . TYR A 1 317 ? -5.871 -13.163 17.655 1.00 97.19 317 TYR A O 1
ATOM 2487 N N . PRO A 1 318 ? -6.767 -14.825 18.859 1.00 96.31 318 PRO A N 1
ATOM 2488 C CA . PRO A 1 318 ? -7.226 -15.577 17.686 1.00 96.31 318 PRO A CA 1
ATOM 2489 C C . PRO A 1 318 ? -8.231 -14.822 16.801 1.00 96.31 318 PRO A C 1
ATOM 2491 O O . PRO A 1 318 ? -8.318 -15.089 15.600 1.00 96.31 318 PRO A O 1
ATOM 2494 N N . GLU A 1 319 ? -8.971 -13.873 17.381 1.00 95.44 319 GLU A N 1
ATOM 2495 C CA . GLU A 1 319 ? -9.945 -13.003 16.710 1.00 95.44 319 GLU A CA 1
ATOM 2496 C C . GLU A 1 319 ? -9.308 -11.907 15.843 1.00 95.44 319 GLU A C 1
ATOM 2498 O O . GLU A 1 319 ? -10.001 -11.228 15.088 1.00 95.44 319 GLU A O 1
ATOM 2503 N N . LEU A 1 320 ? -7.990 -11.726 15.953 1.00 97.94 320 LEU A N 1
ATOM 2504 C CA . LEU A 1 320 ? -7.255 -10.636 15.329 1.00 97.94 320 LEU A CA 1
ATOM 2505 C C . LEU A 1 320 ? -7.498 -10.547 13.820 1.00 97.94 320 LEU A C 1
ATOM 2507 O O . LEU A 1 320 ? -7.356 -11.544 13.101 1.00 97.94 320 LEU A O 1
ATOM 2511 N N . LYS A 1 321 ? -7.767 -9.327 13.343 1.00 98.50 321 LYS A N 1
ATOM 2512 C CA . LYS A 1 321 ? -7.784 -8.959 11.918 1.00 98.50 321 LYS A CA 1
ATOM 2513 C C . LYS A 1 321 ? -6.795 -7.825 11.645 1.00 98.50 321 LYS A C 1
ATOM 2515 O O . LYS A 1 321 ? -6.582 -6.961 12.494 1.00 98.50 321 LYS A O 1
ATOM 2520 N N . ALA A 1 322 ? -6.197 -7.821 10.460 1.00 98.69 322 ALA A N 1
ATOM 2521 C CA . ALA A 1 322 ? -5.181 -6.864 10.052 1.00 98.69 322 ALA A CA 1
ATOM 2522 C C . ALA A 1 322 ? -5.498 -6.235 8.687 1.00 98.69 322 ALA A C 1
ATOM 2524 O O . ALA A 1 322 ? -5.888 -6.924 7.743 1.00 98.69 322 ALA A O 1
ATOM 2525 N N . TYR A 1 323 ? -5.283 -4.923 8.595 1.00 98.81 323 TYR A N 1
ATOM 2526 C CA . TYR A 1 323 ? -5.528 -4.103 7.410 1.00 98.81 323 TYR A CA 1
ATOM 2527 C C . TYR A 1 323 ? -4.218 -3.448 6.975 1.00 98.81 323 TYR A C 1
ATOM 2529 O O . TYR A 1 323 ? -3.709 -2.528 7.621 1.00 98.81 323 TYR A O 1
ATOM 2537 N N . ALA A 1 324 ? -3.655 -3.957 5.887 1.00 98.50 324 ALA A N 1
ATOM 2538 C CA . ALA A 1 324 ? -2.396 -3.505 5.323 1.00 98.50 324 ALA A CA 1
ATOM 2539 C C . ALA A 1 324 ? -2.665 -2.609 4.108 1.00 98.50 324 ALA A C 1
ATOM 2541 O O . ALA A 1 324 ? -3.035 -3.083 3.036 1.00 98.50 324 ALA A O 1
ATOM 2542 N N . PHE A 1 325 ? -2.470 -1.304 4.265 1.00 98.31 325 PHE A N 1
ATOM 2543 C CA . PHE A 1 325 ? -2.651 -0.342 3.184 1.00 98.31 325 PHE A CA 1
ATOM 2544 C C . PHE A 1 325 ? -1.323 -0.106 2.453 1.00 98.31 325 PHE A C 1
ATOM 2546 O O . PHE A 1 325 ? -0.368 0.407 3.028 1.00 98.31 325 PHE A O 1
ATOM 2553 N N . GLU A 1 326 ? -1.252 -0.497 1.184 1.00 97.19 326 GLU A N 1
ATOM 2554 C CA . GLU A 1 326 ? -0.075 -0.347 0.311 1.00 97.19 326 GLU A CA 1
ATOM 2555 C C . GLU A 1 326 ? 1.208 -0.967 0.898 1.00 97.19 326 GLU A C 1
ATOM 2557 O O . GLU A 1 326 ? 2.227 -0.286 1.049 1.00 97.19 326 GLU A O 1
ATOM 2562 N N . PRO A 1 327 ? 1.172 -2.260 1.283 1.00 96.88 327 PRO A N 1
ATOM 2563 C CA . PRO A 1 327 ? 2.340 -2.941 1.827 1.00 96.88 327 PRO A CA 1
ATOM 2564 C C . PRO A 1 327 ? 3.445 -3.142 0.773 1.00 96.88 327 PRO A C 1
ATOM 2566 O O . PRO A 1 327 ? 3.141 -3.265 -0.413 1.00 96.88 327 PRO A O 1
ATOM 2569 N N . PRO A 1 328 ? 4.726 -3.232 1.178 1.00 94.75 328 PRO A N 1
ATOM 2570 C CA . PRO A 1 328 ? 5.853 -3.411 0.260 1.00 94.75 328 PRO A CA 1
ATOM 2571 C C . PRO A 1 328 ? 5.776 -4.712 -0.542 1.00 94.75 328 PRO A C 1
ATOM 2573 O O . PRO A 1 328 ? 5.492 -5.766 0.015 1.00 94.75 328 PRO A O 1
ATOM 2576 N N . GLY A 1 329 ? 6.106 -4.663 -1.835 1.00 91.69 329 GLY A N 1
ATOM 2577 C CA . GLY A 1 329 ? 6.047 -5.806 -2.754 1.00 91.69 329 GLY A CA 1
ATOM 2578 C C . GLY A 1 329 ? 6.892 -7.010 -2.333 1.00 91.69 329 GLY A C 1
ATOM 2579 O O . GLY A 1 329 ? 6.492 -8.149 -2.554 1.00 91.69 329 GLY A O 1
ATOM 2580 N N . ALA A 1 330 ? 8.031 -6.771 -1.681 1.00 91.69 330 ALA A N 1
ATOM 2581 C CA . ALA A 1 330 ? 8.926 -7.803 -1.165 1.00 91.69 330 ALA A CA 1
ATOM 2582 C C . ALA A 1 330 ? 8.734 -8.087 0.333 1.00 91.69 330 ALA A C 1
ATOM 2584 O O . ALA A 1 330 ? 9.704 -8.122 1.088 1.00 91.69 330 ALA A O 1
ATOM 2585 N N . LEU A 1 331 ? 7.488 -8.267 0.776 1.00 95.75 331 LEU A N 1
ATOM 2586 C CA . LEU A 1 331 ? 7.182 -8.427 2.195 1.00 95.75 331 LEU A CA 1
ATOM 2587 C C . LEU A 1 331 ? 7.337 -9.867 2.691 1.00 95.75 331 LEU A C 1
ATOM 2589 O O . LEU A 1 331 ? 7.997 -10.088 3.705 1.00 95.75 331 LEU A O 1
ATOM 2593 N N . MET A 1 332 ? 6.716 -10.840 2.022 1.00 96.19 332 MET A N 1
ATOM 2594 C CA . MET A 1 332 ? 6.590 -12.213 2.532 1.00 96.19 332 MET A CA 1
ATOM 2595 C C . MET A 1 332 ? 6.613 -13.271 1.431 1.00 96.19 332 MET A C 1
ATOM 2597 O O . MET A 1 332 ? 6.310 -12.974 0.279 1.00 96.19 332 MET A O 1
ATOM 2601 N N . ASN A 1 333 ? 6.950 -14.515 1.776 1.00 95.75 333 ASN A N 1
ATOM 2602 C CA . ASN A 1 333 ? 6.860 -15.630 0.835 1.00 95.75 333 ASN A CA 1
ATOM 2603 C C . ASN A 1 333 ? 5.406 -16.077 0.586 1.00 95.75 333 ASN A C 1
ATOM 2605 O O . ASN A 1 333 ? 4.480 -15.738 1.327 1.00 95.75 333 ASN A O 1
ATOM 2609 N N . GLU A 1 334 ? 5.223 -16.876 -0.466 1.00 94.19 334 GLU A N 1
ATOM 2610 C CA . GLU A 1 334 ? 3.941 -17.465 -0.878 1.00 94.19 334 GLU A CA 1
ATOM 2611 C C . GLU A 1 334 ? 3.198 -18.157 0.272 1.00 94.19 334 GLU A C 1
ATOM 2613 O O . GLU A 1 334 ? 2.033 -17.852 0.526 1.00 94.19 334 GLU A O 1
ATOM 2618 N N . ARG A 1 335 ? 3.904 -18.986 1.045 1.00 95.62 335 ARG A N 1
ATOM 2619 C CA . ARG A 1 335 ? 3.332 -19.734 2.170 1.00 95.62 335 ARG A CA 1
ATOM 2620 C C . ARG A 1 335 ? 2.777 -18.831 3.277 1.00 95.62 335 ARG A C 1
ATOM 2622 O O . ARG A 1 335 ? 1.688 -19.079 3.789 1.00 95.62 335 ARG A O 1
ATOM 2629 N N . LEU A 1 336 ? 3.519 -17.789 3.662 1.00 97.31 336 LEU A N 1
ATOM 2630 C CA . LEU A 1 336 ? 3.086 -16.827 4.681 1.00 97.31 336 LEU A CA 1
ATOM 2631 C C . LEU A 1 336 ? 1.902 -15.978 4.185 1.00 97.31 336 LEU A C 1
ATOM 2633 O O . LEU A 1 336 ? 0.963 -15.715 4.938 1.00 97.31 336 LEU A O 1
ATOM 2637 N N . SER A 1 337 ? 1.915 -15.601 2.907 1.00 96.50 337 SER A N 1
ATOM 2638 C CA . SER A 1 337 ? 0.798 -14.917 2.249 1.00 96.50 337 SER A CA 1
ATOM 2639 C C . SER A 1 337 ? -0.474 -15.773 2.265 1.00 96.50 337 SER A C 1
ATOM 2641 O O . SER A 1 337 ? -1.527 -15.303 2.680 1.00 96.50 337 SER A O 1
ATOM 2643 N N . GLU A 1 338 ? -0.385 -17.057 1.922 1.00 95.81 338 GLU A N 1
ATOM 2644 C CA . GLU A 1 338 ? -1.540 -17.963 1.950 1.00 95.81 338 GLU A CA 1
ATOM 2645 C C . GLU A 1 338 ? -2.069 -18.184 3.366 1.00 95.81 338 GLU A C 1
ATOM 2647 O O . GLU A 1 338 ? -3.273 -18.044 3.592 1.00 95.81 338 GLU A O 1
ATOM 2652 N N . TYR A 1 339 ? -1.176 -18.420 4.333 1.00 97.06 339 TYR A N 1
ATOM 2653 C CA . TYR A 1 339 ? -1.530 -18.603 5.744 1.00 97.06 339 TYR A CA 1
ATOM 2654 C C . TYR A 1 339 ? -2.317 -17.419 6.330 1.00 97.06 339 TYR A C 1
ATOM 2656 O O . TYR A 1 339 ? -3.169 -17.604 7.195 1.00 97.06 339 TYR A O 1
ATOM 2664 N N . THR A 1 340 ? -2.041 -16.198 5.869 1.00 97.69 340 THR A N 1
ATOM 2665 C CA . THR A 1 340 ? -2.644 -14.972 6.415 1.00 97.69 340 THR A CA 1
ATOM 2666 C C . THR A 1 340 ? -3.966 -14.577 5.753 1.00 97.69 340 THR A C 1
ATOM 2668 O O . THR A 1 340 ? -4.636 -13.661 6.229 1.00 97.69 340 THR A O 1
ATOM 2671 N N . THR A 1 341 ? -4.405 -15.290 4.710 1.00 96.06 341 THR A N 1
ATOM 2672 C CA . THR A 1 341 ? -5.569 -14.922 3.882 1.00 96.06 341 THR A CA 1
ATOM 2673 C C . THR A 1 341 ? -6.861 -14.725 4.680 1.00 96.06 341 THR A C 1
ATOM 2675 O O . THR A 1 341 ? -7.690 -13.917 4.277 1.00 96.06 341 THR A O 1
ATOM 2678 N N . ASP A 1 342 ? -7.065 -15.408 5.807 1.00 96.38 342 ASP A N 1
ATOM 2679 C CA . ASP A 1 342 ? -8.318 -15.342 6.586 1.00 96.38 342 ASP A CA 1
ATOM 2680 C C . ASP A 1 342 ? -8.407 -14.173 7.573 1.00 96.38 342 ASP A C 1
ATOM 2682 O O . ASP A 1 342 ? -9.454 -13.928 8.188 1.00 96.38 342 ASP A O 1
ATOM 2686 N N . PHE A 1 343 ? -7.306 -13.449 7.755 1.00 97.88 343 PHE A N 1
ATOM 2687 C CA . PHE A 1 343 ? -7.220 -12.392 8.755 1.00 97.88 343 PHE A CA 1
ATOM 2688 C C . PHE A 1 343 ? -6.372 -11.191 8.358 1.00 97.88 343 PHE A C 1
ATOM 2690 O O . PHE A 1 343 ? -6.319 -10.232 9.121 1.00 97.88 343 PHE A O 1
ATOM 2697 N N . LEU A 1 344 ? -5.741 -11.213 7.189 1.00 98.50 344 LEU A N 1
ATOM 2698 C CA . LEU A 1 344 ? -5.022 -10.090 6.610 1.00 98.50 344 LEU A CA 1
ATOM 2699 C C . LEU A 1 344 ? -5.677 -9.707 5.283 1.00 98.50 344 LEU A C 1
ATOM 2701 O O . LEU A 1 344 ? -5.841 -10.549 4.400 1.00 98.50 344 LEU A O 1
ATOM 2705 N N . VAL A 1 345 ? -6.012 -8.427 5.136 1.00 98.38 345 VAL A N 1
ATOM 2706 C CA . VAL A 1 345 ? -6.373 -7.824 3.849 1.00 98.38 345 VAL A CA 1
ATOM 2707 C C . VAL A 1 345 ? -5.328 -6.788 3.475 1.00 98.38 345 VAL A C 1
ATOM 2709 O O . VAL A 1 345 ? -4.942 -5.957 4.297 1.00 98.38 345 VAL A O 1
ATOM 2712 N N . SER A 1 346 ? -4.862 -6.851 2.231 1.00 98.12 346 SER A N 1
ATOM 2713 C CA . SER A 1 346 ? -3.881 -5.912 1.686 1.00 98.12 346 SER A CA 1
ATOM 2714 C C . SER A 1 346 ? -4.531 -5.069 0.600 1.00 98.12 346 SER A C 1
ATOM 2716 O O . SER A 1 346 ? -5.173 -5.627 -0.280 1.00 98.12 346 SER A O 1
ATOM 2718 N N . THR A 1 347 ? -4.375 -3.749 0.608 1.00 97.81 347 THR A N 1
ATOM 2719 C CA . THR A 1 347 ? -4.933 -2.882 -0.444 1.00 97.81 347 THR A CA 1
ATOM 2720 C C . THR A 1 347 ? -3.827 -2.254 -1.276 1.00 97.81 347 THR A C 1
ATOM 2722 O O . THR A 1 347 ? -2.841 -1.796 -0.709 1.00 97.81 347 THR A O 1
ATOM 2725 N N . ILE A 1 348 ? -4.005 -2.150 -2.592 1.00 97.00 348 ILE A N 1
ATOM 2726 C CA . ILE A 1 348 ? -3.084 -1.419 -3.477 1.00 97.00 348 ILE A CA 1
ATOM 2727 C C . ILE A 1 348 ? -3.883 -0.434 -4.324 1.00 97.00 348 ILE A C 1
ATOM 2729 O O . ILE A 1 348 ? -4.902 -0.816 -4.905 1.00 97.00 348 ILE A O 1
ATOM 2733 N N . TYR A 1 349 ? -3.420 0.814 -4.428 1.00 96.50 349 TYR A N 1
ATOM 2734 C CA . TYR A 1 349 ? -4.068 1.836 -5.243 1.00 96.50 349 TYR A CA 1
ATOM 2735 C C . TYR A 1 349 ? -3.310 2.108 -6.547 1.00 96.50 349 TYR A C 1
ATOM 2737 O O . TYR A 1 349 ? -2.114 2.393 -6.564 1.00 96.50 349 TYR A O 1
ATOM 2745 N N . GLY A 1 350 ? -4.021 2.043 -7.676 1.00 94.69 350 GLY A N 1
ATOM 2746 C CA . GLY A 1 350 ? -3.534 2.508 -8.977 1.00 94.69 350 GLY A CA 1
ATOM 2747 C C . GLY A 1 350 ? -2.113 2.043 -9.336 1.00 94.69 350 GLY A C 1
ATOM 2748 O O . GLY A 1 350 ? -1.827 0.843 -9.429 1.00 94.69 350 GLY A O 1
ATOM 2749 N N . CYS A 1 351 ? -1.227 3.013 -9.578 1.00 93.50 351 CYS A N 1
ATOM 2750 C CA . CYS A 1 351 ? 0.154 2.776 -10.001 1.00 93.50 351 CYS A CA 1
ATOM 2751 C C . CYS A 1 351 ? 1.162 2.680 -8.842 1.00 93.50 351 CYS A C 1
ATOM 2753 O O . CYS A 1 351 ? 2.351 2.826 -9.116 1.00 93.50 351 CYS A O 1
ATOM 2755 N N . ASP A 1 352 ? 0.730 2.472 -7.592 1.00 94.94 352 ASP A N 1
ATOM 2756 C CA . ASP A 1 352 ? 1.613 2.389 -6.417 1.00 94.94 352 ASP A CA 1
ATOM 2757 C C . ASP A 1 352 ? 2.888 1.563 -6.682 1.00 94.94 352 ASP A C 1
ATOM 2759 O O . ASP A 1 352 ? 2.837 0.378 -7.035 1.00 94.94 352 ASP A O 1
ATOM 2763 N N . VAL A 1 353 ? 4.045 2.212 -6.540 1.00 94.19 353 VAL A N 1
ATOM 2764 C CA . VAL A 1 353 ? 5.348 1.577 -6.751 1.00 94.19 353 VAL A CA 1
ATOM 2765 C C . VAL A 1 353 ? 5.747 0.672 -5.592 1.00 94.19 353 VAL A C 1
ATOM 2767 O O . VAL A 1 353 ? 6.423 -0.324 -5.832 1.00 94.19 353 VAL A O 1
ATOM 2770 N N . VAL A 1 354 ? 5.343 0.976 -4.357 1.00 94.25 354 VAL A N 1
ATOM 2771 C CA . VAL A 1 354 ? 5.806 0.258 -3.162 1.00 94.25 354 VAL A CA 1
ATOM 2772 C C . VAL A 1 354 ? 5.209 -1.135 -3.112 1.00 94.25 354 VAL A C 1
ATOM 2774 O O . VAL A 1 354 ? 5.971 -2.087 -2.951 1.00 94.25 354 VAL A O 1
ATOM 2777 N N . GLY A 1 355 ? 3.916 -1.292 -3.416 1.00 93.00 355 GLY A N 1
ATOM 2778 C CA . GLY A 1 355 ? 3.291 -2.605 -3.617 1.00 93.00 355 GLY A CA 1
ATOM 2779 C C . GLY A 1 355 ? 3.922 -3.456 -4.724 1.00 93.00 355 GLY A C 1
ATOM 2780 O O . GLY A 1 355 ? 3.673 -4.657 -4.793 1.00 93.00 355 GLY A O 1
ATOM 2781 N N . ARG A 1 356 ? 4.766 -2.856 -5.574 1.00 93.88 356 ARG A N 1
ATOM 2782 C CA . ARG A 1 356 ? 5.485 -3.504 -6.683 1.00 93.88 356 ARG A CA 1
ATOM 2783 C C . ARG A 1 356 ? 7.002 -3.543 -6.476 1.00 93.88 356 ARG A C 1
ATOM 2785 O O . ARG A 1 356 ? 7.733 -4.020 -7.349 1.00 93.88 356 ARG A O 1
ATOM 2792 N N . LEU A 1 357 ? 7.493 -3.025 -5.351 1.00 90.94 357 LEU A N 1
ATOM 2793 C CA . LEU A 1 357 ? 8.913 -2.873 -5.075 1.00 90.94 357 LEU A CA 1
ATOM 2794 C C . LEU A 1 357 ? 9.475 -4.140 -4.434 1.00 90.94 357 LEU A C 1
ATOM 2796 O O . LEU A 1 357 ? 9.018 -4.585 -3.384 1.00 90.94 357 LEU A O 1
ATOM 2800 N N . GLY A 1 358 ? 10.508 -4.691 -5.055 1.00 90.75 358 GLY A N 1
ATOM 2801 C CA . GLY A 1 358 ? 11.251 -5.831 -4.555 1.00 90.75 358 GLY A CA 1
ATOM 2802 C C . GLY A 1 358 ? 12.562 -5.995 -5.303 1.00 90.75 358 GLY A C 1
ATOM 2803 O O . GLY A 1 358 ? 12.776 -5.381 -6.345 1.00 90.75 358 GLY A O 1
ATOM 2804 N N . VAL A 1 359 ? 13.453 -6.840 -4.791 1.00 90.38 359 VAL A N 1
ATOM 2805 C CA . VAL A 1 359 ? 14.785 -7.017 -5.394 1.00 90.38 359 VAL A CA 1
ATOM 2806 C C . VAL A 1 359 ? 14.679 -7.553 -6.826 1.00 90.38 359 VAL A C 1
ATOM 2808 O O . VAL A 1 359 ? 15.345 -7.044 -7.723 1.00 90.38 359 VAL A O 1
ATOM 2811 N N . ALA A 1 360 ? 13.778 -8.511 -7.070 1.00 91.88 360 ALA A N 1
ATOM 2812 C CA . ALA A 1 360 ? 13.532 -9.043 -8.410 1.00 91.88 360 ALA A CA 1
ATOM 2813 C C . ALA A 1 360 ? 12.945 -7.989 -9.363 1.00 91.88 360 ALA A C 1
ATOM 2815 O O . ALA A 1 360 ? 13.347 -7.912 -10.521 1.00 91.88 360 ALA A O 1
ATOM 2816 N N . THR A 1 361 ? 12.022 -7.147 -8.886 1.00 93.62 361 THR A N 1
ATOM 2817 C CA . THR A 1 361 ? 11.380 -6.125 -9.726 1.00 93.62 361 THR A CA 1
ATOM 2818 C C . THR A 1 361 ? 12.294 -4.928 -9.993 1.00 93.62 361 THR A C 1
ATOM 2820 O O . THR A 1 361 ? 12.189 -4.307 -11.050 1.00 93.62 361 THR A O 1
ATOM 2823 N N . LEU A 1 362 ? 13.226 -4.635 -9.080 1.00 92.06 362 LEU A N 1
ATOM 2824 C CA . LEU A 1 362 ? 14.312 -3.678 -9.286 1.00 92.06 362 LEU A CA 1
ATOM 2825 C C . LEU A 1 362 ? 15.315 -4.181 -10.326 1.00 92.06 362 LEU A C 1
ATOM 2827 O O . LEU A 1 362 ? 15.666 -3.426 -11.228 1.00 92.06 362 LEU A O 1
ATOM 2831 N N . GLU A 1 363 ? 15.725 -5.450 -10.260 1.00 92.31 363 GLU A N 1
ATOM 2832 C CA . GLU A 1 363 ? 16.574 -6.059 -11.294 1.00 92.31 363 GLU A CA 1
ATOM 2833 C C . GLU A 1 363 ? 15.879 -6.081 -12.666 1.00 92.31 363 GLU A C 1
ATOM 2835 O O . GLU A 1 363 ? 16.514 -5.766 -13.672 1.00 92.31 363 GLU A O 1
ATOM 2840 N N . ASP A 1 364 ? 14.569 -6.347 -12.710 1.00 94.75 364 ASP A N 1
ATOM 2841 C CA . ASP A 1 364 ? 13.763 -6.244 -13.933 1.00 94.75 364 ASP A CA 1
ATOM 2842 C C . ASP A 1 364 ? 13.721 -4.813 -14.472 1.00 94.75 364 ASP A C 1
ATOM 2844 O O . ASP A 1 364 ? 13.912 -4.590 -15.665 1.00 94.75 364 ASP A O 1
ATOM 2848 N N . LEU A 1 365 ? 13.505 -3.820 -13.603 1.00 94.44 365 LEU A N 1
ATOM 2849 C CA . LEU A 1 365 ? 13.545 -2.410 -13.985 1.00 94.44 365 LEU A CA 1
ATOM 2850 C C . LEU A 1 365 ? 14.927 -2.025 -14.524 1.00 94.44 365 LEU A C 1
ATOM 2852 O O . LEU A 1 365 ? 15.009 -1.343 -15.544 1.00 94.44 365 LEU A O 1
ATOM 2856 N N . ARG A 1 366 ? 16.002 -2.484 -13.874 1.00 92.12 366 ARG A N 1
ATOM 2857 C CA . ARG A 1 366 ? 17.391 -2.267 -14.296 1.00 92.12 366 ARG A CA 1
ATOM 2858 C C . ARG A 1 366 ? 17.651 -2.867 -15.675 1.00 92.12 366 ARG A C 1
ATOM 2860 O O . ARG A 1 366 ? 18.181 -2.182 -16.548 1.00 92.12 366 ARG A O 1
ATOM 2867 N N . ALA A 1 367 ? 17.235 -4.113 -15.891 1.00 94.06 367 ALA A N 1
ATOM 2868 C CA . ALA A 1 367 ? 17.378 -4.809 -17.164 1.00 94.06 367 ALA A CA 1
ATOM 2869 C C . ALA A 1 367 ? 16.600 -4.110 -18.289 1.00 94.06 367 ALA A C 1
ATOM 2871 O O . ALA A 1 367 ? 17.154 -3.852 -19.357 1.00 94.06 367 ALA A O 1
ATOM 2872 N N . ARG A 1 368 ? 15.348 -3.714 -18.025 1.00 95.88 368 ARG A N 1
ATOM 2873 C CA . ARG A 1 368 ? 14.519 -2.959 -18.977 1.00 95.88 368 ARG A CA 1
ATOM 2874 C C . ARG A 1 368 ? 15.076 -1.580 -19.277 1.00 95.88 368 ARG A C 1
ATOM 2876 O O . ARG A 1 368 ? 15.013 -1.147 -20.420 1.00 95.88 368 ARG A O 1
ATOM 2883 N N . LEU A 1 369 ? 15.618 -0.892 -18.276 1.00 94.88 369 LEU A N 1
ATOM 2884 C CA . LEU A 1 369 ? 16.247 0.411 -18.458 1.00 94.88 369 LEU A CA 1
ATOM 2885 C C . LEU A 1 369 ? 17.452 0.288 -19.389 1.00 94.88 369 LEU A C 1
ATOM 2887 O O . LEU A 1 369 ? 17.551 1.051 -20.343 1.00 94.88 369 LEU A O 1
ATOM 2891 N N . MET A 1 370 ? 18.319 -0.702 -19.169 1.00 93.12 370 MET A N 1
ATOM 2892 C CA . MET A 1 370 ? 19.463 -0.945 -20.050 1.00 93.12 370 MET A CA 1
ATOM 2893 C C . MET A 1 370 ? 19.049 -1.329 -21.463 1.00 93.12 370 MET A C 1
ATOM 2895 O O . MET A 1 370 ? 19.582 -0.770 -22.417 1.00 93.12 370 MET A O 1
ATOM 2899 N N . HIS A 1 371 ? 18.073 -2.227 -21.602 1.00 95.75 371 HIS A N 1
ATOM 2900 C CA . HIS A 1 371 ? 17.502 -2.572 -22.902 1.00 95.75 371 HIS A CA 1
ATOM 2901 C C . HIS A 1 371 ? 16.978 -1.330 -23.624 1.00 95.75 371 HIS A C 1
ATOM 2903 O O . HIS A 1 371 ? 17.402 -1.051 -24.743 1.00 95.75 371 HIS A O 1
ATOM 2909 N N . ALA A 1 372 ? 16.166 -0.518 -22.943 1.00 95.50 372 ALA A N 1
ATOM 2910 C CA . ALA A 1 372 ? 15.602 0.706 -23.493 1.00 95.50 372 ALA A CA 1
ATOM 2911 C C . ALA A 1 372 ? 16.670 1.707 -23.951 1.00 95.50 372 ALA A C 1
ATOM 2913 O O . ALA A 1 372 ? 16.497 2.343 -24.986 1.00 95.50 372 ALA A O 1
ATOM 2914 N N . LEU A 1 373 ? 17.771 1.846 -23.207 1.00 93.25 373 LEU A N 1
ATOM 2915 C CA . LEU A 1 373 ? 18.888 2.711 -23.589 1.00 93.25 373 LEU A CA 1
ATOM 2916 C C . LEU A 1 373 ? 19.643 2.191 -24.818 1.00 93.25 373 LEU A C 1
ATOM 2918 O O . LEU A 1 373 ? 20.060 2.996 -25.644 1.00 93.25 373 LEU A O 1
ATOM 2922 N N . VAL A 1 374 ? 19.802 0.871 -24.946 1.00 92.88 374 VAL A N 1
ATOM 2923 C CA . VAL A 1 374 ? 20.502 0.236 -26.074 1.00 92.88 374 VAL A CA 1
ATOM 2924 C C . VAL A 1 374 ? 19.691 0.323 -27.364 1.00 92.88 374 VAL A C 1
ATOM 2926 O O . VAL A 1 374 ? 20.249 0.638 -28.411 1.00 92.88 374 VAL A O 1
ATOM 2929 N N . VAL A 1 375 ? 18.383 0.057 -27.305 1.00 94.75 375 VAL A N 1
ATOM 2930 C CA . VAL A 1 375 ? 17.529 0.039 -28.506 1.00 94.75 375 VAL A CA 1
ATOM 2931 C C . VAL A 1 375 ? 17.024 1.427 -28.906 1.00 94.75 375 VAL A C 1
ATOM 2933 O O . VAL A 1 375 ? 16.467 1.593 -29.987 1.00 94.75 375 VAL A O 1
ATOM 2936 N N . CYS A 1 376 ? 17.169 2.439 -28.047 1.00 92.31 376 CYS A N 1
ATOM 2937 C CA . CYS A 1 376 ? 16.703 3.787 -28.348 1.00 92.31 376 CYS A CA 1
ATOM 2938 C C . CYS A 1 376 ? 17.673 4.529 -29.276 1.00 92.31 376 CYS A C 1
ATOM 2940 O O . CYS A 1 376 ? 18.709 5.034 -28.855 1.00 92.31 376 CYS A O 1
ATOM 2942 N N . GLU A 1 377 ? 17.263 4.709 -30.528 1.00 89.50 377 GLU A N 1
ATOM 2943 C CA . GLU A 1 377 ? 18.021 5.451 -31.547 1.00 89.50 377 GLU A CA 1
ATOM 2944 C C . GLU A 1 377 ? 17.816 6.979 -31.477 1.00 89.50 377 GLU A C 1
ATOM 2946 O O . GLU A 1 377 ? 18.427 7.751 -32.219 1.00 89.50 377 GLU A O 1
ATOM 2951 N N . VAL A 1 378 ? 16.928 7.450 -30.597 1.00 89.94 378 VAL A N 1
ATOM 2952 C CA . VAL A 1 378 ? 16.595 8.874 -30.470 1.00 89.94 378 VAL A CA 1
ATOM 2953 C C . VAL A 1 378 ? 17.622 9.579 -29.593 1.00 89.94 378 VAL A C 1
ATOM 2955 O O . VAL A 1 378 ? 17.941 9.126 -28.496 1.00 89.94 378 VAL A O 1
ATOM 2958 N N . SER A 1 379 ? 18.087 10.751 -30.036 1.00 89.31 379 SER A N 1
ATOM 2959 C CA . SER A 1 379 ? 19.027 11.541 -29.246 1.00 89.31 379 SER A CA 1
ATOM 2960 C C . SER A 1 379 ? 18.439 11.956 -27.893 1.00 89.31 379 SER A C 1
ATOM 2962 O O . SER A 1 379 ? 17.296 12.410 -27.769 1.00 89.31 379 SER A O 1
ATOM 2964 N N . LYS A 1 380 ? 19.281 11.870 -26.863 1.00 89.69 380 LYS A N 1
ATOM 2965 C CA . LYS A 1 380 ? 18.945 12.228 -25.483 1.00 89.69 380 LYS A CA 1
ATOM 2966 C C . LYS A 1 380 ? 18.385 13.636 -25.342 1.00 89.69 380 LYS A C 1
ATOM 2968 O O . LYS A 1 380 ? 17.400 13.843 -24.640 1.00 89.69 380 LYS A O 1
ATOM 2973 N N . THR A 1 381 ? 18.969 14.602 -26.047 1.00 88.12 381 THR A N 1
ATOM 2974 C CA . THR A 1 381 ? 18.489 15.989 -26.052 1.00 88.12 381 THR A CA 1
ATOM 2975 C C . THR A 1 381 ? 17.053 16.075 -26.555 1.00 88.12 381 THR A C 1
ATOM 2977 O O . THR A 1 381 ? 16.229 16.730 -25.923 1.00 88.12 381 THR A O 1
ATOM 2980 N N . ARG A 1 382 ? 16.711 15.361 -27.632 1.00 88.69 382 ARG A N 1
ATOM 2981 C CA . ARG A 1 382 ? 15.362 15.371 -28.207 1.00 88.69 382 ARG A CA 1
ATOM 2982 C C . ARG A 1 382 ? 14.323 14.793 -27.250 1.00 88.69 382 ARG A C 1
ATOM 2984 O O . ARG A 1 382 ? 13.264 15.398 -27.088 1.00 88.69 382 ARG A O 1
ATOM 2991 N N . ILE A 1 383 ? 14.635 13.679 -26.582 1.00 87.56 383 ILE A N 1
ATOM 2992 C CA . ILE A 1 383 ? 13.756 13.106 -25.551 1.00 87.56 383 ILE A CA 1
ATOM 2993 C C . ILE A 1 383 ? 13.585 14.103 -24.402 1.00 87.56 383 ILE A C 1
ATOM 2995 O O . ILE A 1 383 ? 12.462 14.473 -24.070 1.00 87.56 383 ILE A O 1
ATOM 2999 N N . MET A 1 384 ? 14.689 14.586 -23.831 1.00 87.12 384 MET A N 1
ATOM 3000 C CA . MET A 1 384 ? 14.673 15.472 -22.666 1.00 87.12 384 MET A CA 1
ATOM 3001 C C . MET A 1 384 ? 13.901 16.771 -22.924 1.00 87.12 384 MET A C 1
ATOM 3003 O O . MET A 1 384 ? 12.974 17.094 -22.179 1.00 87.12 384 MET A O 1
ATOM 3007 N N . PHE A 1 385 ? 14.230 17.492 -24.000 1.00 86.25 385 PHE A N 1
ATOM 3008 C CA . PHE A 1 385 ? 13.548 18.739 -24.351 1.00 86.25 385 PHE A CA 1
ATOM 3009 C C . PHE A 1 385 ? 12.079 18.508 -24.699 1.00 86.25 385 PHE A C 1
ATOM 3011 O O . PHE A 1 385 ? 11.234 19.287 -24.266 1.00 86.25 385 PHE A O 1
ATOM 3018 N N . GLY A 1 386 ? 11.751 17.423 -25.410 1.00 84.12 386 GLY A N 1
ATOM 3019 C CA . GLY A 1 386 ? 10.366 17.076 -25.721 1.00 84.12 386 GLY A CA 1
ATOM 3020 C C . GLY A 1 386 ? 9.516 16.877 -24.464 1.00 84.12 386 GLY A C 1
ATOM 3021 O O . GLY A 1 386 ? 8.406 17.400 -24.384 1.00 84.12 386 GLY A O 1
ATOM 3022 N N . ARG A 1 387 ? 10.043 16.171 -23.452 1.00 84.44 387 ARG A N 1
ATOM 3023 C CA . ARG A 1 387 ? 9.331 15.937 -22.183 1.00 84.44 387 ARG A CA 1
ATOM 3024 C C . ARG A 1 387 ? 9.181 17.211 -21.363 1.00 84.44 387 ARG A C 1
ATOM 3026 O O . ARG A 1 387 ? 8.088 17.480 -20.874 1.00 84.44 387 ARG A O 1
ATOM 3033 N N . ILE A 1 388 ? 10.237 18.016 -21.256 1.00 81.88 388 ILE A N 1
ATOM 3034 C CA . ILE A 1 388 ? 10.187 19.306 -20.553 1.00 81.88 388 ILE A CA 1
ATOM 3035 C C . ILE A 1 388 ? 9.173 20.241 -21.221 1.00 81.88 388 ILE A C 1
ATOM 3037 O O . ILE A 1 388 ? 8.332 20.813 -20.533 1.00 81.88 388 ILE A O 1
ATOM 3041 N N . ALA A 1 389 ? 9.194 20.345 -22.552 1.00 83.38 389 ALA A N 1
ATOM 3042 C CA . ALA A 1 389 ? 8.230 21.145 -23.300 1.00 83.38 389 ALA A CA 1
ATOM 3043 C C . ALA A 1 389 ? 6.790 20.671 -23.054 1.00 83.38 389 ALA A C 1
ATOM 3045 O O . ALA A 1 389 ? 5.926 21.490 -22.759 1.00 83.38 389 ALA A O 1
ATOM 3046 N N . GLY A 1 390 ? 6.540 19.356 -23.081 1.00 80.38 390 GLY A N 1
ATOM 3047 C CA . GLY A 1 390 ? 5.222 18.791 -22.772 1.00 80.38 390 GLY A CA 1
ATOM 3048 C C . GLY A 1 390 ? 4.740 19.119 -21.354 1.00 80.38 390 GLY A C 1
ATOM 3049 O O . GLY A 1 390 ? 3.577 19.484 -21.165 1.00 80.38 390 GLY A O 1
ATOM 3050 N N . LEU A 1 391 ? 5.631 19.059 -20.357 1.00 78.94 391 LEU A N 1
ATOM 3051 C CA . LEU A 1 391 ? 5.320 19.431 -18.971 1.00 78.94 391 LEU A CA 1
ATOM 3052 C C . LEU A 1 391 ? 5.000 20.925 -18.836 1.00 78.94 391 LEU A C 1
ATOM 3054 O O . LEU A 1 391 ? 3.996 21.276 -18.218 1.00 78.94 391 LEU A O 1
ATOM 3058 N N . ILE A 1 392 ? 5.804 21.798 -19.450 1.00 82.25 392 ILE A N 1
ATOM 3059 C CA . ILE A 1 392 ? 5.575 23.250 -19.456 1.00 82.25 392 ILE A CA 1
ATOM 3060 C C . ILE A 1 392 ? 4.245 23.578 -20.140 1.00 82.25 392 ILE A C 1
ATOM 3062 O O . ILE A 1 392 ? 3.446 24.334 -19.593 1.00 82.25 392 ILE A O 1
ATOM 3066 N N . CYS A 1 393 ? 3.966 22.978 -21.300 1.00 79.50 393 CYS A N 1
ATOM 3067 C CA . CYS A 1 393 ? 2.698 23.161 -22.003 1.00 79.50 393 CYS A CA 1
ATOM 3068 C C . CYS A 1 393 ? 1.506 22.695 -21.159 1.00 79.50 393 CYS A C 1
ATOM 3070 O O . CYS A 1 393 ? 0.506 23.403 -21.091 1.00 79.50 393 CYS A O 1
ATOM 3072 N N . SER A 1 394 ? 1.622 21.552 -20.477 1.00 75.81 394 SER A N 1
ATOM 3073 C CA . SER A 1 394 ? 0.567 21.036 -19.591 1.00 75.81 394 SER A CA 1
ATOM 3074 C C . SER A 1 394 ? 0.314 21.954 -18.391 1.00 75.81 394 SER A C 1
ATOM 3076 O O . SER A 1 394 ? -0.826 22.099 -17.958 1.00 75.81 394 SER A O 1
ATOM 3078 N N . PHE A 1 395 ? 1.367 22.584 -17.862 1.00 78.75 395 PHE A N 1
ATOM 3079 C CA . PHE A 1 395 ? 1.271 23.526 -16.749 1.00 78.75 395 PHE A CA 1
ATOM 3080 C C . PHE A 1 395 ? 0.673 24.877 -17.168 1.00 78.75 395 PHE A C 1
ATOM 3082 O O . PHE A 1 395 ? -0.222 25.384 -16.497 1.00 78.75 395 PHE A O 1
ATOM 3089 N N . LEU A 1 396 ? 1.141 25.454 -18.279 1.00 82.25 396 LEU A N 1
ATOM 3090 C CA . LEU A 1 396 ? 0.688 26.763 -18.767 1.00 82.25 396 LEU A CA 1
ATOM 3091 C C . LEU A 1 396 ? -0.697 26.705 -19.428 1.00 82.25 396 LEU A C 1
ATOM 3093 O O . LEU A 1 396 ? -1.445 27.680 -19.373 1.00 82.25 396 LEU A O 1
ATOM 3097 N N . PHE A 1 397 ? -1.055 25.570 -20.036 1.00 80.19 397 PHE A N 1
ATOM 3098 C CA . PHE A 1 397 ? -2.294 25.398 -20.799 1.00 80.19 397 PHE A CA 1
ATOM 3099 C C . PHE A 1 397 ? -3.053 24.118 -20.400 1.00 80.19 397 PHE A C 1
ATOM 3101 O O . PHE A 1 397 ? -3.302 23.260 -21.248 1.00 80.19 397 PHE A O 1
ATOM 3108 N N . PRO A 1 398 ? -3.500 23.980 -19.138 1.00 64.69 398 PRO A N 1
ATOM 3109 C CA . PRO A 1 398 ? -4.109 22.745 -18.627 1.00 64.69 398 PRO A CA 1
ATOM 3110 C C . PRO A 1 398 ? -5.428 22.355 -19.320 1.00 64.69 398 PRO A C 1
ATOM 3112 O O . PRO A 1 398 ? -5.871 21.212 -19.215 1.00 64.69 398 PRO A O 1
ATOM 3115 N N . TYR A 1 399 ? -6.062 23.290 -20.034 1.00 65.94 399 TYR A N 1
ATOM 3116 C CA . TYR A 1 399 ? -7.309 23.071 -20.774 1.00 65.94 399 TYR A CA 1
ATOM 3117 C C . TYR A 1 399 ? -7.098 22.804 -22.274 1.00 65.94 399 TYR A C 1
ATOM 3119 O O . TYR A 1 399 ? -8.036 22.385 -22.954 1.00 65.94 399 TYR A O 1
ATOM 3127 N N . CYS A 1 400 ? -5.883 23.000 -22.796 1.00 63.06 400 CYS A N 1
ATOM 3128 C CA . CYS A 1 400 ? -5.541 22.677 -24.177 1.00 63.06 400 CYS A CA 1
ATOM 3129 C C . CYS A 1 400 ? -5.000 21.248 -24.230 1.00 63.06 400 CYS A C 1
ATOM 3131 O O . CYS A 1 400 ? -3.920 20.962 -23.716 1.00 63.06 400 CYS A O 1
ATOM 3133 N N . LYS A 1 401 ? -5.723 20.339 -24.892 1.00 55.50 401 LYS A N 1
ATOM 3134 C CA . LYS A 1 401 ? -5.228 18.988 -25.187 1.00 55.50 401 LYS A CA 1
ATOM 3135 C C . LYS A 1 401 ? -4.171 19.052 -26.294 1.00 55.50 401 LYS A C 1
ATOM 3137 O O . LYS A 1 401 ? -4.419 18.647 -27.423 1.00 55.50 401 LYS A O 1
ATOM 3142 N N . LEU A 1 402 ? -2.991 19.574 -25.974 1.00 58.91 402 LEU A N 1
ATOM 3143 C CA . LEU A 1 402 ? -1.796 19.478 -26.812 1.00 58.91 402 LEU A CA 1
ATOM 3144 C C . LEU A 1 402 ? -1.233 18.056 -26.675 1.00 58.91 402 LEU A C 1
ATOM 3146 O O . LEU A 1 402 ? -0.169 17.852 -26.104 1.00 58.91 402 LEU A O 1
ATOM 3150 N N . THR A 1 403 ? -1.983 17.060 -27.159 1.00 54.53 403 THR A N 1
ATOM 3151 C CA . THR A 1 403 ? -1.674 15.616 -27.040 1.00 54.53 403 THR A CA 1
ATOM 3152 C C . THR A 1 403 ? -0.353 15.213 -27.685 1.00 54.53 403 THR A C 1
ATOM 3154 O O . THR A 1 403 ? 0.159 14.125 -27.443 1.00 54.53 403 THR A O 1
ATOM 3157 N N . ASP A 1 404 ? 0.190 16.105 -28.500 1.00 59.72 404 ASP A N 1
ATOM 3158 C CA . ASP A 1 404 ? 1.246 15.834 -29.455 1.00 59.72 404 ASP A CA 1
ATOM 3159 C C . ASP A 1 404 ? 2.622 16.294 -28.962 1.00 59.72 404 ASP A C 1
ATOM 3161 O O . ASP A 1 404 ? 3.652 15.776 -29.400 1.00 59.72 404 ASP A O 1
ATOM 3165 N N . ILE A 1 405 ? 2.657 17.271 -28.050 1.00 64.12 405 ILE A N 1
ATOM 3166 C CA . ILE A 1 405 ? 3.902 17.872 -27.568 1.00 64.12 405 ILE A CA 1
ATOM 3167 C C . ILE A 1 405 ? 4.472 17.000 -26.450 1.00 64.12 405 ILE A C 1
ATOM 3169 O O . ILE A 1 405 ? 3.902 16.890 -25.367 1.00 64.12 405 ILE A O 1
ATOM 3173 N N . GLY A 1 406 ? 5.632 16.393 -26.708 1.00 67.62 406 GLY A N 1
ATOM 3174 C CA . GLY A 1 406 ? 6.313 15.529 -25.739 1.00 67.62 406 GLY A CA 1
ATOM 3175 C C . GLY A 1 406 ? 5.846 14.070 -25.741 1.00 67.62 406 GLY A C 1
ATOM 3176 O O . GLY A 1 406 ? 6.248 13.308 -24.849 1.00 67.62 406 GLY A O 1
ATOM 3177 N N . ASP A 1 407 ? 5.049 13.668 -26.740 1.00 79.31 407 ASP A N 1
ATOM 3178 C CA . ASP A 1 407 ? 4.763 12.260 -27.017 1.00 79.31 407 ASP A CA 1
ATOM 3179 C C . ASP A 1 407 ? 6.025 11.564 -27.540 1.00 79.31 407 ASP A C 1
ATOM 3181 O O . ASP A 1 407 ? 6.447 11.730 -28.688 1.00 79.31 407 ASP A O 1
ATOM 3185 N N . LEU A 1 408 ? 6.629 10.766 -26.662 1.00 84.12 408 LEU A N 1
ATOM 3186 C CA . LEU A 1 408 ? 7.833 10.005 -26.957 1.00 84.12 408 LEU A CA 1
ATOM 3187 C C . LEU A 1 408 ? 7.612 8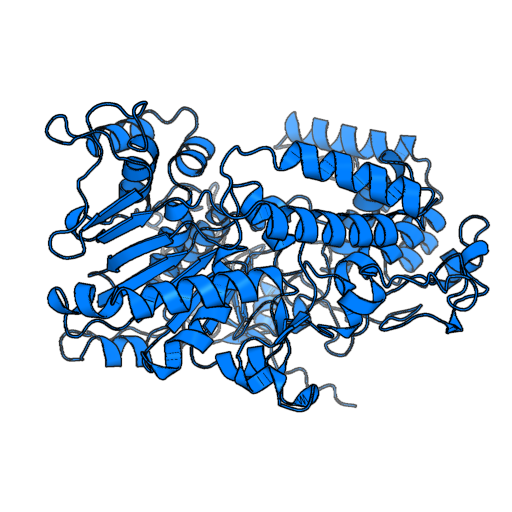.998 -28.094 1.00 84.12 408 LEU A C 1
ATOM 3189 O O . LEU A 1 408 ? 8.525 8.766 -28.884 1.00 84.12 408 LEU A O 1
ATOM 3193 N N . GLY A 1 409 ? 6.398 8.455 -28.229 1.00 84.12 409 GLY A N 1
ATOM 3194 C CA . GLY A 1 409 ? 6.067 7.459 -29.243 1.00 84.12 409 GLY A CA 1
ATOM 3195 C C . GLY A 1 409 ? 6.244 7.967 -30.674 1.00 84.12 409 GLY A C 1
ATOM 3196 O O . GLY A 1 409 ? 6.474 7.170 -31.579 1.00 84.12 409 GLY A O 1
ATOM 3197 N N . ARG A 1 410 ? 6.197 9.281 -30.912 1.00 85.81 410 ARG A N 1
ATOM 3198 C CA . ARG A 1 410 ? 6.418 9.861 -32.248 1.00 85.81 410 ARG A CA 1
ATOM 3199 C C . ARG A 1 410 ? 7.871 9.840 -32.691 1.00 85.81 410 ARG A C 1
ATOM 3201 O O . ARG A 1 410 ? 8.138 9.876 -33.886 1.00 85.81 410 ARG A O 1
ATOM 3208 N N . TYR A 1 411 ? 8.798 9.805 -31.741 1.00 87.38 411 TYR A N 1
ATOM 3209 C CA . TYR A 1 411 ? 10.224 9.784 -32.044 1.00 87.38 411 TYR A CA 1
ATOM 3210 C C . TYR A 1 411 ? 10.752 8.365 -32.270 1.00 87.38 411 TYR A C 1
ATOM 3212 O O . TYR A 1 411 ? 11.813 8.211 -32.862 1.00 87.38 411 TYR A O 1
ATOM 3220 N N . LEU A 1 412 ? 10.018 7.345 -31.820 1.00 91.44 412 LEU A N 1
ATOM 3221 C CA . LEU A 1 412 ? 10.430 5.945 -31.888 1.00 91.44 412 LEU A CA 1
ATOM 3222 C C . LEU A 1 412 ? 9.952 5.290 -33.194 1.00 91.44 412 LEU A C 1
ATOM 3224 O O . LEU A 1 412 ? 8.768 5.382 -33.546 1.00 91.44 412 LEU A O 1
ATOM 3228 N N . SER A 1 413 ? 10.859 4.595 -33.885 1.00 94.06 413 SER A N 1
ATOM 3229 C CA . SER A 1 413 ? 10.534 3.774 -35.058 1.00 94.06 413 SER A CA 1
ATOM 3230 C C . SER A 1 413 ? 9.640 2.586 -34.672 1.00 94.06 413 SER A C 1
ATOM 3232 O O . SER A 1 413 ? 9.546 2.214 -33.500 1.00 94.06 413 SER A O 1
ATOM 3234 N N . SER A 1 414 ? 8.952 1.981 -35.645 1.00 94.88 414 SER A N 1
ATOM 3235 C CA . SER A 1 414 ? 8.089 0.816 -35.389 1.00 94.88 414 SER A CA 1
ATOM 3236 C C . SER A 1 414 ? 8.866 -0.384 -34.837 1.00 94.88 414 SER A C 1
ATOM 3238 O O . SER A 1 414 ? 8.354 -1.085 -33.970 1.00 94.88 414 SER A O 1
ATOM 3240 N N . GLU A 1 415 ? 10.107 -0.580 -35.286 1.00 95.62 415 GLU A N 1
ATOM 3241 C CA . GLU A 1 415 ? 10.993 -1.631 -34.779 1.00 95.62 415 GLU A CA 1
ATOM 3242 C C . GLU A 1 415 ? 11.371 -1.387 -33.313 1.00 95.62 415 GLU A C 1
ATOM 3244 O O . GLU A 1 415 ? 11.175 -2.261 -32.471 1.00 95.62 415 GLU A O 1
ATOM 3249 N N . VAL A 1 416 ? 11.817 -0.171 -32.977 1.00 95.75 416 VAL A N 1
ATOM 3250 C CA . VAL A 1 416 ? 12.169 0.192 -31.596 1.00 95.75 416 VAL A CA 1
ATOM 3251 C C . VAL A 1 416 ? 10.958 0.058 -30.675 1.00 95.75 416 VAL A C 1
ATOM 3253 O O . VAL A 1 416 ? 11.079 -0.450 -29.565 1.00 95.75 416 VAL A O 1
ATOM 3256 N N . LYS A 1 417 ? 9.763 0.447 -31.134 1.00 95.88 417 LYS A N 1
ATOM 3257 C CA . LYS A 1 417 ? 8.518 0.242 -30.378 1.00 95.88 417 LYS A CA 1
ATOM 3258 C C . LYS A 1 417 ? 8.262 -1.232 -30.080 1.00 95.88 417 LYS A C 1
ATOM 3260 O O . LYS A 1 417 ? 7.902 -1.541 -28.949 1.00 95.88 417 LYS A O 1
ATOM 3265 N N . ALA A 1 418 ? 8.440 -2.118 -31.061 1.00 96.12 418 ALA A N 1
ATOM 3266 C CA . ALA A 1 418 ? 8.247 -3.553 -30.872 1.00 96.12 418 ALA A CA 1
ATOM 3267 C C . ALA A 1 418 ? 9.234 -4.114 -29.836 1.00 96.12 418 ALA A C 1
ATOM 3269 O O . ALA A 1 418 ? 8.798 -4.733 -28.868 1.00 96.12 418 ALA A O 1
ATOM 3270 N N . LYS A 1 419 ? 10.528 -3.785 -29.966 1.00 96.75 419 LYS A N 1
ATOM 3271 C CA . LYS A 1 419 ? 11.569 -4.185 -29.003 1.00 96.75 419 LYS A CA 1
ATOM 3272 C C . LYS A 1 419 ? 11.300 -3.659 -27.595 1.00 96.75 419 LYS A C 1
ATOM 3274 O O . LYS A 1 419 ? 11.479 -4.366 -26.614 1.00 96.75 419 LYS A O 1
ATOM 3279 N N . LEU A 1 420 ? 10.854 -2.410 -27.467 1.00 96.25 420 LEU A N 1
ATOM 3280 C CA . LEU A 1 420 ? 10.513 -1.837 -26.165 1.00 96.25 420 LEU A CA 1
ATOM 3281 C C . LEU A 1 420 ? 9.276 -2.495 -25.547 1.00 96.25 420 LEU A C 1
ATOM 3283 O O . LEU A 1 420 ? 9.190 -2.569 -24.326 1.00 96.25 420 LEU A O 1
ATOM 3287 N N . ILE A 1 421 ? 8.300 -2.930 -26.343 1.00 95.12 421 ILE A N 1
ATOM 3288 C CA . ILE A 1 421 ? 7.104 -3.607 -25.827 1.00 95.12 421 ILE A CA 1
ATOM 3289 C C . ILE A 1 421 ? 7.448 -5.012 -25.324 1.00 95.12 421 ILE A C 1
ATOM 3291 O O . ILE A 1 421 ? 6.941 -5.385 -24.265 1.00 95.12 421 ILE A O 1
ATOM 3295 N N . ASP A 1 422 ? 8.320 -5.735 -26.028 1.00 95.69 422 ASP A N 1
ATOM 3296 C CA . ASP A 1 422 ? 8.777 -7.083 -25.673 1.00 95.69 422 ASP A CA 1
ATOM 3297 C C . ASP A 1 422 ? 10.316 -7.145 -25.573 1.00 95.69 422 ASP A C 1
ATOM 3299 O O . ASP A 1 422 ? 10.988 -7.491 -26.547 1.00 95.69 422 ASP A O 1
ATOM 3303 N N . PRO A 1 423 ? 10.902 -6.742 -24.426 1.00 96.38 423 PRO A N 1
ATOM 3304 C CA . PRO A 1 423 ? 12.351 -6.661 -24.280 1.00 96.38 423 PRO A CA 1
ATOM 3305 C C . PRO A 1 423 ? 13.035 -8.032 -24.311 1.00 96.38 423 PRO A C 1
ATOM 3307 O O . PRO A 1 423 ? 12.726 -8.906 -23.496 1.00 96.38 423 PRO A O 1
ATOM 3310 N N . ASP A 1 424 ? 14.047 -8.160 -25.168 1.00 96.25 424 ASP A N 1
ATOM 3311 C CA . ASP A 1 424 ? 14.989 -9.279 -25.201 1.00 96.25 424 ASP A CA 1
ATOM 3312 C C . ASP A 1 424 ? 16.404 -8.773 -24.887 1.00 96.25 424 ASP A C 1
ATOM 3314 O O . ASP A 1 424 ? 16.968 -7.930 -25.590 1.00 96.25 424 ASP A O 1
ATOM 3318 N N . LEU A 1 425 ? 16.998 -9.274 -23.803 1.00 95.50 425 LEU A N 1
ATOM 3319 C CA . LEU A 1 425 ? 18.332 -8.864 -23.368 1.00 95.50 425 LEU A CA 1
ATOM 3320 C C . LEU A 1 425 ? 19.436 -9.287 -24.344 1.00 95.50 425 LEU A C 1
ATOM 3322 O O . LEU A 1 425 ? 20.545 -8.761 -24.239 1.00 95.50 425 LEU A O 1
ATOM 3326 N N . ASP A 1 426 ? 19.166 -10.144 -25.330 1.00 94.44 426 ASP A N 1
ATOM 3327 C CA . ASP A 1 426 ? 20.101 -10.394 -26.429 1.00 94.44 426 ASP A CA 1
ATOM 3328 C C . ASP A 1 426 ? 20.424 -9.134 -27.246 1.00 94.44 426 ASP A C 1
ATOM 3330 O O . ASP A 1 426 ? 21.565 -9.000 -27.700 1.00 94.44 426 ASP A O 1
ATOM 3334 N N . ASP A 1 427 ? 19.512 -8.157 -27.329 1.00 94.81 427 ASP A N 1
ATOM 3335 C CA . ASP A 1 427 ? 19.821 -6.825 -27.869 1.00 94.81 427 ASP A CA 1
ATOM 3336 C C . ASP A 1 427 ? 20.938 -6.144 -27.055 1.00 94.81 427 ASP A C 1
ATOM 3338 O O . ASP A 1 427 ? 21.880 -5.578 -27.613 1.00 94.81 427 ASP A O 1
ATOM 3342 N N . VAL A 1 428 ? 20.870 -6.234 -25.721 1.00 93.25 428 VAL A N 1
ATOM 3343 C CA . VAL A 1 428 ? 21.882 -5.663 -24.818 1.00 93.25 428 VAL A CA 1
ATOM 3344 C C . VAL A 1 428 ? 23.203 -6.398 -24.991 1.00 93.25 428 VAL A C 1
ATOM 3346 O O . VAL A 1 428 ? 24.235 -5.763 -25.199 1.00 93.25 428 VAL A O 1
ATOM 3349 N N . TYR A 1 429 ? 23.187 -7.728 -24.962 1.00 92.62 429 TYR A N 1
ATOM 3350 C CA . TYR A 1 429 ? 24.396 -8.550 -25.031 1.00 92.62 429 TYR A CA 1
ATOM 3351 C C . TYR A 1 429 ? 25.157 -8.439 -26.351 1.00 92.62 429 TYR A C 1
ATOM 3353 O O . TYR A 1 429 ? 26.369 -8.646 -26.376 1.00 92.62 429 TYR A O 1
ATOM 3361 N N . ASN A 1 430 ? 24.462 -8.144 -27.447 1.00 92.75 430 ASN A N 1
ATOM 3362 C CA . ASN A 1 430 ? 25.081 -7.947 -28.755 1.00 92.75 430 ASN A CA 1
ATOM 3363 C C . ASN A 1 430 ? 25.442 -6.478 -29.029 1.00 92.75 430 ASN A C 1
ATOM 3365 O O . ASN A 1 430 ? 26.059 -6.184 -30.053 1.00 92.75 430 ASN A O 1
ATOM 3369 N N . SER A 1 431 ? 25.103 -5.562 -28.117 1.00 90.44 431 SER A N 1
ATOM 3370 C CA . SER A 1 431 ? 25.503 -4.160 -28.209 1.00 90.44 431 SER A CA 1
ATOM 3371 C C . SER A 1 431 ? 26.957 -3.945 -27.759 1.00 90.44 431 SER A C 1
ATOM 3373 O O . SER A 1 431 ? 27.458 -4.685 -26.907 1.00 90.44 431 SER A O 1
ATOM 3375 N N . PRO A 1 432 ? 27.633 -2.884 -28.242 1.00 86.00 432 PRO A N 1
ATOM 3376 C CA . PRO A 1 432 ? 28.969 -2.523 -27.763 1.00 86.00 432 PRO A CA 1
ATOM 3377 C C . PRO A 1 432 ? 29.037 -2.290 -26.246 1.00 86.00 432 PRO A C 1
ATOM 3379 O O . PRO A 1 432 ? 30.053 -2.587 -25.627 1.00 86.00 432 PRO A O 1
ATOM 3382 N N . ILE A 1 433 ? 27.953 -1.785 -25.645 1.00 79.94 433 ILE A N 1
ATOM 3383 C CA . ILE A 1 433 ? 27.876 -1.456 -24.212 1.00 79.94 433 ILE A CA 1
ATOM 3384 C C . ILE A 1 433 ? 27.692 -2.724 -23.366 1.00 79.94 433 ILE A C 1
ATOM 3386 O O . ILE A 1 433 ? 28.293 -2.852 -22.304 1.00 79.94 433 ILE A O 1
ATOM 3390 N N . GLY A 1 434 ? 26.874 -3.673 -23.828 1.00 80.94 434 GLY A N 1
ATOM 3391 C CA . GLY A 1 434 ? 26.559 -4.902 -23.091 1.00 80.94 434 GLY A CA 1
ATOM 3392 C C . GLY A 1 434 ? 27.467 -6.094 -23.400 1.00 80.94 434 GLY A C 1
ATOM 3393 O O . GLY A 1 434 ? 27.274 -7.160 -22.814 1.00 80.94 434 GLY A O 1
ATOM 3394 N N . GLY A 1 435 ? 28.466 -5.934 -24.276 1.00 82.06 435 GLY A N 1
ATOM 3395 C CA . GLY A 1 435 ? 29.396 -7.004 -24.651 1.00 82.06 435 GLY A CA 1
ATOM 3396 C C . GLY A 1 435 ? 30.114 -7.642 -23.456 1.00 82.06 435 GLY A C 1
ATOM 3397 O O . GLY A 1 435 ? 30.267 -8.859 -23.419 1.00 82.06 435 GLY A O 1
ATOM 3398 N N . CYS A 1 436 ? 30.454 -6.859 -22.425 1.00 82.12 436 CYS A N 1
ATOM 3399 C CA . CYS A 1 436 ? 31.078 -7.365 -21.194 1.00 82.12 436 CYS A CA 1
ATOM 3400 C C . CYS A 1 436 ? 30.169 -8.288 -20.363 1.00 82.12 436 CYS A C 1
ATOM 3402 O O . CYS A 1 436 ? 30.653 -9.042 -19.525 1.00 82.12 436 CYS A O 1
ATOM 3404 N N . LEU A 1 437 ? 28.853 -8.248 -20.586 1.00 86.50 437 LEU A N 1
ATOM 3405 C CA . LEU A 1 437 ? 27.886 -9.084 -19.877 1.00 86.50 437 LEU A CA 1
ATOM 3406 C C . LEU A 1 437 ? 27.693 -10.441 -20.580 1.00 86.50 437 LEU A C 1
ATOM 3408 O O . LEU A 1 437 ? 27.221 -11.400 -19.964 1.00 86.50 437 LEU A O 1
ATOM 3412 N N . LYS A 1 438 ? 28.047 -10.541 -21.868 1.00 86.50 438 LYS A N 1
ATOM 3413 C CA . LYS A 1 438 ? 27.715 -11.674 -22.746 1.00 86.50 438 LYS A CA 1
ATOM 3414 C C . LYS A 1 438 ? 28.317 -13.002 -22.282 1.00 86.50 438 LYS A C 1
ATOM 3416 O O . LYS A 1 438 ? 27.638 -14.025 -22.347 1.00 86.50 438 LYS A O 1
ATOM 3421 N N . ASP A 1 439 ? 29.544 -12.984 -21.775 1.00 85.44 439 ASP A N 1
ATOM 3422 C CA . ASP A 1 439 ? 30.268 -14.208 -21.410 1.00 85.44 439 ASP A CA 1
ATOM 3423 C C . ASP A 1 439 ? 29.683 -14.895 -20.165 1.00 85.44 439 ASP A C 1
ATOM 3425 O O . ASP A 1 439 ? 29.796 -16.108 -20.002 1.00 85.44 439 ASP A O 1
ATOM 3429 N N . ASN A 1 440 ? 28.972 -14.142 -19.319 1.00 85.94 440 ASN A N 1
ATOM 3430 C CA . ASN A 1 440 ? 28.445 -14.627 -18.041 1.00 85.94 440 ASN A CA 1
ATOM 3431 C C . ASN A 1 440 ? 26.932 -14.912 -18.073 1.00 85.94 440 ASN A C 1
ATOM 3433 O O . ASN A 1 440 ? 26.303 -15.016 -17.018 1.00 85.94 440 ASN A O 1
ATOM 3437 N N . LYS A 1 441 ? 26.312 -15.049 -19.257 1.00 86.50 441 LYS A N 1
ATOM 3438 C CA . LYS A 1 441 ? 24.867 -15.353 -19.382 1.00 86.50 441 LYS A CA 1
ATOM 3439 C C . LYS A 1 441 ? 24.450 -16.607 -18.613 1.00 86.50 441 LYS A C 1
ATOM 3441 O O . LYS A 1 441 ? 23.418 -16.609 -17.949 1.00 86.50 441 LYS A O 1
ATOM 3446 N N . ALA A 1 442 ? 25.272 -17.656 -18.665 1.00 84.19 442 ALA A N 1
ATOM 3447 C CA . ALA A 1 442 ? 24.998 -18.923 -17.988 1.00 84.19 442 ALA A CA 1
ATOM 3448 C C . ALA A 1 442 ? 25.020 -18.812 -16.450 1.00 84.19 442 ALA A C 1
ATOM 3450 O O . ALA A 1 442 ? 24.569 -19.722 -15.761 1.00 84.19 442 ALA A O 1
ATOM 3451 N N . GLU A 1 443 ? 25.533 -17.707 -15.899 1.00 84.94 443 GLU A N 1
ATOM 3452 C CA . GLU A 1 443 ? 25.597 -17.479 -14.457 1.00 84.94 443 GLU A CA 1
ATOM 3453 C C . GLU A 1 443 ? 24.346 -16.757 -13.912 1.00 84.94 443 GLU A C 1
ATOM 3455 O O . GLU A 1 443 ? 24.224 -16.584 -12.701 1.00 84.94 443 GLU A O 1
ATOM 3460 N N . VAL A 1 444 ? 23.382 -16.335 -14.738 1.00 87.25 444 VAL A N 1
ATOM 3461 C CA . VAL A 1 444 ? 22.179 -15.632 -14.250 1.00 87.25 444 VAL A CA 1
ATOM 3462 C C . VAL A 1 444 ? 21.373 -16.524 -13.291 1.00 87.25 444 VAL A C 1
ATOM 3464 O O . VAL A 1 444 ? 20.993 -17.642 -13.620 1.00 87.25 444 VAL A O 1
ATOM 3467 N N . ILE A 1 445 ? 21.101 -16.020 -12.081 1.00 85.19 445 ILE A N 1
ATOM 3468 C CA . ILE A 1 445 ? 20.247 -16.683 -11.078 1.00 85.19 445 ILE A CA 1
ATOM 3469 C C . ILE A 1 445 ? 18.879 -15.999 -11.066 1.00 85.19 445 ILE A C 1
ATOM 3471 O O . ILE A 1 445 ? 18.816 -14.779 -11.160 1.00 85.19 445 ILE A O 1
ATOM 3475 N N . ALA A 1 446 ? 17.794 -16.754 -10.877 1.00 84.31 446 ALA A N 1
ATOM 3476 C CA . ALA A 1 446 ? 16.461 -16.201 -10.596 1.00 84.31 446 ALA A CA 1
ATOM 3477 C C . ALA A 1 446 ? 15.995 -15.101 -11.584 1.00 84.31 446 ALA A C 1
ATOM 3479 O O . ALA A 1 446 ? 15.478 -14.066 -11.173 1.00 84.31 446 ALA A O 1
ATOM 3480 N N . GLY A 1 447 ? 16.183 -15.322 -12.888 1.00 90.19 447 GLY A N 1
ATOM 3481 C CA . GLY A 1 447 ? 15.750 -14.405 -13.945 1.00 90.19 447 GLY A CA 1
ATOM 3482 C C . GLY A 1 447 ? 15.941 -15.002 -15.337 1.00 90.19 447 GLY A C 1
ATOM 3483 O O . GLY A 1 447 ? 16.468 -16.109 -15.464 1.00 90.19 447 GLY A O 1
ATOM 3484 N N . LEU A 1 448 ? 15.481 -14.287 -16.362 1.00 93.06 448 LEU A N 1
ATOM 3485 C CA . LEU A 1 448 ? 15.541 -14.694 -17.770 1.00 93.06 448 LEU A CA 1
ATOM 3486 C C . LEU A 1 448 ? 16.077 -13.554 -18.651 1.00 93.06 448 LEU A C 1
ATOM 3488 O O . LEU A 1 448 ? 16.030 -12.386 -18.259 1.00 93.06 448 LEU A O 1
ATOM 3492 N N . SER A 1 449 ? 16.565 -13.893 -19.848 1.00 93.50 449 SER A N 1
ATOM 3493 C CA . SER A 1 449 ? 16.946 -12.912 -20.877 1.00 93.50 449 SER A CA 1
ATOM 3494 C C . SER A 1 449 ? 15.751 -12.386 -21.673 1.00 93.50 449 SER A C 1
ATOM 3496 O O . SER A 1 449 ? 15.793 -11.260 -22.149 1.00 93.50 449 SER A O 1
ATOM 3498 N N . HIS A 1 450 ? 14.675 -13.163 -21.769 1.00 95.12 450 HIS A N 1
ATOM 3499 C CA . HIS A 1 450 ? 13.418 -12.787 -22.413 1.00 95.12 450 HIS A CA 1
ATOM 3500 C C . HIS A 1 450 ? 12.246 -13.268 -21.554 1.00 95.12 450 HIS A C 1
ATOM 3502 O O . HIS A 1 450 ? 12.331 -14.321 -20.914 1.00 95.12 450 HIS A O 1
ATOM 3508 N N . VAL A 1 451 ? 11.179 -12.468 -21.479 1.00 93.44 451 VAL A N 1
ATOM 3509 C CA . VAL A 1 451 ? 9.986 -12.779 -20.680 1.00 93.44 451 VAL A CA 1
ATOM 3510 C C . VAL A 1 451 ? 8.736 -12.403 -21.464 1.00 93.44 451 VAL A C 1
ATOM 3512 O O . VAL A 1 451 ? 8.344 -11.234 -21.480 1.00 93.44 451 VAL A O 1
ATOM 3515 N N . ASP A 1 452 ? 8.054 -13.413 -22.001 1.00 92.31 452 ASP A N 1
ATOM 3516 C CA . ASP A 1 452 ? 6.714 -13.273 -22.572 1.00 92.31 452 ASP A CA 1
ATOM 3517 C C . ASP A 1 452 ? 5.686 -12.991 -21.462 1.00 92.31 452 ASP A C 1
ATOM 3519 O O . ASP A 1 452 ? 5.083 -13.891 -20.873 1.00 92.31 452 ASP A O 1
ATOM 3523 N N . ARG A 1 453 ? 5.538 -11.705 -21.124 1.00 92.75 453 ARG A N 1
ATOM 3524 C CA . ARG A 1 453 ? 4.709 -11.260 -19.996 1.00 92.75 453 ARG A CA 1
ATOM 3525 C C . ARG A 1 453 ? 3.337 -10.749 -20.395 1.00 92.75 453 ARG A C 1
ATOM 3527 O O . ARG A 1 453 ? 2.457 -10.714 -19.547 1.00 92.75 453 ARG A O 1
ATOM 3534 N N . LEU A 1 454 ? 3.143 -10.286 -21.626 1.00 93.50 454 LEU A N 1
ATOM 3535 C CA . LEU A 1 454 ? 1.953 -9.512 -21.981 1.00 93.50 454 LEU A CA 1
ATOM 3536 C C . LEU A 1 454 ? 0.798 -10.403 -22.421 1.00 93.50 454 LEU A C 1
ATOM 3538 O O . LEU A 1 454 ? 0.973 -11.356 -23.179 1.00 93.50 454 LEU A O 1
ATOM 3542 N N . LEU A 1 455 ? -0.413 -10.030 -22.011 1.00 91.44 455 LEU A N 1
ATOM 3543 C CA . LEU A 1 455 ? -1.619 -10.542 -22.654 1.00 91.44 455 LEU A CA 1
ATOM 3544 C C . LEU A 1 455 ? -1.716 -10.011 -24.099 1.00 91.44 455 LEU A C 1
ATOM 3546 O O . LEU A 1 455 ? -1.311 -8.869 -24.366 1.00 91.44 455 LEU A O 1
ATOM 3550 N N . PRO A 1 456 ? -2.249 -10.809 -25.042 1.00 87.56 456 PRO A N 1
ATOM 3551 C CA . PRO A 1 456 ? -2.279 -10.441 -26.456 1.00 87.56 456 PRO A CA 1
ATOM 3552 C C . PRO A 1 456 ? -3.186 -9.231 -26.739 1.00 87.56 456 PRO A C 1
ATOM 3554 O O . PRO A 1 456 ? -2.801 -8.355 -27.513 1.00 87.56 456 PRO A O 1
ATOM 3557 N N . THR A 1 457 ? -4.350 -9.136 -26.087 1.00 86.50 457 THR A N 1
ATOM 3558 C CA . THR A 1 457 ? -5.339 -8.056 -26.270 1.00 86.50 457 THR A CA 1
ATOM 3559 C C . THR A 1 457 ? -5.941 -7.596 -24.938 1.00 86.50 457 THR A C 1
ATOM 3561 O O . THR A 1 457 ? -5.614 -8.132 -23.881 1.00 86.50 457 THR A O 1
ATOM 3564 N N . ASP A 1 458 ? -6.779 -6.551 -24.995 1.00 86.06 458 ASP A N 1
ATOM 3565 C CA . ASP A 1 458 ? -7.647 -6.081 -23.898 1.00 86.06 458 ASP A CA 1
ATOM 3566 C C . ASP A 1 458 ? -6.924 -5.760 -22.585 1.00 86.06 458 ASP A C 1
ATOM 3568 O O . ASP A 1 458 ? -7.465 -5.882 -21.484 1.00 86.06 458 ASP A O 1
ATOM 3572 N N . ARG A 1 459 ? -5.674 -5.307 -22.710 1.00 91.50 459 ARG A N 1
ATOM 3573 C CA . ARG A 1 459 ? -4.838 -4.965 -21.566 1.00 91.50 459 ARG A CA 1
ATOM 3574 C C . ARG A 1 459 ? -5.365 -3.732 -20.839 1.00 91.50 459 ARG A C 1
ATOM 3576 O O . ARG A 1 459 ? -5.761 -2.741 -21.451 1.00 91.50 459 ARG A O 1
ATOM 3583 N N . SER A 1 460 ? -5.292 -3.778 -19.517 1.00 91.94 460 SER A N 1
ATOM 3584 C CA . SER A 1 460 ? -5.532 -2.649 -18.621 1.00 91.94 460 SER A CA 1
ATOM 3585 C C . SER A 1 460 ? -4.612 -2.741 -17.406 1.00 91.94 460 SER A C 1
ATOM 3587 O O . SER A 1 460 ? -4.032 -3.790 -17.146 1.00 91.94 460 SER A O 1
ATOM 3589 N N . ILE A 1 461 ? -4.503 -1.682 -16.599 1.00 91.00 461 ILE A N 1
ATOM 3590 C CA . ILE A 1 461 ? -3.726 -1.751 -15.345 1.00 91.00 461 ILE A CA 1
ATOM 3591 C C . ILE A 1 461 ? -4.227 -2.849 -14.382 1.00 91.00 461 ILE A C 1
ATOM 3593 O O . ILE A 1 461 ? -3.452 -3.348 -13.573 1.00 91.00 461 ILE A O 1
ATOM 3597 N N . MET A 1 462 ? -5.500 -3.243 -14.497 1.00 90.38 462 MET A N 1
ATOM 3598 C CA . MET A 1 462 ? -6.105 -4.346 -13.745 1.00 90.38 462 MET A CA 1
ATOM 3599 C C . MET A 1 462 ? -5.666 -5.719 -14.267 1.00 90.38 462 MET A C 1
ATOM 3601 O O . MET A 1 462 ? -5.472 -6.634 -13.473 1.00 90.38 462 MET A O 1
ATOM 3605 N N . ASN A 1 463 ? -5.512 -5.861 -15.584 1.00 90.00 463 ASN A N 1
ATOM 3606 C CA . ASN A 1 463 ? -5.203 -7.127 -16.236 1.00 90.00 463 ASN A CA 1
ATOM 3607 C C . ASN A 1 463 ? -4.407 -6.878 -17.526 1.00 90.00 463 ASN A C 1
ATOM 3609 O O . ASN A 1 463 ? -4.970 -6.530 -18.563 1.00 90.00 463 ASN A O 1
ATOM 3613 N N . TRP A 1 464 ? -3.082 -6.991 -17.457 1.00 91.69 464 TRP A N 1
ATOM 3614 C CA . TRP A 1 464 ? -2.187 -6.780 -18.606 1.00 91.69 464 TRP A CA 1
ATOM 3615 C C . TRP A 1 464 ? -1.133 -7.875 -18.768 1.00 91.69 464 TRP A C 1
ATOM 3617 O O . TRP A 1 464 ? -0.488 -7.947 -19.819 1.00 91.69 464 TRP A O 1
ATOM 3627 N N . LYS A 1 465 ? -0.945 -8.702 -17.735 1.00 90.94 465 LYS A N 1
ATOM 3628 C CA . LYS A 1 465 ? 0.175 -9.628 -17.609 1.00 90.94 465 LYS A CA 1
ATOM 3629 C C . LYS A 1 465 ? -0.313 -11.068 -17.492 1.00 90.94 465 LYS A C 1
ATOM 3631 O O . LYS A 1 465 ? -1.275 -11.329 -16.778 1.00 90.94 465 LYS A O 1
ATOM 3636 N N . LYS A 1 466 ? 0.394 -11.984 -18.147 1.00 89.62 466 LYS A N 1
ATOM 3637 C CA . LYS A 1 466 ? 0.235 -13.433 -18.012 1.00 89.62 466 LYS A CA 1
ATOM 3638 C C . LYS A 1 466 ? 0.563 -13.881 -16.575 1.00 89.62 466 LYS A C 1
ATOM 3640 O O . LYS A 1 466 ? 1.602 -13.459 -16.053 1.00 89.62 466 LYS A O 1
ATOM 3645 N N . PRO A 1 467 ? -0.272 -14.715 -15.927 1.00 81.81 467 PRO A N 1
ATOM 3646 C CA . PRO A 1 467 ? -0.008 -15.228 -14.576 1.00 81.81 467 PRO A CA 1
ATOM 3647 C C . PRO A 1 467 ? 1.310 -16.009 -14.456 1.00 81.81 467 PRO A C 1
ATOM 3649 O O . PRO A 1 467 ? 1.951 -16.012 -13.404 1.00 81.81 467 PRO A O 1
ATOM 3652 N N . GLU A 1 468 ? 1.749 -16.640 -15.547 1.00 82.12 468 GLU A N 1
ATOM 3653 C CA . GLU A 1 468 ? 2.952 -17.474 -15.617 1.00 82.12 468 GLU A CA 1
ATOM 3654 C C . GLU A 1 468 ? 4.245 -16.641 -15.618 1.00 82.12 468 GLU A C 1
ATOM 3656 O O . GLU A 1 468 ? 5.327 -17.165 -15.339 1.00 82.12 468 GLU A O 1
ATOM 3661 N N . ALA A 1 469 ? 4.149 -15.331 -15.880 1.00 85.50 469 ALA A N 1
ATOM 3662 C CA . ALA A 1 469 ? 5.274 -14.398 -15.922 1.00 85.50 469 ALA A CA 1
ATOM 3663 C C . ALA A 1 469 ? 5.769 -14.024 -14.508 1.00 85.50 469 ALA A C 1
ATOM 3665 O O . ALA A 1 469 ? 5.755 -12.861 -14.092 1.00 85.50 469 ALA A O 1
ATOM 3666 N N . ARG A 1 470 ? 6.190 -15.042 -13.745 1.00 84.06 470 ARG A N 1
ATOM 3667 C CA . ARG A 1 470 ? 6.755 -14.905 -12.393 1.00 84.06 470 ARG A CA 1
ATOM 3668 C C . ARG A 1 470 ? 8.248 -14.594 -12.407 1.00 84.06 470 ARG A C 1
ATOM 3670 O O . ARG A 1 470 ? 8.725 -13.801 -11.601 1.00 84.06 470 ARG A O 1
ATOM 3677 N N . LYS A 1 471 ? 8.991 -15.202 -13.337 1.00 89.06 471 LYS A N 1
ATOM 3678 C CA . LYS A 1 471 ? 10.412 -14.895 -13.551 1.00 89.06 471 LYS A CA 1
ATOM 3679 C C . LYS A 1 471 ? 10.535 -13.612 -14.361 1.00 89.06 471 LYS A C 1
ATOM 3681 O O . LYS A 1 471 ? 9.856 -13.449 -15.369 1.00 89.06 471 LYS A O 1
ATOM 3686 N N . LEU A 1 472 ? 11.416 -12.724 -13.919 1.00 93.50 472 LEU A N 1
ATOM 3687 C CA . LEU A 1 472 ? 11.585 -11.401 -14.507 1.00 93.50 472 LEU A CA 1
ATOM 3688 C C . LEU A 1 472 ? 12.904 -11.284 -15.276 1.00 93.50 472 LEU A C 1
ATOM 3690 O O . LEU A 1 472 ? 13.750 -12.184 -15.224 1.00 93.50 472 LEU A O 1
ATOM 3694 N N . LEU A 1 473 ? 13.067 -10.178 -16.005 1.00 94.81 473 LEU A N 1
ATOM 3695 C CA . LEU A 1 473 ? 14.284 -9.927 -16.767 1.00 94.81 473 LEU A CA 1
ATOM 3696 C C . LEU A 1 473 ? 15.458 -9.718 -15.820 1.00 94.81 473 LEU A C 1
ATOM 3698 O O . LEU A 1 473 ? 15.337 -9.031 -14.805 1.00 94.81 473 LEU A O 1
ATOM 3702 N N . ARG A 1 474 ? 16.611 -10.287 -16.169 1.00 93.19 474 ARG A N 1
ATOM 3703 C CA . ARG A 1 474 ? 17.824 -10.100 -15.381 1.00 93.19 474 ARG A CA 1
ATOM 3704 C C . ARG A 1 474 ? 19.075 -10.102 -16.244 1.00 93.19 474 ARG A C 1
ATOM 3706 O O . ARG A 1 474 ? 19.327 -11.047 -16.983 1.00 93.19 474 ARG A O 1
ATOM 3713 N N . LEU A 1 475 ? 19.882 -9.055 -16.087 1.00 90.56 475 LEU A N 1
ATOM 3714 C CA . LEU A 1 475 ? 21.198 -8.961 -16.712 1.00 90.56 475 LEU A CA 1
ATOM 3715 C C . LEU A 1 475 ? 22.192 -9.913 -16.033 1.00 90.56 475 LEU A C 1
ATOM 3717 O O . LEU A 1 475 ? 22.137 -10.145 -14.823 1.00 90.56 475 LEU A O 1
ATOM 3721 N N . SER A 1 476 ? 23.135 -10.430 -16.815 1.00 88.50 476 SER A N 1
ATOM 3722 C CA . SER A 1 476 ? 24.314 -11.119 -16.284 1.00 88.50 476 SER A CA 1
ATOM 3723 C C . SER A 1 476 ? 25.291 -10.108 -15.691 1.00 88.50 476 SER A C 1
ATOM 3725 O O . SER A 1 476 ? 25.188 -8.904 -15.925 1.00 88.50 476 SER A O 1
ATOM 3727 N N . ARG A 1 477 ? 26.239 -10.602 -14.894 1.00 81.94 477 ARG A N 1
ATOM 3728 C CA . ARG A 1 477 ? 27.281 -9.769 -14.288 1.00 81.94 477 ARG A CA 1
ATOM 3729 C C . ARG A 1 477 ? 28.428 -9.536 -15.285 1.00 81.94 477 ARG A C 1
ATOM 3731 O O . ARG A 1 477 ? 28.718 -10.430 -16.080 1.00 81.94 477 ARG A O 1
ATOM 3738 N N . PRO A 1 478 ? 29.120 -8.387 -15.229 1.00 76.94 478 PRO A N 1
ATOM 3739 C CA . PRO A 1 478 ? 30.293 -8.126 -16.067 1.00 76.94 478 PRO A CA 1
ATOM 3740 C C . PRO A 1 478 ? 31.506 -8.984 -15.680 1.00 76.94 478 PRO A C 1
ATOM 3742 O O . PRO A 1 478 ? 32.370 -9.254 -16.507 1.00 76.94 478 PRO A O 1
ATOM 3745 N N . ILE A 1 479 ? 31.580 -9.433 -14.424 1.00 73.88 479 ILE A N 1
ATOM 3746 C CA . ILE A 1 479 ? 32.677 -10.260 -13.910 1.00 73.88 479 ILE A CA 1
ATOM 3747 C C . ILE A 1 479 ? 32.119 -11.626 -13.501 1.00 73.88 479 ILE A C 1
ATOM 3749 O O . ILE A 1 479 ? 31.115 -11.690 -12.789 1.00 73.88 479 ILE A O 1
ATOM 3753 N N . SER A 1 480 ? 32.787 -12.705 -13.929 1.00 72.88 480 SER A N 1
ATOM 3754 C CA . SER A 1 480 ? 32.408 -14.077 -13.563 1.00 72.88 480 SER A CA 1
ATOM 3755 C C . SER A 1 480 ? 32.493 -14.288 -12.054 1.00 72.88 480 SER A C 1
ATOM 3757 O O . SER A 1 480 ? 33.458 -13.889 -11.389 1.00 72.88 480 SER A O 1
ATOM 3759 N N . ARG A 1 481 ? 31.521 -15.026 -11.513 1.00 67.50 481 ARG A N 1
ATOM 3760 C CA . ARG A 1 481 ? 31.497 -15.436 -10.104 1.00 67.50 481 ARG A CA 1
ATOM 3761 C C . ARG A 1 481 ? 32.736 -16.213 -9.675 1.00 67.50 481 ARG A C 1
ATOM 3763 O O . ARG A 1 481 ? 33.120 -16.121 -8.514 1.00 67.50 481 ARG A O 1
ATOM 3770 N N . ARG A 1 482 ? 33.373 -16.952 -10.591 1.00 65.38 482 ARG A N 1
ATOM 3771 C CA . ARG A 1 482 ? 34.593 -17.728 -10.301 1.00 65.38 482 ARG A CA 1
ATOM 3772 C C . ARG A 1 482 ? 35.789 -16.839 -9.957 1.00 65.38 482 ARG A C 1
ATOM 3774 O O . ARG A 1 482 ? 36.700 -17.295 -9.281 1.00 65.38 482 ARG A O 1
ATOM 3781 N N . VAL A 1 483 ? 35.782 -15.592 -10.429 1.00 63.81 483 VAL A N 1
ATOM 3782 C CA . VAL A 1 483 ? 36.848 -14.605 -10.200 1.00 63.81 483 VAL A CA 1
ATOM 3783 C C . VAL A 1 483 ? 36.543 -13.742 -8.969 1.00 63.81 483 VAL A C 1
ATOM 3785 O O . VAL A 1 483 ? 37.455 -13.324 -8.264 1.00 63.81 483 VAL A O 1
ATOM 3788 N N . CYS A 1 484 ? 35.261 -13.509 -8.669 1.00 59.66 484 CYS A N 1
ATOM 3789 C CA . CYS A 1 484 ? 34.792 -12.702 -7.535 1.00 59.66 484 CYS A CA 1
ATOM 3790 C C . CYS A 1 484 ? 34.715 -13.450 -6.189 1.00 59.66 484 CYS A C 1
ATOM 3792 O O . CYS A 1 484 ? 33.942 -13.040 -5.321 1.00 59.66 484 CYS A O 1
ATOM 3794 N N . SER A 1 485 ? 35.487 -14.520 -5.984 1.00 52.56 485 SER A N 1
ATOM 3795 C CA . SER A 1 485 ? 35.605 -15.201 -4.688 1.00 52.56 485 SER A CA 1
ATOM 3796 C C . SER A 1 485 ? 36.312 -14.302 -3.659 1.00 52.56 485 SER A C 1
ATOM 3798 O O . SER A 1 485 ? 37.492 -14.481 -3.367 1.00 52.56 485 SER A O 1
ATOM 3800 N N . GLU A 1 486 ? 35.608 -13.289 -3.147 1.00 53.72 486 GLU A N 1
ATOM 3801 C CA . GLU A 1 486 ? 36.050 -12.491 -2.001 1.00 53.72 486 GLU A CA 1
ATOM 3802 C C . GLU A 1 486 ? 35.842 -13.300 -0.699 1.00 53.72 486 GLU A C 1
ATOM 3804 O O . GLU A 1 486 ? 34.776 -13.897 -0.538 1.00 53.72 486 GLU A O 1
ATOM 3809 N N . PRO A 1 487 ? 36.813 -13.340 0.239 1.00 50.56 487 PRO A N 1
ATOM 3810 C CA . PRO A 1 487 ? 36.796 -14.293 1.359 1.00 50.56 487 PRO A CA 1
ATOM 3811 C C . PRO A 1 487 ? 35.948 -13.887 2.580 1.00 50.56 487 PRO A C 1
ATOM 3813 O O . PRO A 1 487 ? 35.897 -14.643 3.544 1.00 50.56 487 PRO A O 1
ATOM 3816 N N . GLU A 1 488 ? 35.280 -12.732 2.582 1.00 54.69 488 GLU A N 1
ATOM 3817 C CA . GLU A 1 488 ? 34.445 -12.275 3.706 1.00 54.69 488 GLU A CA 1
ATOM 3818 C C . GLU A 1 488 ? 33.081 -11.822 3.196 1.00 54.69 488 GLU A C 1
ATOM 3820 O O . GLU A 1 488 ? 32.923 -10.712 2.701 1.00 54.69 488 GLU A O 1
ATOM 3825 N N . ASP A 1 489 ? 32.120 -12.734 3.284 1.00 56.94 489 ASP A N 1
ATOM 3826 C CA . ASP A 1 489 ? 30.881 -12.805 2.517 1.00 56.94 489 ASP A CA 1
ATOM 3827 C C . ASP A 1 489 ? 29.979 -11.544 2.608 1.00 56.94 489 ASP A C 1
ATOM 3829 O O . ASP A 1 489 ? 29.085 -11.471 3.462 1.00 56.94 489 ASP A O 1
ATOM 3833 N N . PRO A 1 490 ? 30.144 -10.532 1.726 1.00 66.62 490 PRO A N 1
ATOM 3834 C CA . PRO A 1 490 ? 29.320 -9.336 1.777 1.00 66.62 490 PRO A CA 1
ATOM 3835 C C . PRO A 1 490 ? 27.907 -9.673 1.279 1.00 66.62 490 PRO A C 1
ATOM 3837 O O . PRO A 1 490 ? 27.710 -10.561 0.447 1.00 66.62 490 PRO A O 1
ATOM 3840 N N . LEU A 1 491 ? 26.890 -8.976 1.790 1.00 77.69 491 LEU A N 1
ATOM 3841 C CA . LEU A 1 491 ? 25.520 -9.106 1.289 1.00 77.69 491 LEU A CA 1
ATOM 3842 C C . LEU A 1 491 ? 25.479 -8.744 -0.210 1.00 77.69 491 LEU A C 1
ATOM 3844 O O . LEU A 1 491 ? 25.961 -7.682 -0.602 1.00 77.69 491 LEU A O 1
ATOM 3848 N N . THR A 1 492 ? 24.946 -9.642 -1.045 1.00 83.19 492 THR A N 1
ATOM 3849 C CA . THR A 1 492 ? 24.870 -9.495 -2.512 1.00 83.19 492 THR A CA 1
ATOM 3850 C C . THR A 1 492 ? 23.421 -9.534 -2.986 1.00 83.19 492 THR A C 1
ATOM 3852 O O . THR A 1 492 ? 22.564 -10.117 -2.318 1.00 83.19 492 THR A O 1
ATOM 3855 N N . ILE A 1 493 ? 23.143 -8.989 -4.175 1.00 85.25 493 ILE A N 1
ATOM 3856 C CA . ILE A 1 493 ? 21.807 -9.069 -4.789 1.00 85.25 493 ILE A CA 1
ATOM 3857 C C . ILE A 1 493 ? 21.369 -10.527 -4.996 1.00 85.25 493 ILE A C 1
ATOM 3859 O O . ILE A 1 493 ? 20.199 -10.853 -4.814 1.00 85.25 493 ILE A O 1
ATOM 3863 N N . ASP A 1 494 ? 22.306 -11.431 -5.297 1.00 86.56 494 ASP A N 1
ATOM 3864 C CA . ASP A 1 494 ? 22.012 -12.858 -5.482 1.00 86.56 494 ASP A CA 1
ATOM 3865 C C . ASP A 1 494 ? 21.488 -13.488 -4.186 1.00 86.56 494 ASP A C 1
ATOM 3867 O O . ASP A 1 494 ? 20.487 -14.201 -4.207 1.00 86.56 494 ASP A O 1
ATOM 3871 N N . LYS A 1 495 ? 22.119 -13.180 -3.047 1.00 87.88 495 LYS A N 1
ATOM 3872 C CA . LYS A 1 495 ? 21.649 -13.642 -1.736 1.00 87.88 495 LYS A CA 1
ATOM 3873 C C . LYS A 1 495 ? 20.279 -13.087 -1.392 1.00 87.88 495 LYS A C 1
ATOM 3875 O O . LYS A 1 495 ? 19.441 -13.833 -0.898 1.00 87.88 495 LYS A O 1
ATOM 3880 N N . LEU A 1 496 ? 20.048 -11.802 -1.662 1.00 89.06 496 LEU A N 1
ATOM 3881 C CA . LEU A 1 496 ? 18.748 -11.185 -1.423 1.00 89.06 496 LEU A CA 1
ATOM 3882 C C . LEU A 1 496 ? 17.648 -11.908 -2.215 1.00 89.06 496 LEU A C 1
ATOM 3884 O O . LEU A 1 496 ? 16.648 -12.317 -1.632 1.00 89.06 496 LEU A O 1
ATOM 3888 N N . LEU A 1 497 ? 17.874 -12.165 -3.505 1.00 89.00 497 LEU A N 1
ATOM 3889 C CA . LEU A 1 497 ? 16.929 -12.891 -4.362 1.00 89.00 497 LEU A CA 1
ATOM 3890 C C . LEU A 1 497 ? 16.671 -14.327 -3.894 1.00 89.00 497 LEU A C 1
ATOM 3892 O O . LEU A 1 497 ? 15.532 -14.783 -3.921 1.00 89.00 497 LEU A O 1
ATOM 3896 N N . LEU A 1 498 ? 17.716 -15.039 -3.465 1.00 90.00 498 LEU A N 1
ATOM 3897 C CA . LEU A 1 498 ? 17.593 -16.417 -2.981 1.00 90.00 498 LEU A CA 1
ATOM 3898 C C . LEU A 1 498 ? 16.942 -16.504 -1.595 1.00 90.00 498 LEU A C 1
ATOM 3900 O O . LEU A 1 498 ? 16.336 -17.522 -1.274 1.00 90.00 498 LEU A O 1
ATOM 3904 N N . SER A 1 499 ? 17.064 -15.459 -0.773 1.00 91.19 499 SER A N 1
ATOM 3905 C CA . SER A 1 499 ? 16.519 -15.437 0.589 1.00 91.19 499 SER A CA 1
ATOM 3906 C C . SER A 1 499 ? 15.000 -15.254 0.649 1.00 91.19 499 SER A C 1
ATOM 3908 O O . SER A 1 499 ? 14.365 -15.738 1.586 1.00 91.19 499 SER A O 1
ATOM 3910 N N . LEU A 1 500 ? 14.416 -14.567 -0.340 1.00 90.69 500 LEU A N 1
ATOM 3911 C CA . LEU A 1 500 ? 12.975 -14.336 -0.439 1.00 90.69 500 LEU A CA 1
ATOM 3912 C C . LEU A 1 500 ? 12.523 -14.380 -1.914 1.00 90.69 500 LEU A C 1
ATOM 3914 O O . LEU A 1 500 ? 12.208 -13.341 -2.502 1.00 90.69 500 LEU A O 1
ATOM 3918 N N . PRO A 1 501 ? 12.532 -15.572 -2.541 1.00 86.81 501 PRO A N 1
ATOM 3919 C CA . PRO A 1 501 ? 12.105 -15.732 -3.925 1.00 86.81 501 PRO A CA 1
ATOM 3920 C C . PRO A 1 501 ? 10.587 -15.549 -4.048 1.00 86.81 501 PRO A C 1
ATOM 3922 O O . PRO A 1 501 ? 9.843 -15.927 -3.146 1.00 86.81 501 PRO A O 1
ATOM 3925 N N . ASP A 1 502 ? 10.144 -14.991 -5.179 1.00 86.31 502 ASP A N 1
ATOM 3926 C CA . ASP A 1 502 ? 8.720 -14.754 -5.492 1.00 86.31 502 ASP A CA 1
ATOM 3927 C C . ASP A 1 502 ? 7.962 -14.050 -4.349 1.00 86.31 502 ASP A C 1
ATOM 3929 O O . ASP A 1 502 ? 6.870 -14.446 -3.937 1.00 86.31 502 ASP A O 1
ATOM 3933 N N . ALA A 1 503 ? 8.601 -13.025 -3.777 1.00 91.12 503 ALA A N 1
ATOM 3934 C CA . ALA A 1 503 ? 8.045 -12.273 -2.666 1.00 91.12 503 ALA A CA 1
ATOM 3935 C C . ALA A 1 503 ? 6.708 -11.614 -3.049 1.00 91.12 503 ALA A C 1
ATOM 3937 O O . ALA A 1 503 ? 6.540 -11.090 -4.153 1.00 91.12 503 ALA A O 1
ATOM 3938 N N . ARG A 1 504 ? 5.765 -11.636 -2.109 1.00 93.75 504 ARG A N 1
ATOM 3939 C CA . ARG A 1 504 ? 4.414 -11.099 -2.245 1.00 93.75 504 ARG A CA 1
ATOM 3940 C C . ARG A 1 504 ? 4.243 -9.860 -1.374 1.00 93.75 504 ARG A C 1
ATOM 3942 O O . ARG A 1 504 ? 4.801 -9.778 -0.277 1.00 93.75 504 ARG A O 1
ATOM 3949 N N . CYS A 1 505 ? 3.396 -8.943 -1.840 1.00 92.62 505 CYS A N 1
ATOM 3950 C CA . CYS A 1 505 ? 3.056 -7.717 -1.120 1.00 92.62 505 CYS A CA 1
ATOM 3951 C C . CYS A 1 505 ? 2.200 -7.957 0.131 1.00 92.62 505 CYS A C 1
ATOM 3953 O O . CYS A 1 505 ? 2.151 -7.112 1.012 1.00 92.62 505 CYS A O 1
ATOM 3955 N N . GLY A 1 506 ? 1.531 -9.103 0.238 1.00 93.25 506 GLY A N 1
ATOM 3956 C CA . GLY A 1 506 ? 0.652 -9.414 1.358 1.00 93.25 506 GLY A CA 1
ATOM 3957 C C . GLY A 1 506 ? -0.289 -10.564 1.031 1.00 93.25 506 GLY A C 1
ATOM 3958 O O . GLY A 1 506 ? 0.056 -11.452 0.247 1.00 93.25 506 GLY A O 1
ATOM 3959 N N . ALA A 1 507 ? -1.481 -10.537 1.617 1.00 93.69 507 ALA A N 1
ATOM 3960 C CA . ALA A 1 507 ? -2.529 -11.539 1.435 1.00 93.69 507 ALA A CA 1
ATOM 3961 C C . ALA A 1 507 ? -3.875 -10.884 1.128 1.00 93.69 507 ALA A C 1
ATOM 3963 O O . ALA A 1 507 ? -4.086 -9.721 1.482 1.00 93.69 507 ALA A O 1
ATOM 3964 N N . ARG A 1 508 ? -4.760 -11.639 0.456 1.00 94.50 508 ARG A N 1
ATOM 3965 C CA . ARG A 1 508 ? -6.105 -11.208 0.031 1.00 94.50 508 ARG A CA 1
ATOM 3966 C C . ARG A 1 508 ? -6.074 -9.777 -0.536 1.00 94.50 508 ARG A C 1
ATOM 3968 O O . ARG A 1 508 ? -6.525 -8.830 0.105 1.00 94.50 508 ARG A O 1
ATOM 3975 N N . VAL A 1 509 ? -5.446 -9.609 -1.703 1.00 96.38 509 VAL A N 1
ATOM 3976 C CA . VAL A 1 509 ? -5.102 -8.281 -2.233 1.00 96.38 509 VAL A CA 1
ATOM 3977 C C . VAL A 1 509 ? -6.310 -7.622 -2.903 1.00 96.38 509 VAL A C 1
ATOM 3979 O O . VAL A 1 509 ? -6.822 -8.110 -3.908 1.00 96.38 509 VAL A O 1
ATOM 3982 N N . LEU A 1 510 ? -6.741 -6.482 -2.371 1.00 97.56 510 LEU A N 1
ATOM 3983 C CA . LEU A 1 510 ? -7.762 -5.618 -2.947 1.00 97.56 510 LEU A CA 1
ATOM 3984 C C . LEU A 1 510 ? -7.108 -4.515 -3.787 1.00 97.56 510 LEU A C 1
ATOM 3986 O O . LEU A 1 510 ? -6.496 -3.584 -3.260 1.00 97.56 510 LEU A O 1
ATOM 3990 N N . PHE A 1 511 ? -7.256 -4.598 -5.104 1.00 97.31 511 PHE A N 1
ATOM 3991 C CA . PHE A 1 511 ? -6.768 -3.584 -6.027 1.00 97.31 511 PHE A CA 1
ATOM 3992 C C . PHE A 1 511 ? -7.830 -2.514 -6.276 1.00 97.31 511 PHE A C 1
ATOM 3994 O O . PHE A 1 511 ? -8.875 -2.791 -6.865 1.00 97.31 511 PHE A O 1
ATOM 4001 N N . ILE A 1 512 ? -7.559 -1.278 -5.861 1.00 97.12 512 ILE A N 1
ATOM 4002 C CA . ILE A 1 512 ? -8.451 -0.141 -6.084 1.00 97.12 512 ILE A CA 1
ATOM 4003 C C . ILE A 1 512 ? -7.922 0.679 -7.255 1.00 97.12 512 ILE A C 1
ATOM 4005 O O . ILE A 1 512 ? -6.775 1.129 -7.258 1.00 97.12 512 ILE A O 1
ATOM 4009 N N . SER A 1 513 ? -8.767 0.904 -8.258 1.00 95.38 513 SER A N 1
ATOM 4010 C CA . SER A 1 513 ? -8.371 1.630 -9.462 1.00 95.38 513 SER A CA 1
ATOM 4011 C C . SER A 1 513 ? -9.460 2.566 -9.960 1.00 95.38 513 SER A C 1
ATOM 4013 O O . SER A 1 513 ? -10.656 2.329 -9.788 1.00 95.38 513 SER A O 1
ATOM 4015 N N . LYS A 1 514 ? -9.033 3.656 -10.598 1.00 94.56 514 LYS A N 1
ATOM 4016 C CA . LYS A 1 514 ? -9.936 4.586 -11.277 1.00 94.56 514 LYS A CA 1
ATOM 4017 C C . LYS A 1 514 ? -10.409 3.995 -12.599 1.00 94.56 514 LYS A C 1
ATOM 4019 O O . LYS A 1 514 ? -9.660 3.280 -13.268 1.00 94.56 514 LYS A O 1
ATOM 4024 N N . VAL A 1 515 ? -11.611 4.385 -13.005 1.00 93.56 515 VAL A N 1
ATOM 4025 C CA . VAL A 1 515 ? -12.189 4.051 -14.310 1.00 93.56 515 VAL A CA 1
ATOM 4026 C C . VAL A 1 515 ? -12.348 5.304 -15.169 1.00 93.56 515 VAL A C 1
ATOM 4028 O O . VAL A 1 515 ? -12.465 6.412 -14.644 1.00 93.56 515 VAL A O 1
ATOM 4031 N N . ASP A 1 516 ? -12.311 5.152 -16.491 1.00 90.81 516 ASP A N 1
ATOM 4032 C CA . ASP A 1 516 ? -12.432 6.274 -17.435 1.00 90.81 516 ASP A CA 1
ATOM 4033 C C . ASP A 1 516 ? -13.869 6.762 -17.679 1.00 90.81 516 ASP A C 1
ATOM 4035 O O . ASP A 1 516 ? -14.056 7.837 -18.255 1.00 90.81 516 ASP A O 1
ATOM 4039 N N . GLY A 1 517 ? -14.870 6.013 -17.221 1.00 90.88 517 GLY A N 1
ATOM 4040 C CA . GLY A 1 517 ? -16.286 6.326 -17.376 1.00 90.88 517 GLY A CA 1
ATOM 4041 C C . GLY A 1 517 ? -17.168 5.531 -16.417 1.00 90.88 517 GLY A C 1
ATOM 4042 O O . GLY A 1 517 ? -16.694 4.661 -15.683 1.00 90.88 517 GLY A O 1
ATOM 4043 N N . ASP A 1 518 ? -18.462 5.840 -16.421 1.00 90.50 518 ASP A N 1
ATOM 4044 C CA . ASP A 1 518 ? -19.455 4.945 -15.835 1.00 90.50 518 ASP A CA 1
ATOM 4045 C C . ASP A 1 518 ? -19.616 3.682 -16.681 1.00 90.50 518 ASP A C 1
ATOM 4047 O O . ASP A 1 518 ? -19.230 3.632 -17.849 1.00 90.50 518 ASP A O 1
ATOM 4051 N N . PHE A 1 519 ? -20.185 2.644 -16.075 1.00 91.12 519 PHE A N 1
ATOM 4052 C CA . PHE A 1 519 ? -20.509 1.419 -16.788 1.00 91.12 519 PHE A CA 1
ATOM 4053 C C . PHE A 1 519 ? -21.539 1.702 -17.887 1.00 91.12 519 PHE A C 1
ATOM 4055 O O . PHE A 1 519 ? -22.509 2.429 -17.681 1.00 91.12 519 PHE A O 1
ATOM 4062 N N . GLU A 1 520 ? -21.305 1.158 -19.080 1.00 87.81 520 GLU A N 1
ATOM 4063 C CA . GLU A 1 520 ? -22.249 1.278 -20.189 1.00 87.81 520 GLU A CA 1
ATOM 4064 C C . GLU A 1 520 ? -23.420 0.316 -19.961 1.00 87.81 520 GLU A C 1
ATOM 4066 O O . GLU A 1 520 ? -23.247 -0.905 -19.910 1.00 87.81 520 GLU A O 1
ATOM 4071 N N . ILE A 1 521 ? -24.618 0.879 -19.801 1.00 87.12 521 ILE A N 1
ATOM 4072 C CA . ILE A 1 521 ? -25.859 0.137 -19.564 1.00 87.12 521 ILE A CA 1
ATOM 4073 C C . ILE A 1 521 ? -26.834 0.444 -20.695 1.00 87.12 521 ILE A C 1
ATOM 4075 O O . ILE A 1 521 ? -27.032 1.599 -21.074 1.00 87.12 521 ILE A O 1
ATOM 4079 N N . SER A 1 522 ? -27.438 -0.606 -21.251 1.00 86.50 522 SER A N 1
ATOM 4080 C CA . SER A 1 522 ? -28.412 -0.473 -22.335 1.00 86.50 522 SER A CA 1
ATOM 4081 C C . SER A 1 522 ? -29.613 0.358 -21.876 1.00 86.50 522 SER A C 1
ATOM 4083 O O . SER A 1 522 ? -30.222 0.045 -20.858 1.00 86.50 522 SER A O 1
ATOM 4085 N N . GLY A 1 523 ? -29.951 1.412 -22.621 1.00 85.00 523 GLY A N 1
ATOM 4086 C CA . GLY A 1 523 ? -31.072 2.306 -22.302 1.00 85.00 523 GLY A CA 1
ATOM 4087 C C . GLY A 1 523 ? -30.768 3.417 -21.288 1.00 85.00 523 GLY A C 1
ATOM 4088 O O . GLY A 1 523 ? -31.600 4.307 -21.130 1.00 85.00 523 GLY A O 1
ATOM 4089 N N . VAL A 1 524 ? -29.583 3.432 -20.664 1.00 86.88 524 VAL A N 1
ATOM 4090 C CA . VAL A 1 524 ? -29.198 4.457 -19.679 1.00 86.88 524 VAL A CA 1
ATOM 4091 C C . VAL A 1 524 ? -28.247 5.485 -20.306 1.00 86.88 524 VAL A C 1
ATOM 4093 O O . VAL A 1 524 ? -27.188 5.115 -20.826 1.00 86.88 524 VAL A O 1
ATOM 4096 N N . PRO A 1 525 ? -28.570 6.792 -20.272 1.00 86.44 525 PRO A N 1
ATOM 4097 C CA . PRO A 1 525 ? -27.672 7.823 -20.773 1.00 86.44 525 PRO A CA 1
ATOM 4098 C C . PRO A 1 525 ? -26.441 7.983 -19.869 1.00 86.44 525 PRO A C 1
ATOM 4100 O O . PRO A 1 525 ? -26.535 7.994 -18.646 1.00 86.44 525 PRO A O 1
ATOM 4103 N N . GLN A 1 526 ? -25.273 8.181 -20.482 1.00 84.19 526 GLN A N 1
ATOM 4104 C CA . GLN A 1 526 ? -24.024 8.411 -19.753 1.00 84.19 526 GLN A CA 1
ATOM 4105 C C . GLN A 1 526 ? -24.054 9.740 -18.988 1.00 84.19 526 GLN A C 1
ATOM 4107 O O . GLN A 1 526 ? -24.249 10.806 -19.581 1.00 84.19 526 GLN A O 1
ATOM 4112 N N . PHE A 1 527 ? -23.781 9.695 -17.683 1.00 84.88 527 PHE A N 1
ATOM 4113 C CA . PHE A 1 527 ? -23.726 10.895 -16.858 1.00 84.88 527 PHE A CA 1
ATOM 4114 C C . PHE A 1 527 ? -22.399 11.641 -17.050 1.00 84.88 527 PHE A C 1
ATOM 4116 O O . PHE A 1 527 ? -21.314 11.140 -16.754 1.00 84.88 527 PHE A O 1
ATOM 4123 N N . LYS A 1 528 ? -22.472 12.878 -17.553 1.00 83.31 528 LYS A N 1
ATOM 4124 C CA . LYS A 1 528 ? -21.305 13.754 -17.729 1.00 83.31 528 LYS A CA 1
ATOM 4125 C C . LYS A 1 528 ? -21.624 15.156 -17.229 1.00 83.31 528 LYS A C 1
ATOM 4127 O O . LYS A 1 528 ? -22.361 15.902 -17.866 1.00 83.31 528 LYS A O 1
ATOM 4132 N N . LYS A 1 529 ? -21.027 15.540 -16.100 1.00 85.62 529 LYS A N 1
ATOM 4133 C CA . LYS A 1 529 ? -21.128 16.891 -15.529 1.00 85.62 529 LYS A CA 1
ATOM 4134 C C . LYS A 1 529 ? -19.748 17.399 -15.123 1.00 85.62 529 LYS A C 1
ATOM 4136 O O . LYS A 1 529 ? -18.893 16.633 -14.686 1.00 85.62 529 LYS A O 1
ATOM 4141 N N . ARG A 1 530 ? -19.504 18.707 -15.251 1.00 84.44 530 ARG A N 1
ATOM 4142 C CA . ARG A 1 530 ? -18.256 19.313 -14.759 1.00 84.44 530 ARG A CA 1
ATOM 4143 C C . ARG A 1 530 ? -18.139 19.081 -13.249 1.00 84.44 530 ARG A C 1
ATOM 4145 O O . ARG A 1 530 ? -19.076 19.373 -12.516 1.00 84.44 530 ARG A O 1
ATOM 4152 N N . GLY A 1 531 ? -16.987 18.581 -12.803 1.00 83.75 531 GLY A N 1
ATOM 4153 C CA . GLY A 1 531 ? -16.742 18.258 -11.393 1.00 83.75 531 GLY A CA 1
ATOM 4154 C C . GLY A 1 531 ? -17.235 16.874 -10.961 1.00 83.75 531 GLY A C 1
ATOM 4155 O O . GLY A 1 531 ? -17.043 16.518 -9.805 1.00 83.75 531 GLY A O 1
ATOM 4156 N N . TYR A 1 532 ? -17.826 16.092 -11.866 1.00 90.56 532 TYR A N 1
ATOM 4157 C CA . TYR A 1 532 ? -18.101 14.675 -11.652 1.00 90.56 532 TYR A CA 1
ATOM 4158 C C . TYR A 1 532 ? -16.881 13.826 -12.034 1.00 90.56 532 TYR A C 1
ATOM 4160 O O . TYR A 1 532 ? -16.229 14.088 -13.046 1.00 90.56 532 TYR A O 1
ATOM 4168 N N . GLU A 1 533 ? -16.584 12.812 -11.228 1.00 91.19 533 GLU A N 1
ATOM 4169 C CA . GLU A 1 533 ? -15.608 11.764 -11.524 1.00 91.19 533 GLU A CA 1
ATOM 4170 C C . GLU A 1 533 ? -16.302 10.418 -11.265 1.00 91.19 533 GLU A C 1
ATOM 4172 O O . GLU A 1 533 ? -16.943 10.297 -10.222 1.00 91.19 533 GLU A O 1
ATOM 4177 N N . PRO A 1 534 ? -16.216 9.427 -12.171 1.00 92.25 534 PRO A N 1
ATOM 4178 C CA . PRO A 1 534 ? -16.811 8.117 -11.933 1.00 92.25 534 PRO A CA 1
ATOM 4179 C C . PRO A 1 534 ? -16.272 7.451 -10.656 1.00 92.25 534 PRO A C 1
ATOM 4181 O O . PRO A 1 534 ? -15.079 7.595 -10.354 1.00 92.25 534 PRO A O 1
ATOM 4184 N N . PRO A 1 535 ? -17.101 6.684 -9.924 1.00 93.56 535 PRO A N 1
ATOM 4185 C CA . PRO A 1 535 ? -16.637 5.899 -8.789 1.00 93.56 535 PRO A CA 1
ATOM 4186 C C . PRO A 1 535 ? -15.518 4.934 -9.190 1.00 93.56 535 PRO A C 1
ATOM 4188 O O . PRO A 1 535 ? -15.627 4.285 -10.241 1.00 93.56 535 PRO A O 1
ATOM 4191 N N . PRO A 1 536 ? -14.458 4.796 -8.372 1.00 95.81 536 PRO A N 1
ATOM 4192 C CA . PRO A 1 536 ? -13.447 3.783 -8.615 1.00 95.81 536 PRO A CA 1
ATOM 4193 C C . PRO A 1 536 ? -14.047 2.380 -8.479 1.00 95.81 536 PRO A C 1
ATOM 4195 O O . PRO A 1 536 ? -15.185 2.197 -8.045 1.00 95.81 536 PRO A O 1
ATOM 4198 N N . ILE A 1 537 ? -13.264 1.384 -8.872 1.00 96.31 537 ILE A N 1
ATOM 4199 C CA . ILE A 1 537 ? -13.581 -0.031 -8.680 1.00 96.31 537 ILE A CA 1
ATOM 4200 C C . ILE A 1 537 ? -12.631 -0.631 -7.653 1.00 96.31 537 ILE A C 1
ATOM 4202 O O . ILE A 1 537 ? -11.493 -0.173 -7.514 1.00 96.31 537 ILE A O 1
ATOM 4206 N N . ALA A 1 538 ? -13.093 -1.672 -6.973 1.00 97.19 538 ALA A N 1
ATOM 4207 C CA . ALA A 1 538 ? -12.283 -2.501 -6.098 1.00 97.19 538 ALA A CA 1
ATOM 4208 C C . ALA A 1 538 ? -12.305 -3.934 -6.639 1.00 97.19 538 ALA A C 1
ATOM 4210 O O . ALA A 1 538 ? -13.372 -4.527 -6.783 1.00 97.19 538 ALA A O 1
ATOM 4211 N N . VAL A 1 539 ? -11.137 -4.466 -6.988 1.00 96.56 539 VAL A N 1
ATOM 4212 C CA . VAL A 1 539 ? -10.991 -5.770 -7.639 1.00 96.56 539 VAL A CA 1
ATOM 4213 C C . VAL A 1 539 ? -10.136 -6.670 -6.762 1.00 96.56 539 VAL A C 1
ATOM 4215 O O . VAL A 1 539 ? -9.000 -6.319 -6.448 1.00 96.56 539 VAL A O 1
ATOM 4218 N N . TRP A 1 540 ? -10.643 -7.844 -6.395 1.00 96.25 540 TRP A N 1
ATOM 4219 C CA . TRP A 1 540 ? -9.809 -8.882 -5.797 1.00 96.25 540 TRP A CA 1
ATOM 4220 C C . TRP A 1 540 ? -8.776 -9.361 -6.817 1.00 96.25 540 TRP A C 1
ATOM 4222 O O . TRP A 1 540 ? -9.130 -9.877 -7.880 1.00 96.25 540 TRP A O 1
ATOM 4232 N N . ALA A 1 541 ? -7.504 -9.141 -6.497 1.00 93.06 541 ALA A N 1
ATOM 4233 C CA . ALA A 1 541 ? -6.364 -9.412 -7.355 1.00 93.06 541 ALA A CA 1
ATOM 4234 C C . ALA A 1 541 ? -5.433 -10.443 -6.712 1.00 93.06 541 ALA A C 1
ATOM 4236 O O . ALA A 1 541 ? -5.346 -10.572 -5.489 1.00 93.06 541 ALA A O 1
ATOM 4237 N N . GLU A 1 542 ? -4.685 -11.155 -7.547 1.00 89.19 542 GLU A N 1
ATOM 4238 C CA . GLU A 1 542 ? -3.602 -12.004 -7.071 1.00 89.19 542 GLU A CA 1
ATOM 4239 C C . GLU A 1 542 ? -2.368 -11.160 -6.737 1.00 89.19 542 GLU A C 1
ATOM 4241 O O . GLU A 1 542 ? -2.040 -10.205 -7.445 1.00 89.19 542 GLU A O 1
ATOM 4246 N N . ALA A 1 543 ? -1.632 -11.532 -5.686 1.00 86.19 543 ALA A N 1
ATOM 4247 C CA . ALA A 1 543 ? -0.386 -10.852 -5.321 1.00 86.19 543 ALA A CA 1
ATOM 4248 C C . ALA A 1 543 ? 0.660 -10.899 -6.457 1.00 86.19 543 ALA A C 1
ATOM 4250 O O . ALA A 1 543 ? 1.423 -9.951 -6.646 1.00 86.19 543 ALA A O 1
ATOM 4251 N N . SER A 1 544 ? 0.637 -11.965 -7.266 1.00 81.94 544 SER A N 1
ATOM 4252 C CA . SER A 1 544 ? 1.465 -12.158 -8.465 1.00 81.94 544 SER A CA 1
ATOM 4253 C C . SER A 1 544 ? 1.290 -11.036 -9.501 1.00 81.94 544 SER A C 1
ATOM 4255 O O . SER A 1 544 ? 2.229 -10.723 -10.240 1.00 81.94 544 SER A O 1
ATOM 4257 N N . ASN A 1 545 ? 0.139 -10.352 -9.535 1.00 87.25 545 ASN A N 1
ATOM 4258 C CA . ASN A 1 545 ? -0.112 -9.244 -10.462 1.00 87.25 545 ASN A CA 1
ATOM 4259 C C . ASN A 1 545 ? 0.812 -8.043 -10.210 1.00 87.25 545 ASN A C 1
ATOM 4261 O O . ASN A 1 545 ? 1.062 -7.263 -11.131 1.00 87.25 545 ASN A O 1
ATOM 4265 N N . PHE A 1 546 ? 1.383 -7.935 -9.008 1.00 91.56 546 PHE A N 1
ATOM 4266 C CA . PHE A 1 546 ? 2.194 -6.801 -8.569 1.00 91.56 546 PHE A CA 1
ATOM 4267 C C . PHE A 1 546 ? 3.710 -7.037 -8.664 1.00 91.56 546 PHE A C 1
ATOM 4269 O O . PHE A 1 546 ? 4.487 -6.155 -8.320 1.00 91.56 546 PHE A O 1
ATOM 4276 N N . ASN A 1 547 ? 4.174 -8.160 -9.222 1.00 90.75 547 ASN A N 1
ATOM 4277 C CA . ASN A 1 547 ? 5.609 -8.455 -9.381 1.00 90.75 547 ASN A CA 1
ATOM 4278 C C . ASN A 1 547 ? 6.308 -7.674 -10.531 1.00 90.75 547 ASN A C 1
ATOM 4280 O O . ASN A 1 547 ? 7.258 -8.156 -11.141 1.00 90.75 547 ASN A O 1
ATOM 4284 N N . SER A 1 548 ? 5.831 -6.487 -10.908 1.00 91.94 548 SER A N 1
ATOM 4285 C CA . SER A 1 548 ? 6.417 -5.686 -11.992 1.00 91.94 548 SER A CA 1
ATOM 4286 C C . SER A 1 548 ? 6.226 -4.199 -11.735 1.00 91.94 548 SER A C 1
ATOM 4288 O O . SER A 1 548 ? 5.101 -3.740 -11.542 1.00 91.94 548 SER A O 1
ATOM 4290 N N . ILE A 1 549 ? 7.317 -3.430 -11.790 1.00 94.38 549 ILE A N 1
ATOM 4291 C CA . ILE A 1 549 ? 7.264 -1.971 -11.638 1.00 94.38 549 ILE A CA 1
ATOM 4292 C C . ILE A 1 549 ? 6.681 -1.344 -12.909 1.00 94.38 549 ILE A C 1
ATOM 4294 O O . ILE A 1 549 ? 7.253 -1.467 -13.999 1.00 94.38 549 ILE A O 1
ATOM 4298 N N . ILE A 1 550 ? 5.564 -0.638 -12.732 1.00 93.69 550 ILE A N 1
ATOM 4299 C CA . ILE A 1 550 ? 4.915 0.208 -13.736 1.00 93.69 550 ILE A CA 1
ATOM 4300 C C . ILE A 1 550 ? 5.462 1.625 -13.555 1.00 93.69 550 ILE A C 1
ATOM 4302 O O . ILE A 1 550 ? 5.155 2.297 -12.572 1.00 93.69 550 ILE A O 1
ATOM 4306 N N . VAL A 1 551 ? 6.287 2.087 -14.495 1.00 94.38 551 VAL A N 1
ATOM 4307 C CA . VAL A 1 551 ? 6.856 3.438 -14.436 1.00 94.38 551 VAL A CA 1
ATOM 4308 C C . VAL A 1 551 ? 5.771 4.430 -14.834 1.00 94.38 551 VAL A C 1
ATOM 4310 O O . VAL A 1 551 ? 5.345 4.485 -15.987 1.00 94.38 551 VAL A O 1
ATOM 4313 N N . HIS A 1 552 ? 5.298 5.221 -13.875 1.00 92.06 552 HIS A N 1
ATOM 4314 C CA . HIS A 1 552 ? 4.201 6.155 -14.098 1.00 92.06 552 HIS A CA 1
ATOM 4315 C C . HIS A 1 552 ? 4.367 7.423 -13.243 1.00 92.06 552 HIS A C 1
ATOM 4317 O O . HIS A 1 552 ? 4.795 7.318 -12.095 1.00 92.06 552 HIS A O 1
ATOM 4323 N N . PRO A 1 553 ? 3.976 8.626 -13.719 1.00 87.75 553 PRO A N 1
ATOM 4324 C CA . PRO A 1 553 ? 4.121 9.866 -12.945 1.00 87.75 553 PRO A CA 1
ATOM 4325 C C . PRO A 1 553 ? 3.391 9.854 -11.601 1.00 87.75 553 PRO A C 1
ATOM 4327 O O . PRO A 1 553 ? 3.778 10.567 -10.682 1.00 87.75 553 PRO A O 1
ATOM 4330 N N . ARG A 1 554 ? 2.331 9.044 -11.489 1.00 89.81 554 ARG A N 1
ATOM 4331 C CA . ARG A 1 554 ? 1.551 8.899 -10.255 1.00 89.81 554 ARG A CA 1
ATOM 4332 C C . ARG A 1 554 ? 2.063 7.817 -9.309 1.00 89.81 554 ARG A C 1
ATOM 4334 O O . ARG A 1 554 ? 1.509 7.693 -8.232 1.00 89.81 554 ARG A O 1
ATOM 4341 N N . MET A 1 555 ? 3.090 7.044 -9.661 1.00 91.94 555 MET A N 1
ATOM 4342 C CA . MET A 1 555 ? 3.475 5.857 -8.880 1.00 91.94 555 MET A CA 1
ATOM 4343 C C . MET A 1 555 ? 3.869 6.163 -7.421 1.00 91.94 555 MET A C 1
ATOM 4345 O O . MET A 1 555 ? 3.668 5.331 -6.547 1.00 91.94 555 MET A O 1
ATOM 4349 N N . LEU A 1 556 ? 4.382 7.373 -7.155 1.00 89.19 556 LEU A N 1
ATOM 4350 C CA . LEU A 1 556 ? 4.684 7.862 -5.802 1.00 89.19 556 LEU A CA 1
ATOM 4351 C C . LEU A 1 556 ? 3.489 8.554 -5.141 1.00 89.19 556 LEU A C 1
ATOM 4353 O O . LEU A 1 556 ? 3.298 8.429 -3.939 1.00 89.19 556 LEU A O 1
ATOM 4357 N N . SER A 1 557 ? 2.692 9.306 -5.908 1.00 90.38 557 SER A N 1
ATOM 4358 C CA . SER A 1 557 ? 1.512 9.977 -5.355 1.00 90.38 557 SER A CA 1
ATOM 4359 C C . SER A 1 557 ? 0.411 8.986 -5.004 1.00 90.38 557 SER A C 1
ATOM 4361 O O . SER A 1 557 ? -0.306 9.208 -4.040 1.00 90.38 557 SER A O 1
ATOM 4363 N N . ASP A 1 558 ? 0.264 7.925 -5.799 1.00 93.56 558 ASP A N 1
ATOM 4364 C CA . ASP A 1 558 ? -0.721 6.874 -5.577 1.00 93.56 558 ASP A CA 1
ATOM 4365 C C . ASP A 1 558 ? -0.376 6.066 -4.316 1.00 93.56 558 ASP A C 1
ATOM 4367 O O . ASP A 1 558 ? -1.317 5.706 -3.637 1.00 93.56 558 ASP A O 1
ATOM 4371 N N . HIS A 1 559 ? 0.913 5.942 -3.946 1.00 94.38 559 HIS A N 1
ATOM 4372 C CA . HIS A 1 559 ? 1.381 5.373 -2.666 1.00 94.38 559 HIS A CA 1
ATOM 4373 C C . HIS A 1 559 ? 1.113 6.264 -1.432 1.00 94.38 559 HIS A C 1
ATOM 4375 O O . HIS A 1 559 ? 1.516 5.969 -0.310 1.00 94.38 559 HIS A O 1
ATOM 4381 N N . SER A 1 560 ? 0.573 7.468 -1.616 1.00 91.06 560 SER A N 1
ATOM 4382 C CA . SER A 1 560 ? 0.175 8.269 -0.462 1.00 91.06 560 SER A CA 1
ATOM 4383 C C . SER A 1 560 ? -1.120 7.681 0.109 1.00 91.06 560 SER A C 1
ATOM 4385 O O . SER A 1 560 ? -2.040 7.398 -0.661 1.00 91.06 560 SER A O 1
ATOM 4387 N N . PRO A 1 561 ? -1.299 7.634 1.443 1.00 91.94 561 PRO A N 1
ATOM 4388 C CA . PRO A 1 561 ? -2.562 7.171 2.012 1.00 91.94 561 PRO A CA 1
ATOM 4389 C C . PRO A 1 561 ? -3.738 8.083 1.620 1.00 91.94 561 PRO A C 1
ATOM 4391 O O . PRO A 1 561 ? -4.889 7.665 1.699 1.00 91.94 561 PRO A O 1
ATOM 4394 N N . ILE A 1 562 ? -3.484 9.318 1.163 1.00 91.56 562 ILE A N 1
ATOM 4395 C CA . ILE A 1 562 ? -4.521 10.302 0.839 1.00 91.56 562 ILE A CA 1
ATOM 4396 C C . ILE A 1 562 ? -5.353 9.899 -0.398 1.00 91.56 562 ILE A C 1
ATOM 4398 O O . ILE A 1 562 ? -6.579 9.799 -0.264 1.00 91.56 562 ILE A O 1
ATOM 4402 N N . PRO A 1 563 ? -4.778 9.653 -1.600 1.00 93.00 563 PRO A N 1
ATOM 4403 C CA . PRO A 1 563 ? -5.554 9.158 -2.738 1.00 93.00 563 PRO A CA 1
ATOM 4404 C C . PRO A 1 563 ? -6.270 7.835 -2.475 1.00 93.00 563 PRO A C 1
ATOM 4406 O O . PRO A 1 563 ? -7.418 7.694 -2.901 1.00 93.00 563 PRO A O 1
ATOM 4409 N N . LEU A 1 564 ? -5.637 6.910 -1.749 1.00 94.00 564 LEU A N 1
ATOM 4410 C CA . LEU A 1 564 ? -6.255 5.650 -1.347 1.00 94.00 564 LEU A CA 1
ATOM 4411 C C . LEU A 1 564 ? -7.482 5.885 -0.454 1.00 94.00 564 LEU A C 1
ATOM 4413 O O . LEU A 1 564 ? -8.566 5.406 -0.781 1.00 94.00 564 LEU A O 1
ATOM 4417 N N . CYS A 1 565 ? -7.354 6.682 0.615 1.00 94.25 565 CYS A N 1
ATOM 4418 C CA . CYS A 1 565 ? -8.477 7.042 1.489 1.00 94.25 565 CYS A CA 1
ATOM 4419 C C . CYS A 1 565 ? -9.606 7.716 0.711 1.00 94.25 565 CYS A C 1
ATOM 4421 O O . CYS A 1 565 ? -10.768 7.368 0.884 1.00 94.25 565 CYS A O 1
ATOM 4423 N N . THR A 1 566 ? -9.267 8.636 -0.196 1.00 94.19 566 THR A N 1
ATOM 4424 C CA . THR A 1 566 ? -10.250 9.332 -1.040 1.00 94.19 566 THR A CA 1
ATOM 4425 C C . THR A 1 566 ? -10.997 8.350 -1.949 1.00 94.19 566 THR A C 1
ATOM 4427 O O . THR A 1 566 ? -12.206 8.470 -2.148 1.00 94.19 566 THR A O 1
ATOM 4430 N N . ALA A 1 567 ? -10.295 7.363 -2.512 1.00 95.06 567 ALA A N 1
ATOM 4431 C CA . ALA A 1 567 ? -10.908 6.331 -3.340 1.00 95.06 567 ALA A CA 1
ATOM 4432 C C . ALA A 1 567 ? -11.814 5.398 -2.521 1.00 95.06 567 ALA A C 1
ATOM 4434 O O . ALA A 1 567 ? -12.900 5.054 -2.988 1.00 95.06 567 ALA A O 1
ATOM 4435 N N . ILE A 1 568 ? -11.402 5.036 -1.302 1.00 95.81 568 ILE A N 1
ATOM 4436 C CA . ILE A 1 568 ? -12.207 4.239 -0.367 1.00 95.81 568 ILE A CA 1
ATOM 4437 C C . ILE A 1 568 ? -13.448 5.016 0.093 1.00 95.81 568 ILE A C 1
ATOM 4439 O O . ILE A 1 568 ? -14.532 4.443 0.110 1.00 95.81 568 ILE A O 1
ATOM 4443 N N . ASP A 1 569 ? -13.336 6.313 0.395 1.00 95.12 569 ASP A N 1
ATOM 4444 C CA . ASP A 1 569 ? -14.479 7.178 0.727 1.00 95.12 569 ASP A CA 1
ATOM 4445 C C . ASP A 1 569 ? -15.502 7.220 -0.418 1.00 95.12 569 ASP A C 1
ATOM 4447 O O . ASP A 1 569 ? -16.708 7.111 -0.190 1.00 95.12 569 ASP A O 1
ATOM 4451 N N . HIS A 1 570 ? -15.024 7.334 -1.660 1.00 94.62 570 HIS A N 1
ATOM 4452 C CA . HIS A 1 570 ? -15.891 7.358 -2.834 1.00 94.62 570 HIS A CA 1
ATOM 4453 C C . HIS A 1 570 ? -16.572 5.999 -3.076 1.00 94.62 570 HIS A C 1
ATOM 4455 O O . HIS A 1 570 ? -17.770 5.949 -3.368 1.00 94.62 570 HIS A O 1
ATOM 4461 N N . LEU A 1 571 ? -15.840 4.892 -2.906 1.00 95.00 571 LEU A N 1
ATOM 4462 C CA . LEU A 1 571 ? -16.406 3.539 -2.942 1.00 95.00 571 LEU A CA 1
ATOM 4463 C C . LEU A 1 571 ? -17.452 3.341 -1.846 1.00 95.00 571 LEU A C 1
ATOM 4465 O O . LEU A 1 571 ? -18.547 2.874 -2.140 1.00 95.00 571 LEU A O 1
ATOM 4469 N N . TYR A 1 572 ? -17.145 3.741 -0.611 1.00 94.75 572 TYR A N 1
ATOM 4470 C CA . TYR A 1 572 ? -18.057 3.675 0.528 1.00 94.75 572 TYR A CA 1
ATOM 4471 C C . TYR A 1 572 ? -19.370 4.397 0.233 1.00 94.75 572 TYR A C 1
ATOM 4473 O O . TYR A 1 572 ? -20.431 3.790 0.338 1.00 94.75 572 TYR A O 1
ATOM 4481 N N . ALA A 1 573 ? -19.306 5.657 -0.202 1.00 94.12 573 ALA A N 1
ATOM 4482 C CA . ALA A 1 573 ? -20.496 6.438 -0.522 1.00 94.12 573 ALA A CA 1
ATOM 4483 C C . ALA A 1 573 ? -21.326 5.793 -1.645 1.00 94.12 573 ALA A C 1
ATOM 4485 O O . ALA A 1 573 ? -22.548 5.719 -1.551 1.00 94.12 573 ALA A O 1
ATOM 4486 N N . THR A 1 574 ? -20.658 5.260 -2.672 1.00 92.12 574 THR A N 1
ATOM 4487 C CA . THR A 1 574 ? -21.321 4.588 -3.802 1.00 92.12 574 THR A CA 1
ATOM 4488 C C . THR A 1 574 ? -21.984 3.271 -3.389 1.00 92.12 574 THR A C 1
ATOM 4490 O O . THR A 1 574 ? -23.062 2.955 -3.878 1.00 92.12 574 THR A O 1
ATOM 4493 N N . ILE A 1 575 ? -21.364 2.499 -2.493 1.00 92.00 575 ILE A N 1
ATOM 4494 C CA . ILE A 1 575 ? -21.902 1.219 -2.005 1.00 92.00 575 ILE A CA 1
ATOM 4495 C C . ILE A 1 575 ? -23.072 1.449 -1.041 1.00 92.00 575 ILE A C 1
ATOM 4497 O O . ILE A 1 575 ? -24.073 0.746 -1.114 1.00 92.00 575 ILE A O 1
ATOM 4501 N N . GLN A 1 576 ? -22.958 2.435 -0.147 1.00 90.88 576 GLN A N 1
ATOM 4502 C CA . GLN A 1 576 ? -23.983 2.729 0.862 1.00 90.88 576 GLN A CA 1
ATOM 4503 C C . GLN A 1 576 ? -25.179 3.508 0.298 1.00 90.88 576 GLN A C 1
ATOM 4505 O O . GLN A 1 576 ? -26.254 3.511 0.892 1.00 90.88 576 GLN A O 1
ATOM 4510 N N . SER A 1 577 ? -25.013 4.197 -0.831 1.00 92.00 577 SER A N 1
ATOM 4511 C CA . SER A 1 577 ? -26.078 4.962 -1.489 1.00 92.00 577 SER A CA 1
ATOM 4512 C C . SER A 1 577 ? -26.038 4.747 -3.008 1.00 92.00 577 SER A C 1
ATOM 4514 O O . SER A 1 577 ? -25.680 5.667 -3.750 1.00 92.00 577 SER A O 1
ATOM 4516 N N . PRO A 1 578 ? -26.378 3.532 -3.486 1.00 90.56 578 PRO A N 1
ATOM 4517 C CA . PRO A 1 578 ? -26.256 3.157 -4.898 1.00 90.56 578 PRO A CA 1
ATOM 4518 C C . PRO A 1 578 ? -27.209 3.933 -5.818 1.00 90.56 578 PRO A C 1
ATOM 4520 O O . PRO A 1 578 ? -26.950 4.054 -7.013 1.00 90.56 578 PRO A O 1
ATOM 4523 N N . ASP A 1 579 ? -28.289 4.499 -5.276 1.00 92.06 579 ASP A N 1
ATOM 4524 C CA . ASP A 1 579 ? -29.245 5.355 -5.981 1.00 92.06 579 ASP A CA 1
ATOM 4525 C C . ASP A 1 579 ? -28.740 6.794 -6.182 1.00 92.06 579 ASP A C 1
ATOM 4527 O O . ASP A 1 579 ? -29.341 7.562 -6.935 1.00 92.06 579 ASP A O 1
ATOM 4531 N N . ARG A 1 580 ? -27.640 7.188 -5.530 1.00 93.00 580 ARG A N 1
ATOM 4532 C CA . ARG A 1 580 ? -27.138 8.567 -5.525 1.00 93.00 580 ARG A CA 1
ATOM 4533 C C . ARG A 1 580 ? -25.908 8.746 -6.404 1.00 93.00 580 ARG A C 1
ATOM 4535 O O . ARG A 1 580 ? -25.100 7.843 -6.606 1.00 93.00 580 ARG A O 1
ATOM 4542 N N . VAL A 1 581 ? -25.746 9.965 -6.916 1.00 92.19 581 VAL A N 1
ATOM 4543 C CA . VAL A 1 581 ? -24.561 10.371 -7.679 1.00 92.19 581 VAL A CA 1
ATOM 4544 C C . VAL A 1 581 ? -23.761 11.372 -6.864 1.00 92.19 581 VAL A C 1
ATOM 4546 O O . VAL A 1 581 ? -24.284 12.409 -6.463 1.00 92.19 581 VAL A O 1
ATOM 4549 N N . PHE A 1 582 ? -22.479 11.094 -6.657 1.00 93.56 582 PHE A N 1
ATOM 4550 C CA . PHE A 1 582 ? -21.589 11.963 -5.894 1.00 93.56 582 PHE A CA 1
ATOM 4551 C C . PHE A 1 582 ? -20.699 12.811 -6.811 1.00 93.56 582 PHE A C 1
ATOM 4553 O O . PHE A 1 582 ? -20.372 12.387 -7.924 1.00 93.56 582 PHE A O 1
ATOM 4560 N N . PRO A 1 583 ? -20.302 14.025 -6.387 1.00 93.06 583 PRO A N 1
ATOM 4561 C CA . PRO A 1 583 ? -19.280 14.791 -7.087 1.00 93.06 583 PRO A CA 1
ATOM 4562 C C . PRO A 1 583 ? -17.907 14.125 -6.936 1.00 93.06 583 PRO A C 1
ATOM 4564 O O . PRO A 1 583 ? -17.718 13.184 -6.168 1.00 93.06 583 PRO A O 1
ATOM 4567 N N . LYS A 1 584 ? -16.901 14.669 -7.622 1.00 91.12 584 LYS A N 1
ATOM 4568 C CA . LYS A 1 584 ? -15.509 14.331 -7.337 1.00 91.12 584 LYS A CA 1
ATOM 4569 C C . LYS A 1 584 ? -15.188 14.609 -5.865 1.00 91.12 584 LYS A C 1
ATOM 4571 O O . LYS A 1 584 ? -15.355 15.734 -5.391 1.00 91.12 584 LYS A O 1
ATOM 4576 N N . PHE A 1 585 ? -14.662 13.599 -5.181 1.00 91.81 585 PHE A N 1
ATOM 4577 C CA . PHE A 1 585 ? -14.286 13.707 -3.777 1.00 91.81 585 PHE A CA 1
ATOM 4578 C C . PHE A 1 585 ? -13.060 14.620 -3.610 1.00 91.81 585 PHE A C 1
ATOM 4580 O O . PHE A 1 585 ? -12.091 14.499 -4.375 1.00 91.81 585 PHE A O 1
ATOM 4587 N N . PRO A 1 586 ? -13.072 15.544 -2.632 1.00 88.06 586 PRO A N 1
ATOM 4588 C CA . PRO A 1 586 ? -11.884 16.304 -2.277 1.00 88.06 586 PRO A CA 1
ATOM 4589 C C . PRO A 1 586 ? -10.855 15.388 -1.599 1.00 88.06 586 PRO A C 1
ATOM 4591 O O . PRO A 1 586 ? -11.216 14.432 -0.925 1.00 88.06 586 PRO A O 1
ATOM 4594 N N . LEU A 1 587 ? -9.563 15.703 -1.737 1.00 81.81 587 LEU A N 1
ATOM 4595 C CA . LEU A 1 587 ? -8.481 14.910 -1.128 1.00 81.81 587 LEU A CA 1
ATOM 4596 C C . LEU A 1 587 ? -8.451 14.993 0.415 1.00 81.81 587 LEU A C 1
ATOM 4598 O O . LEU A 1 587 ? -7.756 14.214 1.055 1.00 81.81 587 LEU A O 1
ATOM 4602 N N . SER A 1 588 ? -9.162 15.949 1.023 1.00 71.19 588 SER A N 1
ATOM 4603 C CA . SER A 1 588 ? -9.130 16.252 2.462 1.00 71.19 588 SER A CA 1
ATOM 4604 C C . SER A 1 588 ? -10.493 16.084 3.149 1.00 71.19 588 SER A C 1
ATOM 4606 O O . SER A 1 588 ? -10.931 16.942 3.923 1.00 71.19 588 SER A O 1
ATOM 4608 N N . THR A 1 589 ? -11.183 14.977 2.857 1.00 72.56 589 THR A N 1
ATOM 4609 C CA . THR A 1 589 ? -12.450 14.610 3.513 1.00 72.56 589 THR A CA 1
ATOM 4610 C C . THR A 1 589 ? -12.265 14.299 4.997 1.00 72.56 589 THR A C 1
ATOM 4612 O O . THR A 1 589 ? -13.028 14.834 5.791 1.00 72.56 589 THR A O 1
ATOM 4615 N N . TYR A 1 590 ? -11.245 13.519 5.386 1.00 78.12 590 TYR A N 1
ATOM 4616 C CA . TYR A 1 590 ? -10.911 13.191 6.788 1.00 78.12 590 TYR A CA 1
ATOM 4617 C C . TYR A 1 590 ? -12.139 12.801 7.626 1.00 78.12 590 TYR A C 1
ATOM 4619 O O . TYR A 1 590 ? -12.577 13.545 8.501 1.00 78.12 590 TYR A O 1
ATOM 4627 N N . ALA A 1 591 ? -12.763 11.680 7.270 1.00 70.88 591 ALA A N 1
ATOM 4628 C CA . ALA A 1 591 ? -14.036 11.193 7.809 1.00 70.88 591 ALA A CA 1
ATOM 4629 C C . ALA A 1 591 ? -15.294 12.045 7.525 1.00 70.88 591 ALA A C 1
ATOM 4631 O O . ALA A 1 591 ? -16.403 11.539 7.726 1.00 70.88 591 ALA A O 1
ATOM 4632 N N . ARG A 1 592 ? -15.187 13.273 6.991 1.00 81.50 592 ARG A N 1
ATOM 4633 C CA . ARG A 1 592 ? -16.372 14.084 6.662 1.00 81.50 592 ARG A CA 1
ATOM 4634 C C . ARG A 1 592 ? -17.175 13.475 5.507 1.00 81.50 592 ARG A C 1
ATOM 4636 O O . ARG A 1 592 ? -16.577 13.031 4.521 1.00 81.50 592 ARG A O 1
ATOM 4643 N N . PRO A 1 593 ? -18.517 13.472 5.603 1.00 83.31 593 PRO A N 1
ATOM 4644 C CA . PRO A 1 593 ? -19.370 13.013 4.519 1.00 83.31 593 PRO A CA 1
ATOM 4645 C C . PRO A 1 593 ? -19.278 13.967 3.324 1.00 83.31 593 PRO A C 1
ATOM 4647 O O . PRO A 1 593 ? -19.034 15.166 3.473 1.00 83.31 593 PRO A O 1
ATOM 4650 N N . VAL A 1 594 ? -19.477 13.416 2.130 1.00 89.88 594 VAL A N 1
ATOM 4651 C CA . VAL A 1 594 ? -19.613 14.182 0.891 1.00 89.88 594 VAL A CA 1
ATOM 4652 C C . VAL A 1 594 ? -21.063 14.082 0.453 1.00 89.88 594 VAL A C 1
ATOM 4654 O O . VAL A 1 594 ? -21.568 12.978 0.258 1.00 89.88 594 VAL A O 1
ATOM 4657 N N . ASP A 1 595 ? -21.720 15.227 0.294 1.00 91.88 595 ASP A N 1
ATOM 4658 C CA . ASP A 1 595 ? -23.124 15.259 -0.103 1.00 91.88 595 ASP A CA 1
ATOM 4659 C C . ASP A 1 595 ? -23.305 14.825 -1.568 1.00 91.88 595 ASP A C 1
ATOM 4661 O O . ASP A 1 595 ? -22.502 15.193 -2.439 1.00 91.88 595 ASP A O 1
ATOM 4665 N N . PRO A 1 596 ? -24.369 14.063 -1.875 1.00 93.81 596 PRO A N 1
ATOM 4666 C CA . PRO A 1 596 ? -24.701 13.717 -3.247 1.00 93.81 596 PRO A CA 1
ATOM 4667 C C . PRO A 1 596 ? -25.149 14.952 -4.042 1.00 93.81 596 PRO A C 1
ATOM 4669 O O . PRO A 1 596 ? -25.605 15.962 -3.502 1.00 93.81 596 PRO A O 1
ATOM 4672 N N . LEU A 1 597 ? -25.051 14.868 -5.368 1.00 92.06 597 LEU A N 1
ATOM 4673 C CA . LEU A 1 597 ? -25.527 15.908 -6.272 1.00 92.06 597 LEU A CA 1
ATOM 4674 C C . LEU A 1 597 ? -27.050 16.061 -6.153 1.00 92.06 597 LEU A C 1
ATOM 4676 O O . LEU A 1 597 ? -27.812 15.152 -6.479 1.00 92.06 597 LEU A O 1
ATOM 4680 N N . SER A 1 598 ? -27.495 17.247 -5.735 1.00 89.88 598 SER A N 1
ATOM 4681 C CA . SER A 1 598 ? -28.921 17.548 -5.582 1.00 89.88 598 SER A CA 1
ATOM 4682 C C . SER A 1 598 ? -29.694 17.355 -6.893 1.00 89.88 598 SER A C 1
ATOM 4684 O O . SER A 1 598 ? -29.279 17.840 -7.950 1.00 89.88 598 SER A O 1
ATOM 4686 N N . GLY A 1 599 ? -30.818 16.637 -6.808 1.00 87.75 599 GLY A N 1
ATOM 4687 C CA . GLY A 1 599 ? -31.712 16.356 -7.934 1.00 87.75 599 GLY A CA 1
ATOM 4688 C C . GLY A 1 599 ? -31.186 15.338 -8.951 1.00 87.75 599 GLY A C 1
ATOM 4689 O O . GLY A 1 599 ? -31.788 15.201 -10.012 1.00 87.75 599 GLY A O 1
ATOM 4690 N N . VAL A 1 600 ? -30.082 14.639 -8.662 1.00 89.31 600 VAL A N 1
ATOM 4691 C CA . VAL A 1 600 ? -29.499 13.625 -9.552 1.00 89.31 600 VAL A CA 1
ATOM 4692 C C . VAL A 1 600 ? -29.484 12.271 -8.850 1.00 89.31 600 VAL A C 1
ATOM 4694 O O . VAL A 1 600 ? -28.785 12.092 -7.855 1.00 89.31 600 VAL A O 1
ATOM 4697 N N . ASN A 1 601 ? -30.217 11.310 -9.407 1.00 91.06 601 ASN A N 1
ATOM 4698 C CA . ASN A 1 601 ? -30.221 9.923 -8.951 1.00 91.06 601 ASN A CA 1
ATOM 4699 C C . ASN A 1 601 ? -29.793 8.997 -10.095 1.00 91.06 601 ASN A C 1
ATOM 4701 O O . ASN A 1 601 ? -29.984 9.324 -11.268 1.00 91.06 601 ASN A O 1
ATOM 4705 N N . ARG A 1 602 ? -29.219 7.851 -9.730 1.00 89.69 602 ARG A N 1
ATOM 4706 C CA . ARG A 1 602 ? -28.910 6.744 -10.636 1.00 89.69 602 ARG A CA 1
ATOM 4707 C C . ARG A 1 602 ? -30.197 6.059 -11.088 1.00 89.69 602 ARG A C 1
ATOM 4709 O O . ARG A 1 602 ? -31.157 5.954 -10.321 1.00 89.69 602 ARG A O 1
ATOM 4716 N N . TYR A 1 603 ? -30.201 5.566 -12.317 1.00 90.25 603 TYR A N 1
ATOM 4717 C CA . TYR A 1 603 ? -31.287 4.748 -12.844 1.00 90.25 603 TYR A CA 1
ATOM 4718 C C . TYR A 1 603 ? -31.350 3.395 -12.107 1.00 90.25 603 TYR A C 1
ATOM 4720 O O . TYR A 1 603 ? -30.312 2.913 -11.646 1.00 90.25 603 TYR A O 1
ATOM 4728 N N . PRO A 1 604 ? -32.528 2.757 -11.966 1.00 88.69 604 PRO A N 1
ATOM 4729 C CA . PRO A 1 604 ? -32.644 1.448 -11.314 1.00 88.69 604 PRO A CA 1
ATOM 4730 C C . PRO A 1 604 ? -31.720 0.380 -11.916 1.00 88.69 604 PRO A C 1
ATOM 4732 O O . PRO A 1 604 ? -31.161 -0.438 -11.193 1.00 88.69 604 PRO A O 1
ATOM 4735 N N . GLU A 1 605 ? -31.502 0.425 -13.229 1.00 87.19 605 GLU A N 1
ATOM 4736 C CA . GLU A 1 605 ? -30.621 -0.484 -13.962 1.00 87.19 605 GLU A CA 1
ATOM 4737 C C . GLU A 1 605 ? -29.144 -0.319 -13.568 1.00 87.19 605 GLU A C 1
ATOM 4739 O O . GLU A 1 605 ? -28.380 -1.277 -13.647 1.00 87.19 605 GLU A O 1
ATOM 4744 N N . GLU A 1 606 ? -28.729 0.864 -13.095 1.00 83.56 606 GLU A N 1
ATOM 4745 C CA . GLU A 1 606 ? -27.372 1.113 -12.577 1.00 83.56 606 GLU A CA 1
ATOM 4746 C C . GLU A 1 606 ? -27.133 0.496 -11.191 1.00 83.56 606 GLU A C 1
ATOM 4748 O O . GLU A 1 606 ? -25.991 0.445 -10.736 1.00 83.56 606 GLU A O 1
ATOM 4753 N N . GLN A 1 607 ? -28.192 0.023 -10.531 1.00 84.81 607 GLN A N 1
ATOM 4754 C CA . GLN A 1 607 ? -28.151 -0.556 -9.186 1.00 84.81 607 GLN A CA 1
ATOM 4755 C C . GLN A 1 607 ? -28.144 -2.094 -9.200 1.00 84.81 607 GLN A C 1
ATOM 4757 O O . GLN A 1 607 ? -28.095 -2.714 -8.138 1.00 84.81 607 GLN A O 1
ATOM 4762 N N . ASP A 1 608 ? -28.187 -2.718 -10.381 1.00 85.69 608 ASP A N 1
ATOM 4763 C CA . ASP A 1 608 ? -28.073 -4.171 -10.534 1.00 85.69 608 ASP A CA 1
ATOM 4764 C C . ASP A 1 608 ? -26.720 -4.664 -9.984 1.00 85.69 608 ASP A C 1
ATOM 4766 O O . ASP A 1 608 ? -25.679 -4.014 -10.144 1.00 85.69 608 ASP A O 1
ATOM 4770 N N . GLU A 1 609 ? -26.709 -5.849 -9.369 1.00 83.75 609 GLU A N 1
ATOM 4771 C CA . GLU A 1 609 ? -25.490 -6.501 -8.883 1.00 83.75 609 GLU A CA 1
ATOM 4772 C C . GLU A 1 609 ? -24.436 -6.632 -9.988 1.00 83.75 609 GLU A C 1
ATOM 4774 O O . GLU A 1 609 ? -23.240 -6.458 -9.735 1.00 83.75 609 GLU A O 1
ATOM 4779 N N . LYS A 1 610 ? -24.863 -6.829 -11.241 1.00 83.81 610 LYS A N 1
ATOM 4780 C CA . LYS A 1 610 ? -24.002 -6.820 -12.427 1.00 83.81 610 LYS A CA 1
ATOM 4781 C C . LYS A 1 61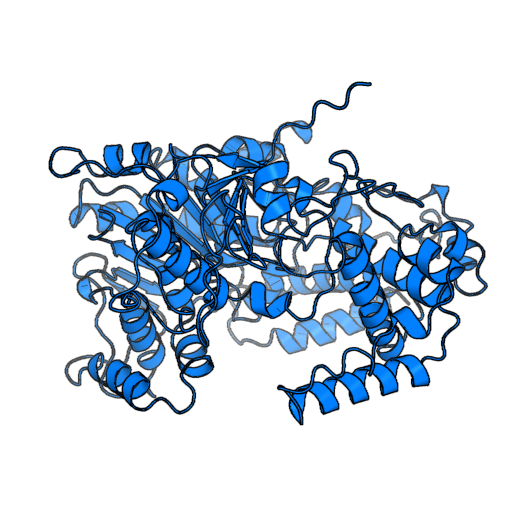0 ? -23.160 -5.549 -12.541 1.00 83.81 610 LYS A C 1
ATOM 4783 O O . LYS A 1 610 ? -22.047 -5.619 -13.057 1.00 83.81 610 LYS A O 1
ATOM 4788 N N . TYR A 1 611 ? -23.605 -4.422 -11.998 1.00 85.38 611 TYR A N 1
ATOM 4789 C CA . TYR A 1 611 ? -22.924 -3.125 -12.036 1.00 85.38 611 TYR A CA 1
ATOM 4790 C C . TYR A 1 611 ? -22.312 -2.707 -10.686 1.00 85.38 611 TYR A C 1
ATOM 4792 O O . TYR A 1 611 ? -21.845 -1.576 -10.545 1.00 85.38 611 TYR A O 1
ATOM 4800 N N . CYS A 1 612 ? -22.222 -3.628 -9.716 1.00 91.19 612 CYS A N 1
ATOM 4801 C CA . CYS A 1 612 ? -21.471 -3.420 -8.474 1.00 91.19 612 CYS A CA 1
ATOM 4802 C C . CYS A 1 612 ? -20.008 -3.003 -8.745 1.00 91.19 612 CYS A C 1
ATOM 4804 O O . CYS A 1 612 ? -19.340 -3.498 -9.651 1.00 91.19 612 CYS A O 1
ATOM 4806 N N . ARG A 1 613 ? -19.470 -2.078 -7.947 1.00 94.06 613 ARG A N 1
ATOM 4807 C CA . ARG A 1 613 ? -18.078 -1.603 -8.090 1.00 94.06 613 ARG A CA 1
ATOM 4808 C C . ARG A 1 613 ? -17.052 -2.531 -7.433 1.00 94.06 613 ARG A C 1
ATOM 4810 O O . ARG A 1 613 ? -15.857 -2.370 -7.681 1.00 94.06 613 ARG A O 1
ATOM 4817 N N . VAL A 1 614 ? -17.510 -3.495 -6.633 1.00 96.25 614 VAL A N 1
ATOM 4818 C CA . VAL A 1 614 ? -16.688 -4.558 -6.046 1.00 96.25 614 VAL A CA 1
ATOM 4819 C C . VAL A 1 614 ? -16.741 -5.791 -6.948 1.00 96.25 614 VAL A C 1
ATOM 4821 O O . VAL A 1 614 ? -17.807 -6.244 -7.387 1.00 96.25 614 VAL A O 1
ATOM 4824 N N . ARG A 1 615 ? -15.557 -6.283 -7.301 1.00 95.56 615 ARG A N 1
ATOM 4825 C CA . ARG A 1 615 ? -15.338 -7.181 -8.430 1.00 95.56 615 ARG A CA 1
ATOM 4826 C C . ARG A 1 615 ? -14.262 -8.219 -8.121 1.00 95.56 615 ARG A C 1
ATOM 4828 O O . ARG A 1 615 ? -13.388 -8.001 -7.288 1.00 95.56 615 ARG A O 1
ATOM 4835 N N . LYS A 1 616 ? -14.266 -9.318 -8.866 1.00 94.81 616 LYS A N 1
ATOM 4836 C CA . LYS A 1 616 ? -13.154 -10.279 -8.943 1.00 94.81 616 LYS A CA 1
ATOM 4837 C C . LYS A 1 616 ? -12.833 -10.577 -10.401 1.00 94.81 616 LYS A C 1
ATOM 4839 O O . LYS A 1 616 ? -13.743 -10.587 -11.226 1.00 94.81 616 LYS A O 1
ATOM 4844 N N . LEU A 1 617 ? -11.564 -10.801 -10.731 1.00 91.06 617 LEU A N 1
ATOM 4845 C CA . LEU A 1 617 ? -11.185 -11.217 -12.085 1.00 91.06 617 LEU A CA 1
ATOM 4846 C C . LEU A 1 617 ? -11.877 -12.540 -12.446 1.00 91.06 617 LEU A C 1
ATOM 4848 O O . LEU A 1 617 ? -11.939 -13.454 -11.622 1.00 91.06 617 LEU A O 1
ATOM 4852 N N . LYS A 1 618 ? -12.387 -12.645 -13.678 1.00 89.31 618 LYS A N 1
ATOM 4853 C CA . LYS A 1 618 ? -12.897 -13.910 -14.217 1.00 89.31 618 LYS A CA 1
ATOM 4854 C C . LYS A 1 618 ? -11.743 -14.897 -14.329 1.00 89.31 618 LYS A C 1
ATOM 4856 O O . LYS A 1 618 ? -10.671 -14.548 -14.824 1.00 89.31 618 LYS A O 1
ATOM 4861 N N . THR A 1 619 ? -11.962 -16.138 -13.908 1.00 71.38 619 THR A N 1
ATOM 4862 C CA . THR A 1 619 ? -10.993 -17.212 -14.131 1.00 71.38 619 THR A CA 1
ATOM 4863 C C . THR A 1 619 ? -10.916 -17.477 -15.631 1.00 71.38 619 THR A C 1
ATOM 4865 O O . THR A 1 619 ? -11.843 -18.034 -16.218 1.00 71.38 619 THR A O 1
ATOM 4868 N N . ILE A 1 620 ? -9.829 -17.042 -16.270 1.00 58.62 620 ILE A N 1
ATOM 4869 C CA . ILE A 1 620 ? -9.605 -17.293 -17.693 1.00 58.62 620 ILE A CA 1
ATOM 4870 C C . ILE A 1 620 ? -9.282 -18.780 -17.831 1.00 58.62 620 ILE A C 1
ATOM 4872 O O . ILE A 1 620 ? -8.179 -19.225 -17.526 1.00 58.62 620 ILE A O 1
ATOM 4876 N N . THR A 1 621 ? -10.261 -19.569 -18.266 1.00 41.31 621 THR A N 1
ATOM 4877 C CA . THR A 1 621 ? -9.996 -20.908 -18.790 1.00 41.31 621 THR A CA 1
ATOM 4878 C C . THR A 1 621 ? -9.355 -20.701 -20.152 1.00 41.31 621 THR A C 1
ATOM 4880 O O . THR A 1 621 ? -10.040 -20.444 -21.140 1.00 41.31 621 THR A O 1
ATOM 4883 N N . TYR A 1 622 ? -8.025 -20.741 -20.208 1.00 41.06 622 TYR A N 1
ATOM 4884 C CA . TYR A 1 622 ? -7.344 -20.893 -21.485 1.00 41.06 622 TYR A CA 1
ATOM 4885 C C . TYR A 1 622 ? -7.758 -22.262 -22.023 1.00 41.06 622 TYR A C 1
ATOM 4887 O O . TYR A 1 622 ? -7.353 -23.292 -21.486 1.00 41.06 622 TYR A O 1
ATOM 4895 N N . VAL A 1 623 ? -8.648 -22.274 -23.016 1.00 30.05 623 VAL A N 1
ATOM 4896 C CA . VAL A 1 623 ? -8.898 -23.478 -23.806 1.00 30.05 623 VAL A CA 1
ATOM 4897 C C . VAL A 1 623 ? -7.577 -23.757 -24.515 1.00 30.05 623 VAL A C 1
ATOM 4899 O O . VAL A 1 623 ? -7.169 -22.983 -25.379 1.00 30.05 623 VAL A O 1
ATOM 4902 N N . SER A 1 624 ? -6.874 -24.771 -24.013 1.00 30.97 624 SER A N 1
ATOM 4903 C CA . SER A 1 624 ? -5.574 -25.250 -24.489 1.00 30.97 624 SER A CA 1
ATOM 4904 C C . SER A 1 624 ? -5.598 -25.633 -25.957 1.00 30.97 624 SER A C 1
ATOM 4906 O O . SER A 1 624 ? -6.590 -26.306 -26.333 1.00 30.97 624 SER A O 1
#

pLDDT: mean 88.25, std 10.54, range [30.05, 98.88]

Sequence (624 aa):
MRSLSKEKWTKVLGAFVKNPKATSQDDKKAAVGEIAASLSDYLLDLDITPSDILMGLFILQWQSLQWTGGKSVVNAKYVLDQTDPVTTDIADKMTNFEANAPKDILDKHWLHISRLRQYAHFVNASYGWIQYIAVNICNCTAYSRLYDKLSCCNMTAPERQRDLEDGIRGPGCCLCAGRNAYLAAFLEMSGLDIQSVLLFEFSDTFYDATVMLVIDDVTQAIVVIVRGTLSSNETLVDMLALGEPLRQEDKKLPLEERFMAHGGMVRVARNLSEKIVREGWVEKAKHLRPDYPLVLCGHSLGAGLVSLMSVLLRPQYPELKAYAFEPPGALMNERLSEYTTDFLVSTIYGCDVVGRLGVATLEDLRARLMHALVVCEVSKTRIMFGRIAGLICSFLFPYCKLTDIGDLGRYLSSEVKAKLIDPDLDDVYNSPIGGCLKDNKAEVIAGLSHVDRLLPTDRSIMNWKKPEARKLLRLSRPISRRVCSEPEDPLTIDKLLLSLPDARCGARVLFISKVDGDFEISGVPQFKKRGYEPPPIAVWAEASNFNSIIVHPRMLSDHSPIPLCTAIDHLYATIQSPDRVFPKFPLSTYARPVDPLSGVNRYPEEQDEKYCRVRKLKTITYVS